Protein AF-0000000074145352 (afdb_homodimer)

Secondary structure (DSSP, 8-state):
---EEEEEESHHHHTTTSTT-HHHHHHHHTTTT-EEEEEE-TT--HHHHHHHGGGG---GGGEEEEEEE--TTTTBEETTEESS-HHHHHHHHHHHHHT-TTSEEEEE-----SS-BSB-B--HHHHHHHHHHHHT-TTEEEE-HHHHHHSSS-GGGGBSSSSSB-HHHHHHHHHHHHHHHHHH-GGGSGGGSPPSS--GGG----/---EEEEEESHHHHTTTSTT-HHHHHHHHTTTT-EEEEEE-TT--HHHHHHHGGGG---GGGEEEEEEE--TTTTBEETTEESS-HHHHHHHHHHHHHT-TTSEEEEE-----SS-BSB-B--HHHHHHHHHHHHT-TTEEEE-HHHHHHSSS-GGGGBSSSSSB-HHHHHHHHHHHHHHHHHH-GGGSGGGSPPSS--GGG----

InterPro domains:
  IPR013830 SGNH hydrolase-type esterase domain [PF13472] (7-170)
  IPR036514 SGNH hydrolase superfamily [G3DSA:3.40.50.1110] (2-206)
  IPR045136 Isoamyl acetate-hydrolyzing esterase Iah1-like [PTHR14209] (4-199)

Organism: Schizosaccharomyces japonicus (strain yFS275 / FY16936) (NCBI:txid402676)

Radius of gyration: 22.38 Å; Cα contacts (8 Å, |Δi|>4): 793; chains: 2; bounding box: 42×62×51 Å

Sequence (412 aa):
MIKKLVILGDSFTQKGFTPGGYCAELTNFYQRRLRVEAWGLSGYTSRHVLRYFPELHINPQETELLIVFLGANDCQVGPNGFLTSPDEFRSNITALLDTFPTSKKIVISPPISTKLISYERVQKPFVDEIYKIANARDDTVAIHFYEESQTHPTPELLFCDGLHLTAMGNSLLFRLIVECIQRNYPELLPKNIPLFLPYFEDIVLTMIKKLVILGDSFTQKGFTPGGYCAELTNFYQRRLRVEAWGLSGYTSRHVLRYFPELHINPQETELLIVFLGANDCQVGPNGFLTSPDEFRSNITALLDTFPTSKKIVISPPISTKLISYERVQKPFVDEIYKIANARDDTVAIHFYEESQTHPTPELLFCDGLHLTAMGNSLLFRLIVECIQRNYPELLPKNIPLFLPYFEDIVLT

Solvent-accessible surface area (backbone atoms only — not comparable to full-atom values): 21476 Å² total; per-residue (Å²): 119,77,36,23,35,35,34,46,28,15,47,72,47,46,51,8,28,41,69,45,14,35,53,18,48,49,37,47,65,23,62,51,42,37,46,67,47,76,46,32,39,54,71,38,28,45,68,51,49,58,70,51,44,77,66,65,69,74,58,42,90,42,28,52,33,37,36,40,45,50,43,65,47,16,25,23,51,52,98,87,37,47,73,40,48,52,68,54,42,43,52,35,51,51,55,59,54,60,66,30,82,82,24,41,35,39,40,33,31,39,56,63,64,74,42,88,48,104,51,53,67,57,55,63,63,48,42,51,36,45,50,53,55,22,73,74,38,92,55,32,42,63,42,62,37,28,60,56,39,63,68,37,96,58,46,68,62,27,24,73,68,22,65,50,64,26,48,62,27,20,45,53,52,40,51,52,51,53,50,47,36,56,74,75,40,51,67,71,38,55,95,60,41,69,67,56,68,78,55,45,89,71,56,81,81,125,120,75,36,23,35,35,34,46,29,14,46,73,45,45,51,9,28,42,69,44,14,34,53,18,48,49,37,48,65,22,60,51,44,38,46,66,48,73,45,32,40,53,68,37,28,46,67,51,49,58,70,51,44,77,67,66,70,75,57,42,91,44,27,54,34,38,35,41,45,51,43,64,46,17,26,23,52,51,99,87,37,49,72,40,48,54,67,53,42,43,52,35,51,50,54,59,54,62,66,29,82,84,23,42,34,38,39,32,32,39,55,62,64,76,42,88,49,101,50,52,68,56,54,62,64,47,40,52,36,45,50,52,55,21,72,74,38,91,56,34,43,63,43,62,38,27,61,56,40,63,68,35,96,58,45,68,62,27,24,74,69,21,65,50,64,26,48,62,29,21,46,52,52,40,50,52,51,51,50,48,35,56,74,74,39,52,67,70,38,55,95,58,40,70,66,57,68,80,55,46,88,71,55,81,82,124

Structure (mmCIF, N/CA/C/O backbone):
data_AF-0000000074145352-model_v1
#
loop_
_entity.id
_entity.type
_entity.pdbx_description
1 polymer 'Isoamyl acetate hydrolytic enzyme Iah1'
#
loop_
_atom_site.group_PDB
_atom_site.id
_atom_site.type_symbol
_atom_site.label_atom_id
_atom_site.label_alt_id
_atom_site.label_comp_id
_atom_site.label_asym_id
_atom_site.label_entity_id
_atom_site.label_seq_id
_atom_site.pdbx_PDB_ins_code
_atom_site.Cartn_x
_atom_site.Cartn_y
_atom_site.Cartn_z
_atom_site.occupancy
_atom_site.B_iso_or_equiv
_atom_site.auth_seq_id
_atom_site.auth_comp_id
_atom_site.auth_asym_id
_atom_site.auth_atom_id
_atom_site.pdbx_PDB_model_num
ATOM 1 N N . MET A 1 1 ? -10.805 -4.051 14.602 1 86.75 1 MET A N 1
ATOM 2 C CA . MET A 1 1 ? -9.602 -3.967 13.781 1 86.75 1 MET A CA 1
ATOM 3 C C . MET A 1 1 ? -9.945 -4.043 12.297 1 86.75 1 MET A C 1
ATOM 5 O O . MET A 1 1 ? -10.836 -4.789 11.898 1 86.75 1 MET A O 1
ATOM 9 N N . ILE A 1 2 ? -9.234 -3.244 11.539 1 90.75 2 ILE A N 1
ATOM 10 C CA . ILE A 1 2 ? -9.523 -3.256 10.109 1 90.75 2 ILE A CA 1
ATOM 11 C C . ILE A 1 2 ? -9.125 -4.605 9.516 1 90.75 2 ILE A C 1
ATOM 13 O O . ILE A 1 2 ? -8.086 -5.164 9.867 1 90.75 2 ILE A O 1
ATOM 17 N N . LYS A 1 3 ? -10.023 -5.164 8.711 1 96.94 3 LYS A N 1
ATOM 18 C CA . LYS A 1 3 ? -9.727 -6.418 8.023 1 96.94 3 LYS A CA 1
ATOM 19 C C . LYS A 1 3 ? -8.797 -6.184 6.836 1 96.94 3 LYS A C 1
ATOM 21 O O . LYS A 1 3 ? -8.578 -5.039 6.43 1 96.94 3 LYS A O 1
ATOM 26 N N . LYS A 1 4 ? -8.227 -7.348 6.375 1 98.38 4 LYS A N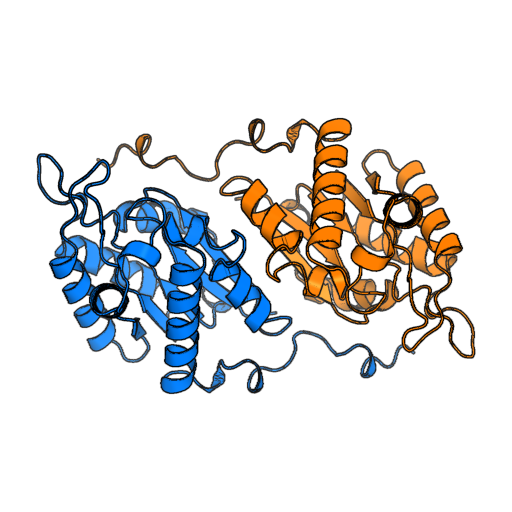 1
ATOM 27 C CA . LYS A 1 4 ? -7.176 -7.184 5.371 1 98.38 4 LYS A CA 1
ATOM 28 C C . LYS A 1 4 ? -7.473 -8.016 4.129 1 98.38 4 LYS A C 1
ATOM 30 O O . LYS A 1 4 ? -8.172 -9.031 4.203 1 98.38 4 LYS A O 1
ATOM 35 N N . LEU A 1 5 ? -7.016 -7.48 3.012 1 98.81 5 LEU A N 1
ATOM 36 C CA . LEU A 1 5 ? -6.715 -8.25 1.81 1 98.81 5 LEU A CA 1
ATOM 37 C C . LEU A 1 5 ? -5.223 -8.547 1.711 1 98.81 5 LEU A C 1
ATOM 39 O O . LEU A 1 5 ? -4.41 -7.625 1.591 1 98.81 5 LEU A O 1
ATOM 43 N N . VAL A 1 6 ? -4.887 -9.797 1.789 1 98.88 6 VAL A N 1
ATOM 44 C CA . VAL A 1 6 ? -3.488 -10.203 1.733 1 98.88 6 VAL A CA 1
ATOM 45 C C . VAL A 1 6 ? -3.17 -10.781 0.355 1 98.88 6 VAL A C 1
ATOM 47 O O . VAL A 1 6 ? -3.955 -11.555 -0.198 1 98.88 6 VAL A O 1
ATOM 50 N N . ILE A 1 7 ? -2.072 -10.344 -0.221 1 98.94 7 ILE A N 1
ATOM 51 C CA . ILE A 1 7 ? -1.602 -10.867 -1.499 1 98.94 7 ILE A CA 1
ATOM 52 C C . ILE A 1 7 ? -0.238 -11.531 -1.314 1 98.94 7 ILE A C 1
ATOM 54 O O . ILE A 1 7 ? 0.704 -10.898 -0.826 1 98.94 7 ILE A O 1
ATOM 58 N N . LEU A 1 8 ? -0.109 -12.789 -1.609 1 98.94 8 LEU A N 1
ATOM 59 C CA . LEU A 1 8 ? 1.154 -13.516 -1.669 1 98.94 8 LEU A CA 1
ATOM 60 C C . LEU A 1 8 ? 1.589 -13.734 -3.113 1 98.94 8 LEU A C 1
ATOM 62 O O . LEU A 1 8 ? 0.873 -14.367 -3.893 1 98.94 8 LEU A O 1
ATOM 66 N N . GLY A 1 9 ? 2.691 -13.164 -3.453 1 98.75 9 GLY A N 1
ATOM 67 C CA . GLY A 1 9 ? 3.129 -13.266 -4.836 1 98.75 9 GLY A CA 1
ATOM 68 C C . GLY A 1 9 ? 4.629 -13.117 -5 1 98.75 9 GLY A C 1
ATOM 69 O O . GLY A 1 9 ? 5.379 -13.258 -4.031 1 98.75 9 GLY A O 1
ATOM 70 N N . ASP A 1 10 ? 5.031 -12.977 -6.238 1 98 10 ASP A N 1
ATOM 71 C CA . ASP A 1 10 ? 6.438 -12.852 -6.617 1 98 10 ASP A CA 1
ATOM 72 C C . ASP A 1 10 ? 6.73 -11.469 -7.199 1 98 10 ASP A C 1
ATOM 74 O O . ASP A 1 10 ? 6.336 -10.453 -6.625 1 98 10 ASP A O 1
ATOM 78 N N . SER A 1 11 ? 7.383 -11.391 -8.336 1 97.44 11 SER A N 1
ATOM 79 C CA . SER A 1 11 ? 7.758 -10.102 -8.906 1 97.44 11 SER A CA 1
ATOM 80 C C . SER A 1 11 ? 6.535 -9.336 -9.398 1 97.44 11 SER A C 1
ATOM 82 O O . SER A 1 11 ? 6.527 -8.102 -9.414 1 97.44 11 SER A O 1
ATOM 84 N N . PHE A 1 12 ? 5.469 -10.039 -9.844 1 98.06 12 PHE A N 1
ATOM 85 C CA . PHE A 1 12 ? 4.242 -9.359 -10.258 1 98.06 12 PHE A CA 1
ATOM 86 C C . PHE A 1 12 ? 3.674 -8.523 -9.117 1 98.06 12 PHE A C 1
ATOM 88 O O . PHE A 1 12 ? 3.262 -7.383 -9.32 1 98.06 12 PHE A O 1
ATOM 95 N N . THR A 1 13 ? 3.686 -9.133 -7.93 1 98.75 13 THR A N 1
ATOM 96 C CA . THR A 1 13 ? 3.145 -8.469 -6.746 1 98.75 13 THR A CA 1
ATOM 97 C C . THR A 1 13 ? 4.121 -7.426 -6.215 1 98.75 13 THR A C 1
ATOM 99 O O . THR A 1 13 ? 3.715 -6.34 -5.797 1 98.75 13 THR A O 1
ATOM 102 N N . GLN A 1 14 ? 5.445 -7.734 -6.281 1 98.25 14 GLN A N 1
ATOM 103 C CA . GLN A 1 14 ? 6.449 -6.773 -5.836 1 98.25 14 GLN A CA 1
ATOM 104 C C . GLN A 1 14 ? 6.359 -5.477 -6.633 1 98.25 14 GLN A C 1
ATOM 106 O O . GLN A 1 14 ? 6.512 -4.387 -6.074 1 98.25 14 GLN A O 1
ATOM 111 N N . LYS A 1 15 ? 6.039 -5.609 -7.891 1 97.44 15 LYS A N 1
ATOM 112 C CA . LYS A 1 15 ? 5.957 -4.441 -8.758 1 97.44 15 LYS A CA 1
ATOM 113 C C . LYS A 1 15 ? 4.523 -3.918 -8.844 1 97.44 15 LYS A C 1
ATOM 115 O O . LYS A 1 15 ? 4.199 -3.123 -9.727 1 97.44 15 LYS A O 1
ATOM 120 N N . GLY A 1 16 ? 3.701 -4.383 -7.934 1 98.12 16 GLY A N 1
ATOM 121 C CA . GLY A 1 16 ? 2.281 -4.07 -7.973 1 98.12 16 GLY A CA 1
ATOM 122 C C . GLY A 1 16 ? 1.971 -2.652 -7.535 1 98.12 16 GLY A C 1
ATOM 123 O O . GLY A 1 16 ? 0.823 -2.209 -7.613 1 98.12 16 GLY A O 1
ATOM 124 N N . PHE A 1 17 ? 2.967 -1.883 -7.137 1 97.94 17 PHE A N 1
ATOM 125 C CA . PHE A 1 17 ? 2.73 -0.517 -6.68 1 97.94 17 PHE A CA 1
ATOM 126 C C . PHE A 1 17 ? 3.367 0.488 -7.633 1 97.94 17 PHE A C 1
ATOM 128 O O . PHE A 1 17 ? 3.393 1.688 -7.352 1 97.94 17 PHE A O 1
ATOM 135 N N . THR A 1 18 ? 3.908 0.049 -8.758 1 95.38 18 THR A N 1
ATOM 136 C CA . THR A 1 18 ? 4.297 0.959 -9.828 1 95.38 18 THR A CA 1
ATOM 137 C C . THR A 1 18 ? 3.084 1.718 -10.359 1 95.38 18 THR A C 1
ATOM 139 O O . THR A 1 18 ? 1.941 1.333 -10.102 1 95.38 18 THR A O 1
ATOM 142 N N . PRO A 1 19 ? 3.305 2.846 -11 1 92.12 19 PRO A N 1
ATOM 143 C CA . PRO A 1 19 ? 2.143 3.553 -11.539 1 92.12 19 PRO A CA 1
ATOM 144 C C . PRO A 1 19 ? 1.258 2.66 -12.406 1 92.12 19 PRO A C 1
ATOM 146 O O . PRO A 1 19 ? 1.736 2.061 -13.375 1 92.12 19 PRO A O 1
ATOM 149 N N . GLY A 1 20 ? 0.052 2.527 -11.992 1 92.62 20 GLY A N 1
ATOM 150 C CA . GLY A 1 20 ? -0.875 1.657 -12.695 1 92.62 20 GLY A CA 1
ATOM 151 C C . GLY A 1 20 ? -0.854 0.227 -12.195 1 92.62 20 GLY A C 1
ATOM 152 O O . GLY A 1 20 ? -1.532 -0.642 -12.742 1 92.62 20 GLY A O 1
ATOM 153 N N . GLY A 1 21 ? -0.099 -0.075 -11.156 1 97.44 21 GLY A N 1
ATOM 154 C CA . GLY A 1 21 ? 0.023 -1.42 -10.617 1 97.44 21 GLY A CA 1
ATOM 155 C C . GLY A 1 21 ? -1.236 -1.899 -9.914 1 97.44 21 GLY A C 1
ATOM 156 O O . GLY A 1 21 ? -1.943 -1.11 -9.289 1 97.44 21 GLY A O 1
ATOM 157 N N . TYR A 1 22 ? -1.511 -3.186 -9.961 1 98.69 22 TYR A N 1
ATOM 158 C CA . TYR A 1 22 ? -2.785 -3.721 -9.5 1 98.69 22 TYR A CA 1
ATOM 159 C C . TYR A 1 22 ? -2.881 -3.664 -7.98 1 98.69 22 TYR A C 1
ATOM 161 O O . TYR A 1 22 ? -3.975 -3.527 -7.422 1 98.69 22 TYR A O 1
ATOM 169 N N . CYS A 1 23 ? -1.722 -3.744 -7.238 1 98.81 23 CYS A N 1
ATOM 170 C CA . CYS A 1 23 ? -1.761 -3.629 -5.785 1 98.81 23 CYS A CA 1
ATOM 171 C C . CYS A 1 23 ? -2.16 -2.221 -5.359 1 98.81 23 CYS A C 1
ATOM 173 O O . CYS A 1 23 ? -2.949 -2.049 -4.43 1 98.81 23 CYS A O 1
ATOM 175 N N . ALA A 1 24 ? -1.585 -1.221 -6.07 1 98.5 24 ALA A N 1
ATOM 176 C CA . ALA A 1 24 ? -1.956 0.164 -5.789 1 98.5 24 ALA A CA 1
ATOM 177 C C . ALA A 1 24 ? -3.436 0.405 -6.078 1 98.5 24 ALA A C 1
ATOM 179 O O . ALA A 1 24 ? -4.133 1.046 -5.285 1 98.5 24 ALA A O 1
ATOM 180 N N . GLU A 1 25 ? -3.916 -0.152 -7.152 1 98.19 25 GLU A N 1
ATOM 181 C CA . GLU A 1 25 ? -5.312 0.037 -7.531 1 98.19 25 GLU A CA 1
ATOM 182 C C . GLU A 1 25 ? -6.25 -0.659 -6.547 1 98.19 25 GLU A C 1
ATOM 184 O O . GLU A 1 25 ? -7.328 -0.143 -6.234 1 98.19 25 GLU A O 1
ATOM 189 N N . LEU A 1 26 ? -5.832 -1.818 -6.109 1 98.75 26 LEU A N 1
ATOM 190 C CA . LEU A 1 26 ? -6.629 -2.498 -5.094 1 98.75 26 LEU A CA 1
ATOM 191 C C . LEU A 1 26 ? -6.664 -1.691 -3.801 1 98.75 26 LEU A C 1
ATOM 193 O O . LEU A 1 26 ? -7.691 -1.645 -3.121 1 98.75 26 LEU A O 1
ATOM 197 N N . THR A 1 27 ? -5.508 -1.075 -3.447 1 98.62 27 THR A N 1
ATOM 198 C CA . THR A 1 27 ? -5.457 -0.225 -2.262 1 98.62 27 THR A CA 1
ATOM 199 C C . THR A 1 27 ? -6.41 0.956 -2.4 1 98.62 27 THR A C 1
ATOM 201 O O . THR A 1 27 ? -7.117 1.304 -1.452 1 98.62 27 THR A O 1
ATOM 204 N N . ASN A 1 28 ? -6.426 1.495 -3.578 1 97.31 28 ASN A N 1
ATOM 205 C CA . ASN A 1 28 ? -7.367 2.572 -3.863 1 97.31 28 ASN A CA 1
ATOM 206 C C . ASN A 1 28 ? -8.812 2.084 -3.812 1 97.31 28 ASN A C 1
ATOM 208 O O . ASN A 1 28 ? -9.68 2.758 -3.256 1 97.31 28 ASN A O 1
ATOM 212 N N . PHE A 1 29 ? -9.078 0.947 -4.383 1 98 29 PHE A N 1
ATOM 213 C CA . PHE A 1 29 ? -10.391 0.328 -4.484 1 98 29 PHE A CA 1
ATOM 214 C C . PHE A 1 29 ? -10.992 0.088 -3.105 1 98 29 PHE A C 1
ATOM 216 O O . PHE A 1 29 ? -12.195 0.254 -2.906 1 98 29 PHE A O 1
ATOM 223 N N . TYR A 1 30 ? -10.125 -0.158 -2.105 1 98.38 30 TYR A N 1
ATOM 224 C CA . TYR A 1 30 ? -10.594 -0.572 -0.789 1 98.38 30 TYR A CA 1
ATOM 225 C C . TYR A 1 30 ? -10.312 0.5 0.256 1 98.38 30 TYR A C 1
ATOM 227 O O . TYR A 1 30 ? -10.219 0.204 1.449 1 98.38 30 TYR A O 1
ATOM 235 N N . GLN A 1 31 ? -10.125 1.733 -0.146 1 97.12 31 GLN A N 1
ATOM 236 C CA . GLN A 1 31 ? -9.844 2.811 0.799 1 97.12 31 GLN A CA 1
ATOM 237 C C . GLN A 1 31 ? -10.82 2.779 1.972 1 97.12 31 GLN A C 1
ATOM 239 O O . GLN A 1 31 ? -12.031 2.709 1.774 1 97.12 31 GLN A O 1
ATOM 244 N N . ARG A 1 32 ? -10.297 2.711 3.205 1 96.38 32 ARG A N 1
ATOM 245 C CA . ARG A 1 32 ? -11.023 2.812 4.469 1 96.38 32 ARG A CA 1
ATOM 246 C C . ARG A 1 32 ? -11.93 1.603 4.68 1 96.38 32 ARG A C 1
ATOM 248 O O . ARG A 1 32 ? -12.828 1.634 5.52 1 96.38 32 ARG A O 1
ATOM 255 N N . ARG A 1 33 ? -11.773 0.56 3.91 1 97.81 33 ARG A N 1
ATOM 256 C CA . ARG A 1 33 ? -12.633 -0.615 4.012 1 97.81 33 ARG A CA 1
ATOM 257 C C . ARG A 1 33 ? -11.82 -1.868 4.301 1 97.81 33 ARG A C 1
ATOM 259 O O . ARG A 1 33 ? -12.07 -2.566 5.285 1 97.81 33 ARG A O 1
ATOM 266 N N . LEU A 1 34 ? -10.836 -2.162 3.504 1 98.31 34 LEU A N 1
ATOM 267 C CA . LEU A 1 34 ? -9.844 -3.209 3.725 1 98.31 34 LEU A CA 1
ATOM 268 C C . LEU A 1 34 ? -8.43 -2.656 3.59 1 98.31 34 LEU A C 1
ATOM 270 O O . LEU A 1 34 ? -8.164 -1.819 2.723 1 98.31 34 LEU A O 1
ATOM 274 N N . ARG A 1 35 ? -7.594 -3.135 4.418 1 97.81 35 ARG A N 1
ATOM 275 C CA . ARG A 1 35 ? -6.18 -2.824 4.234 1 97.81 35 ARG A CA 1
ATOM 276 C C . ARG A 1 35 ? -5.5 -3.861 3.348 1 97.81 35 ARG A C 1
ATOM 278 O O . ARG A 1 35 ? -5.602 -5.062 3.602 1 97.81 35 ARG A O 1
ATOM 285 N N . VAL A 1 36 ? -4.832 -3.373 2.295 1 98.38 36 VAL A N 1
ATOM 286 C CA . VAL A 1 36 ? -4.125 -4.273 1.393 1 98.38 36 VAL A CA 1
ATOM 287 C C . VAL A 1 36 ? -2.715 -4.535 1.921 1 98.38 36 VAL A C 1
ATOM 289 O O . VAL A 1 36 ? -1.956 -3.596 2.172 1 98.38 36 VAL A O 1
ATOM 292 N N . GLU A 1 37 ? -2.422 -5.75 2.162 1 98.12 37 GLU A N 1
ATOM 293 C CA . GLU A 1 37 ? -1.102 -6.227 2.564 1 98.12 37 GLU A CA 1
ATOM 294 C C . GLU A 1 37 ? -0.503 -7.148 1.505 1 98.12 37 GLU A C 1
ATOM 296 O O . GLU A 1 37 ? -0.829 -8.336 1.454 1 98.12 37 GLU A O 1
ATOM 301 N N . ALA A 1 38 ? 0.36 -6.562 0.687 1 98.69 38 ALA A N 1
ATOM 302 C CA . ALA A 1 38 ? 0.914 -7.301 -0.446 1 98.69 38 ALA A CA 1
ATOM 303 C C . ALA A 1 38 ? 2.348 -7.738 -0.166 1 98.69 38 ALA A C 1
ATOM 305 O O . ALA A 1 38 ? 3.189 -6.922 0.215 1 98.69 38 ALA A O 1
ATOM 306 N N . TRP A 1 39 ? 2.57 -8.977 -0.292 1 98.5 39 TRP A N 1
ATOM 307 C CA . TRP A 1 39 ? 3.902 -9.555 -0.162 1 98.5 39 TRP A CA 1
ATOM 308 C C . TRP A 1 39 ? 4.41 -10.062 -1.509 1 98.5 39 TRP A C 1
ATOM 310 O O . TRP A 1 39 ? 4.039 -11.148 -1.948 1 98.5 39 TRP A O 1
ATOM 320 N N . GLY A 1 40 ? 5.207 -9.211 -2.17 1 98.31 40 GLY A N 1
ATOM 321 C CA . GLY A 1 40 ? 5.863 -9.555 -3.422 1 98.31 40 GLY A CA 1
ATOM 322 C C . GLY A 1 40 ? 7.328 -9.906 -3.254 1 98.31 40 GLY A C 1
ATOM 323 O O . GLY A 1 40 ? 8.133 -9.062 -2.867 1 98.31 40 GLY A O 1
ATOM 324 N N . LEU A 1 41 ? 7.641 -11.109 -3.535 1 97.75 41 LEU A N 1
ATOM 325 C CA . LEU A 1 41 ? 9.008 -11.594 -3.387 1 97.75 41 LEU A CA 1
ATOM 326 C C . LEU A 1 41 ? 9.57 -12.047 -4.73 1 97.75 41 LEU A C 1
ATOM 328 O O . LEU A 1 41 ? 9.414 -13.211 -5.113 1 97.75 41 LEU A O 1
ATOM 332 N N . SER A 1 42 ? 10.273 -11.125 -5.395 1 96.56 42 SER A N 1
ATOM 333 C CA . SER A 1 42 ? 10.758 -11.344 -6.754 1 96.56 42 SER A CA 1
ATOM 334 C C . SER A 1 42 ? 11.609 -12.602 -6.844 1 96.56 42 SER A C 1
ATOM 336 O O . SER A 1 42 ? 12.492 -12.82 -6.008 1 96.56 42 SER A O 1
ATOM 338 N N . GLY A 1 43 ? 11.359 -13.422 -7.777 1 95.56 43 GLY A N 1
ATOM 339 C CA . GLY A 1 43 ? 12.141 -14.617 -8.039 1 95.56 43 GLY A CA 1
ATOM 340 C C . GLY A 1 43 ? 11.688 -15.82 -7.238 1 95.56 43 GLY A C 1
ATOM 341 O O . GLY A 1 43 ? 12.078 -16.953 -7.523 1 95.56 43 GLY A O 1
ATOM 342 N N . TYR A 1 44 ? 10.844 -15.602 -6.277 1 97.75 44 TYR A N 1
ATOM 343 C CA . TYR A 1 44 ? 10.422 -16.688 -5.391 1 97.75 44 TYR A CA 1
ATOM 344 C C . TYR A 1 44 ? 9.484 -17.641 -6.109 1 97.75 44 TYR A C 1
ATOM 346 O O . TYR A 1 44 ? 8.602 -17.219 -6.859 1 97.75 44 TYR A O 1
ATOM 354 N N . THR A 1 45 ? 9.688 -18.938 -5.902 1 97.62 45 THR A N 1
ATOM 355 C CA . THR A 1 45 ? 8.727 -19.969 -6.234 1 97.62 45 THR A CA 1
ATOM 356 C C . THR A 1 45 ? 7.762 -20.219 -5.074 1 97.62 45 THR A C 1
ATOM 358 O O . THR A 1 45 ? 7.922 -19.641 -3.998 1 97.62 45 THR A O 1
ATOM 361 N N . SER A 1 46 ? 6.77 -21.047 -5.34 1 98.5 46 SER A N 1
ATOM 362 C CA . SER A 1 46 ? 5.871 -21.453 -4.266 1 98.5 46 SER A CA 1
ATOM 363 C C . SER A 1 46 ? 6.637 -22.094 -3.111 1 98.5 46 SER A C 1
ATOM 365 O O . SER A 1 46 ? 6.27 -21.922 -1.946 1 98.5 46 SER A O 1
ATOM 367 N N . ARG A 1 47 ? 7.738 -22.781 -3.432 1 97.5 47 ARG A N 1
ATOM 368 C CA . ARG A 1 47 ? 8.586 -23.391 -2.416 1 97.5 47 ARG A CA 1
ATOM 369 C C . ARG A 1 47 ? 9.203 -22.344 -1.505 1 97.5 47 ARG A C 1
ATOM 371 O O . ARG A 1 47 ? 9.203 -22.484 -0.281 1 97.5 47 ARG A O 1
ATOM 378 N N . HIS A 1 48 ? 9.711 -21.297 -2.098 1 97.88 48 HIS A N 1
ATOM 379 C CA . HIS A 1 48 ? 10.344 -20.219 -1.342 1 97.88 48 HIS A CA 1
ATOM 380 C C . HIS A 1 48 ? 9.328 -19.5 -0.461 1 97.88 48 HIS A C 1
ATOM 382 O O . HIS A 1 48 ? 9.594 -19.25 0.716 1 97.88 48 HIS A O 1
ATOM 388 N N . VAL A 1 49 ? 8.133 -19.203 -1.024 1 98.5 49 VAL A N 1
ATOM 389 C CA . VAL A 1 49 ? 7.113 -18.469 -0.29 1 98.5 49 VAL A CA 1
ATOM 390 C C . VAL A 1 49 ? 6.633 -19.297 0.901 1 98.5 49 VAL A C 1
ATOM 392 O O . VAL A 1 49 ? 6.484 -18.766 2.008 1 98.5 49 VAL A O 1
ATOM 395 N N . LEU A 1 50 ? 6.43 -20.547 0.683 1 98.25 50 LEU A N 1
ATOM 396 C CA . LEU A 1 50 ? 6.004 -21.406 1.781 1 98.25 50 LEU A CA 1
ATOM 397 C C . LEU A 1 50 ? 7.066 -21.453 2.875 1 98.25 50 LEU A C 1
ATOM 399 O O . LEU A 1 50 ? 6.746 -21.375 4.062 1 98.25 50 LEU A O 1
ATOM 403 N N . ARG A 1 51 ? 8.328 -21.531 2.475 1 97.12 51 ARG A N 1
ATOM 404 C CA . ARG A 1 51 ? 9.438 -21.625 3.42 1 97.12 51 ARG A CA 1
ATOM 405 C C . ARG A 1 51 ? 9.5 -20.406 4.316 1 97.12 51 ARG A C 1
ATOM 407 O O . ARG A 1 51 ? 9.727 -20.516 5.523 1 97.12 51 ARG A O 1
ATOM 414 N N . TYR A 1 52 ? 9.32 -19.281 3.789 1 97.38 52 TYR A N 1
ATOM 415 C CA . TYR A 1 52 ? 9.555 -18.047 4.527 1 97.38 52 TYR A CA 1
ATOM 416 C C . TYR A 1 52 ? 8.242 -17.438 5.004 1 97.38 52 TYR A C 1
ATOM 418 O O . TYR A 1 52 ? 8.234 -16.375 5.621 1 97.38 52 TYR A O 1
ATOM 426 N N . PHE A 1 53 ? 7.129 -18.125 4.82 1 98.12 53 PHE A N 1
ATOM 427 C CA . PHE A 1 53 ? 5.789 -17.656 5.156 1 98.12 53 PHE A CA 1
ATOM 428 C C . PHE A 1 53 ? 5.699 -17.281 6.629 1 98.12 53 PHE A C 1
ATOM 430 O O . PHE A 1 53 ? 5.129 -16.234 6.977 1 98.12 53 PHE A O 1
ATOM 437 N N . PRO A 1 54 ? 6.301 -18.062 7.547 1 97.75 54 PRO A N 1
ATOM 438 C CA . PRO A 1 54 ? 6.176 -17.719 8.961 1 97.75 54 PRO A CA 1
ATOM 439 C C . PRO A 1 54 ? 6.801 -16.359 9.305 1 97.75 54 PRO A C 1
ATOM 441 O O . PRO A 1 54 ? 6.363 -15.695 10.242 1 97.75 54 PRO A O 1
ATOM 444 N N . GLU A 1 55 ? 7.746 -15.914 8.5 1 97.38 55 GLU A N 1
ATOM 445 C CA . GLU A 1 55 ? 8.461 -14.672 8.766 1 97.38 55 GLU A CA 1
ATOM 446 C C . GLU A 1 55 ? 7.613 -13.461 8.391 1 97.38 55 GLU A C 1
ATOM 448 O O . GLU A 1 55 ? 7.93 -12.328 8.766 1 97.38 55 GLU A O 1
ATOM 453 N N . LEU A 1 56 ? 6.52 -13.711 7.684 1 97.56 56 LEU A N 1
ATOM 454 C CA . LEU A 1 56 ? 5.688 -12.602 7.23 1 97.56 56 LEU A CA 1
ATOM 455 C C . LEU A 1 56 ? 4.758 -12.133 8.344 1 97.56 56 LEU A C 1
ATOM 457 O O . LEU A 1 56 ? 4.234 -11.016 8.297 1 97.56 56 LEU A O 1
ATOM 461 N N . HIS A 1 57 ? 4.445 -12.992 9.312 1 96.44 57 HIS A N 1
ATOM 462 C CA . HIS A 1 57 ? 3.643 -12.68 10.484 1 96.44 57 HIS A CA 1
ATOM 463 C C . HIS A 1 57 ? 2.27 -12.141 10.094 1 96.44 57 HIS A C 1
ATOM 465 O O . HIS A 1 57 ? 1.822 -11.125 10.625 1 96.44 57 HIS A O 1
ATOM 471 N N . ILE A 1 58 ? 1.705 -12.797 9.109 1 97.44 58 ILE A N 1
ATOM 472 C CA . ILE A 1 58 ? 0.352 -12.453 8.688 1 97.44 58 ILE A CA 1
ATOM 473 C C . ILE A 1 58 ? -0.661 -13.047 9.664 1 97.44 58 ILE A C 1
ATOM 475 O O . ILE A 1 58 ? -0.539 -14.203 10.07 1 97.44 58 ILE A O 1
ATOM 479 N N . ASN A 1 59 ? -1.576 -12.25 10.078 1 96.12 59 ASN A N 1
ATOM 480 C CA . ASN A 1 59 ? -2.66 -12.734 10.93 1 96.12 59 ASN A CA 1
ATOM 481 C C . ASN A 1 59 ? -3.824 -13.273 10.102 1 96.12 59 ASN A C 1
ATOM 483 O O . ASN A 1 59 ? -4.582 -12.5 9.516 1 96.12 59 ASN A O 1
ATOM 487 N N . PRO A 1 60 ? -4 -14.562 10.117 1 97.25 60 PRO A N 1
ATOM 488 C CA . PRO A 1 60 ? -5.066 -15.133 9.289 1 97.25 60 PRO A CA 1
ATOM 489 C C . PRO A 1 60 ? -6.457 -14.68 9.727 1 97.25 60 PRO A C 1
ATOM 491 O O . PRO A 1 60 ? -7.359 -14.555 8.891 1 97.25 60 PRO A O 1
ATOM 494 N N . GLN A 1 61 ? -6.629 -14.367 10.969 1 96.12 61 GLN A N 1
ATOM 495 C CA . GLN A 1 61 ? -7.941 -14 11.484 1 96.12 61 GLN A CA 1
ATOM 496 C C . GLN A 1 61 ? -8.352 -12.609 11.008 1 96.12 61 GLN A C 1
ATOM 498 O O . GLN A 1 61 ? -9.547 -12.297 10.953 1 96.12 61 GLN A O 1
ATOM 503 N N . GLU A 1 62 ? -7.328 -11.844 10.656 1 96.75 62 GLU A N 1
ATOM 504 C CA . GLU A 1 62 ? -7.609 -10.5 10.18 1 96.75 62 GLU A CA 1
ATOM 505 C C . GLU A 1 62 ? -7.695 -10.461 8.656 1 96.75 62 GLU A C 1
ATOM 507 O O . GLU A 1 62 ? -8.023 -9.43 8.07 1 96.75 62 GLU A O 1
ATOM 512 N N . THR A 1 63 ? -7.48 -11.562 8.008 1 98.5 63 THR A N 1
ATOM 513 C CA . THR A 1 63 ? -7.461 -11.633 6.555 1 98.5 63 THR A CA 1
ATOM 514 C C . THR A 1 63 ? -8.836 -12.016 6.012 1 98.5 63 THR A C 1
ATOM 516 O O . THR A 1 63 ? -9.266 -13.164 6.148 1 98.5 63 THR A O 1
ATOM 519 N N . GLU A 1 64 ? -9.492 -11.078 5.398 1 98.56 64 GLU A N 1
ATOM 520 C CA . GLU A 1 64 ? -10.805 -11.328 4.82 1 98.56 64 GLU A CA 1
ATOM 521 C C . GLU A 1 64 ? -10.695 -12.008 3.461 1 98.56 64 GLU A C 1
ATOM 523 O O . GLU A 1 64 ? -11.484 -12.898 3.141 1 98.56 64 GLU A O 1
ATOM 528 N N . LEU A 1 65 ? -9.734 -11.578 2.719 1 98.88 65 LEU A N 1
ATOM 529 C CA . LEU A 1 65 ? -9.477 -12.102 1.382 1 98.88 65 LEU A CA 1
ATOM 530 C C . LEU A 1 65 ? -7.988 -12.383 1.185 1 98.88 65 LEU A C 1
ATOM 532 O O . LEU A 1 65 ? -7.148 -11.531 1.471 1 98.88 65 LEU A O 1
ATOM 536 N N . LEU A 1 66 ? -7.691 -13.586 0.771 1 98.94 66 LEU A N 1
ATOM 537 C CA . LEU A 1 66 ? -6.332 -13.977 0.397 1 98.94 66 LEU A CA 1
ATOM 538 C C . LEU A 1 66 ? -6.219 -14.164 -1.112 1 98.94 66 LEU A C 1
ATOM 540 O O . LEU A 1 66 ? -7.016 -14.883 -1.714 1 98.94 66 LEU A O 1
ATOM 544 N N . ILE A 1 67 ? -5.293 -13.477 -1.716 1 98.94 67 ILE A N 1
ATOM 545 C CA . ILE A 1 67 ? -4.938 -13.711 -3.111 1 98.94 67 ILE A CA 1
ATOM 546 C C . ILE A 1 67 ? -3.551 -14.344 -3.193 1 98.94 67 ILE A C 1
ATOM 548 O O . ILE A 1 67 ? -2.588 -13.828 -2.621 1 98.94 67 ILE A O 1
ATOM 552 N N . VAL A 1 68 ? -3.479 -15.461 -3.781 1 98.94 68 VAL A N 1
ATOM 553 C CA . VAL A 1 68 ? -2.199 -16.094 -4.074 1 98.94 68 VAL A CA 1
ATOM 554 C C . VAL A 1 68 ? -1.912 -16.016 -5.57 1 98.94 68 VAL A C 1
ATOM 556 O O . VAL A 1 68 ? -2.684 -16.531 -6.383 1 98.94 68 VAL A O 1
ATOM 559 N N . PHE A 1 69 ? -0.878 -15.328 -5.969 1 98.94 69 PHE A N 1
ATOM 560 C CA . PHE A 1 69 ? -0.456 -15.125 -7.348 1 98.94 69 PHE A CA 1
ATOM 561 C C . PHE A 1 69 ? 0.984 -15.578 -7.547 1 98.94 69 PHE A C 1
ATOM 563 O O . PHE A 1 69 ? 1.914 -14.773 -7.457 1 98.94 69 PHE A O 1
ATOM 570 N N . LEU A 1 70 ? 1.154 -16.891 -7.742 1 98.75 70 LEU A N 1
ATOM 571 C CA . LEU A 1 70 ? 2.436 -17.562 -7.895 1 98.75 70 LEU A CA 1
ATOM 572 C C . LEU A 1 70 ? 2.41 -18.516 -9.094 1 98.75 70 LEU A C 1
ATOM 574 O O . LEU A 1 70 ? 1.364 -18.688 -9.719 1 98.75 70 LEU A O 1
ATOM 578 N N . GLY A 1 71 ? 3.59 -19.062 -9.438 1 97.94 71 GLY A N 1
ATOM 579 C CA . GLY A 1 71 ? 3.674 -20.062 -10.492 1 97.94 71 GLY A CA 1
ATOM 580 C C . GLY A 1 71 ? 4.594 -19.656 -11.625 1 97.94 71 GLY A C 1
ATOM 581 O O . GLY A 1 71 ? 5.168 -20.516 -12.305 1 97.94 71 GLY A O 1
ATOM 582 N N . ALA A 1 72 ? 4.758 -18.375 -11.875 1 95.88 72 ALA A N 1
ATOM 583 C CA . ALA A 1 72 ? 5.562 -17.875 -12.992 1 95.88 72 ALA A CA 1
ATOM 584 C C . ALA A 1 72 ? 7.016 -18.328 -12.859 1 95.88 72 ALA A C 1
ATOM 586 O O . ALA A 1 72 ? 7.68 -18.594 -13.867 1 95.88 72 ALA A O 1
ATOM 587 N N . ASN A 1 73 ? 7.492 -18.359 -11.625 1 95.88 73 ASN A N 1
ATOM 588 C CA . ASN A 1 73 ? 8.859 -18.812 -11.406 1 95.88 73 ASN A CA 1
ATOM 589 C C . ASN A 1 73 ? 8.922 -20.328 -11.242 1 95.88 73 ASN A C 1
ATOM 591 O O . ASN A 1 73 ? 9.906 -20.953 -11.633 1 95.88 73 ASN A O 1
ATOM 595 N N . ASP A 1 74 ? 7.898 -20.938 -10.734 1 97.06 74 ASP A N 1
ATOM 596 C CA . ASP A 1 74 ? 7.812 -22.375 -10.57 1 97.06 74 ASP A CA 1
ATOM 597 C C . ASP A 1 74 ? 7.922 -23.094 -11.922 1 97.06 74 ASP A C 1
ATOM 599 O O . ASP A 1 74 ? 8.539 -24.156 -12.016 1 97.06 74 ASP A O 1
ATOM 603 N N . CYS A 1 75 ? 7.41 -22.516 -12.961 1 96.38 75 CYS A N 1
ATOM 604 C CA . CYS A 1 75 ? 7.27 -23.188 -14.242 1 96.38 75 CYS A CA 1
ATOM 605 C C . CYS A 1 75 ? 8.5 -22.969 -15.109 1 96.38 75 CYS A C 1
ATOM 607 O O . CYS A 1 75 ? 8.523 -23.375 -16.281 1 96.38 75 CYS A O 1
ATOM 609 N N . GLN A 1 76 ? 9.492 -22.266 -14.516 1 94.12 76 GLN A N 1
ATOM 610 C CA . GLN A 1 76 ? 10.758 -22.156 -15.234 1 94.12 76 GLN A CA 1
ATOM 611 C C . GLN A 1 76 ? 11.398 -23.531 -15.422 1 94.12 76 GLN A C 1
ATOM 613 O O . GLN A 1 76 ? 11.367 -24.375 -14.516 1 94.12 76 GLN A O 1
ATOM 618 N N . VAL A 1 77 ? 12 -23.734 -16.594 1 92.25 77 VAL A N 1
ATOM 619 C CA . VAL A 1 77 ? 12.641 -25 -16.922 1 92.25 77 VAL A CA 1
ATOM 620 C C . VAL A 1 77 ? 14.156 -24.859 -16.781 1 92.25 77 VAL A C 1
ATOM 622 O O . VAL A 1 77 ? 14.789 -24.094 -17.516 1 92.25 77 VAL A O 1
ATOM 625 N N . GLY A 1 78 ? 14.625 -25.594 -15.789 1 86.94 78 GLY A N 1
ATOM 626 C CA . GLY A 1 78 ? 16.062 -25.672 -15.609 1 86.94 78 GLY A CA 1
ATOM 627 C C . GLY A 1 78 ? 16.656 -26.984 -16.094 1 86.94 78 GLY A C 1
ATOM 628 O O . GLY A 1 78 ? 16 -27.734 -16.812 1 86.94 78 GLY A O 1
ATOM 629 N N . PRO A 1 79 ? 17.938 -27.172 -15.734 1 86.38 79 PRO A N 1
ATOM 630 C CA . PRO A 1 79 ? 18.641 -28.375 -16.188 1 86.38 79 PRO A CA 1
ATOM 631 C C . PRO A 1 79 ? 17.984 -29.672 -15.703 1 86.38 79 PRO A C 1
ATOM 633 O O . PRO A 1 79 ? 18.031 -30.688 -16.391 1 86.38 79 PRO A O 1
ATOM 636 N N . ASN A 1 80 ? 17.359 -29.578 -14.547 1 88.38 80 ASN A N 1
ATOM 637 C CA . ASN A 1 80 ? 16.766 -30.766 -13.953 1 88.38 80 ASN A CA 1
ATOM 638 C C . ASN A 1 80 ? 15.242 -30.703 -13.992 1 88.38 80 ASN A C 1
ATOM 640 O O . ASN A 1 80 ? 14.57 -31.312 -13.156 1 88.38 80 ASN A O 1
ATOM 644 N N . GLY A 1 81 ? 14.758 -29.906 -14.914 1 91.25 81 GLY A N 1
ATOM 645 C CA . GLY A 1 81 ? 13.312 -29.766 -14.992 1 91.25 81 GLY A CA 1
ATOM 646 C C . GLY A 1 81 ? 12.805 -28.453 -14.445 1 91.25 81 GLY A C 1
ATOM 647 O O . GLY A 1 81 ? 13.508 -27.438 -14.492 1 91.25 81 GLY A O 1
ATOM 648 N N . PHE A 1 82 ? 11.508 -28.578 -14.047 1 94.31 82 PHE A N 1
ATOM 649 C CA . PHE A 1 82 ? 10.914 -27.359 -13.5 1 94.31 82 PHE A CA 1
ATOM 650 C C . PHE A 1 82 ? 11.594 -26.969 -12.188 1 94.31 82 PHE A C 1
ATOM 652 O O . PHE A 1 82 ? 12.086 -27.828 -11.461 1 94.31 82 PHE A O 1
ATOM 659 N N . LEU A 1 83 ? 11.617 -25.719 -11.867 1 93.69 83 LEU A N 1
ATOM 660 C CA . LEU A 1 83 ? 12.148 -25.281 -10.578 1 93.69 83 LEU A CA 1
ATOM 661 C C . LEU A 1 83 ? 11.359 -25.891 -9.43 1 93.69 83 LEU A C 1
ATOM 663 O O . LEU A 1 83 ? 11.914 -26.156 -8.359 1 93.69 83 LEU A O 1
ATOM 667 N N . THR A 1 84 ? 10.055 -26.047 -9.602 1 95.62 84 THR A N 1
ATOM 668 C CA . THR A 1 84 ? 9.125 -26.766 -8.727 1 95.62 84 THR A CA 1
ATOM 669 C C . THR A 1 84 ? 8.188 -27.641 -9.539 1 95.62 84 THR A C 1
ATOM 671 O O . THR A 1 84 ? 7.562 -27.188 -10.5 1 95.62 84 THR A O 1
ATOM 674 N N . SER A 1 85 ? 8.086 -28.922 -9.195 1 97.19 85 SER A N 1
ATOM 675 C CA . SER A 1 85 ? 7.176 -29.766 -9.961 1 97.19 85 SER A CA 1
ATOM 676 C C . SER A 1 85 ? 5.73 -29.312 -9.789 1 97.19 85 SER A C 1
ATOM 678 O O . SER A 1 85 ? 5.375 -28.703 -8.781 1 97.19 85 SER A O 1
ATOM 680 N N . PRO A 1 86 ? 4.879 -29.641 -10.781 1 98.19 86 PRO A N 1
ATOM 681 C CA . PRO A 1 86 ? 3.465 -29.297 -10.641 1 98.19 86 PRO A CA 1
ATOM 682 C C . PRO A 1 86 ? 2.834 -29.875 -9.375 1 98.19 86 PRO A C 1
ATOM 684 O O . PRO A 1 86 ? 2.043 -29.203 -8.711 1 98.19 86 PRO A O 1
ATOM 687 N N . ASP A 1 87 ? 3.232 -31.062 -9.047 1 98.06 87 ASP A N 1
ATOM 688 C CA . ASP A 1 87 ? 2.705 -31.688 -7.84 1 98.06 87 ASP A CA 1
ATOM 689 C C . ASP A 1 87 ? 3.145 -30.922 -6.594 1 98.06 87 ASP A C 1
ATOM 691 O O . ASP A 1 87 ? 2.344 -30.688 -5.684 1 98.06 87 ASP A O 1
ATOM 695 N N . GLU A 1 88 ? 4.391 -30.594 -6.562 1 98 88 GLU A N 1
ATOM 696 C CA . GLU A 1 88 ? 4.891 -29.812 -5.438 1 98 88 GLU A CA 1
ATOM 697 C C . GLU A 1 88 ? 4.223 -28.453 -5.375 1 98 88 GLU A C 1
ATOM 699 O O . GLU A 1 88 ? 3.869 -27.969 -4.293 1 98 88 GLU A O 1
ATOM 704 N N . PHE A 1 89 ? 4.098 -27.859 -6.504 1 98.75 89 PHE A N 1
ATOM 705 C CA . PHE A 1 89 ? 3.416 -26.578 -6.594 1 98.75 89 PHE A CA 1
ATOM 706 C C . PHE A 1 89 ? 2.018 -26.656 -5.996 1 98.75 89 PHE A C 1
ATOM 708 O O . PHE A 1 89 ? 1.643 -25.828 -5.168 1 98.75 89 PHE A O 1
ATOM 715 N N . ARG A 1 90 ? 1.29 -27.656 -6.375 1 98.69 90 ARG A N 1
ATOM 716 C CA . ARG A 1 90 ? -0.053 -27.844 -5.836 1 98.69 90 ARG A CA 1
ATOM 717 C C . ARG A 1 90 ? -0.022 -27.984 -4.32 1 98.69 90 ARG A C 1
ATOM 719 O O . ARG A 1 90 ? -0.82 -27.375 -3.615 1 98.69 90 ARG A O 1
ATOM 726 N N . SER A 1 91 ? 0.875 -28.781 -3.863 1 98.62 91 SER A N 1
ATOM 727 C CA . SER A 1 91 ? 0.997 -29 -2.428 1 98.62 91 SER A CA 1
ATOM 728 C C . SER A 1 91 ? 1.346 -27.719 -1.692 1 98.62 91 SER A C 1
ATOM 730 O O . SER A 1 91 ? 0.798 -27.438 -0.625 1 98.62 91 SER A O 1
ATOM 732 N N . ASN A 1 92 ? 2.301 -26.953 -2.229 1 98.81 92 ASN A N 1
ATOM 733 C CA . ASN A 1 92 ? 2.734 -25.719 -1.605 1 98.81 92 ASN A CA 1
ATOM 734 C C . ASN A 1 92 ? 1.598 -24.703 -1.527 1 98.81 92 ASN A C 1
ATOM 736 O O . ASN A 1 92 ? 1.367 -24.094 -0.476 1 98.81 92 ASN A O 1
ATOM 740 N N . ILE A 1 93 ? 0.866 -24.516 -2.645 1 98.88 93 ILE A N 1
ATOM 741 C CA . ILE A 1 93 ? -0.237 -23.562 -2.684 1 98.88 93 ILE A CA 1
ATOM 742 C C . ILE A 1 93 ? -1.327 -23.984 -1.704 1 98.88 93 ILE A C 1
ATOM 744 O O . ILE A 1 93 ? -1.862 -23.172 -0.958 1 98.88 93 ILE A O 1
ATOM 748 N N . THR A 1 94 ? -1.62 -25.281 -1.715 1 98.75 94 THR A N 1
ATOM 749 C CA . THR A 1 94 ? -2.629 -25.812 -0.804 1 98.75 94 THR A CA 1
ATOM 750 C C . THR A 1 94 ? -2.246 -25.531 0.647 1 98.75 94 THR A C 1
ATOM 752 O O . THR A 1 94 ? -3.084 -25.109 1.446 1 98.75 94 THR A O 1
ATOM 755 N N . ALA A 1 95 ? -1 -25.734 0.973 1 98.75 95 ALA A N 1
ATOM 756 C CA . ALA A 1 95 ? -0.516 -25.5 2.33 1 98.75 95 ALA A CA 1
ATOM 757 C C . ALA A 1 95 ? -0.67 -24.031 2.711 1 98.75 95 ALA A C 1
ATOM 759 O O . ALA A 1 95 ? -1.063 -23.703 3.836 1 98.75 95 ALA A O 1
ATOM 760 N N . LEU A 1 96 ? -0.339 -23.125 1.816 1 98.81 96 LEU A N 1
ATOM 761 C CA . LEU A 1 96 ? -0.492 -21.688 2.07 1 98.81 96 LEU A CA 1
ATOM 762 C C . LEU A 1 96 ? -1.954 -21.344 2.32 1 98.81 96 LEU A C 1
ATOM 764 O O . LEU A 1 96 ? -2.27 -20.625 3.271 1 98.81 96 LEU A O 1
ATOM 768 N N . LEU A 1 97 ? -2.838 -21.875 1.48 1 98.81 97 LEU A N 1
ATOM 769 C CA . LEU A 1 97 ? -4.266 -21.594 1.6 1 98.81 97 LEU A CA 1
ATOM 770 C C . LEU A 1 97 ? -4.809 -22.109 2.932 1 98.81 97 LEU A C 1
ATOM 772 O O . LEU A 1 97 ? -5.656 -21.453 3.549 1 98.81 97 LEU A O 1
ATOM 776 N N . ASP A 1 98 ? -4.301 -23.188 3.379 1 98.62 98 ASP A N 1
ATOM 777 C CA . ASP A 1 98 ? -4.789 -23.828 4.594 1 98.62 98 ASP A CA 1
ATOM 778 C C . ASP A 1 98 ? -4.457 -23 5.832 1 98.62 98 ASP A C 1
ATOM 780 O O . ASP A 1 98 ? -5.066 -23.188 6.887 1 98.62 98 ASP A O 1
ATOM 784 N N . THR A 1 99 ? -3.496 -22.094 5.773 1 98.5 99 THR A N 1
ATOM 785 C CA . THR A 1 99 ? -3.135 -21.25 6.898 1 98.5 99 THR A CA 1
ATOM 786 C C . THR A 1 99 ? -4.199 -20.188 7.137 1 98.5 99 THR A C 1
ATOM 788 O O . THR A 1 99 ? -4.184 -19.5 8.156 1 98.5 99 THR A O 1
ATOM 791 N N . PHE A 1 100 ? -5.168 -20.047 6.223 1 98.44 100 PHE A N 1
ATOM 792 C CA . PHE A 1 100 ? -6.223 -19.031 6.32 1 98.44 100 PHE A CA 1
ATOM 793 C C . PHE A 1 100 ? -7.598 -19.703 6.293 1 98.44 100 PHE A C 1
ATOM 795 O O . PHE A 1 100 ? -8.391 -19.453 5.379 1 98.44 100 PHE A O 1
ATOM 802 N N . PRO A 1 101 ? -7.969 -20.391 7.254 1 97.5 101 PRO A N 1
ATOM 803 C CA . PRO A 1 101 ? -9.156 -21.234 7.199 1 97.5 101 PRO A CA 1
ATOM 804 C C . PRO A 1 101 ? -10.453 -20.438 7.086 1 97.5 101 PRO A C 1
ATOM 806 O O . PRO A 1 101 ? -11.469 -20.953 6.609 1 97.5 101 PRO A O 1
ATOM 809 N N . THR A 1 102 ? -10.477 -19.141 7.449 1 97.44 102 THR A N 1
ATOM 810 C CA . THR A 1 102 ? -11.727 -18.406 7.461 1 97.44 102 THR A CA 1
ATOM 811 C C . THR A 1 102 ? -11.758 -17.375 6.332 1 97.44 102 THR A C 1
ATOM 813 O O . THR A 1 102 ? -12.75 -16.672 6.156 1 97.44 102 THR A O 1
ATOM 816 N N . SER A 1 103 ? -10.695 -17.234 5.609 1 98.62 103 SER A N 1
ATOM 817 C CA . SER A 1 103 ? -10.609 -16.234 4.539 1 98.62 103 SER A CA 1
ATOM 818 C C . SER A 1 103 ? -11.297 -16.734 3.27 1 98.62 103 SER A C 1
ATOM 820 O O . SER A 1 103 ? -11.32 -17.938 3 1 98.62 103 SER A O 1
ATOM 822 N N . LYS A 1 104 ? -11.891 -15.844 2.525 1 98.75 104 LYS A N 1
ATOM 823 C CA . LYS A 1 104 ? -12.109 -16.094 1.105 1 98.75 104 LYS A CA 1
ATOM 824 C C . LYS A 1 104 ? -10.797 -16.078 0.33 1 98.75 104 LYS A C 1
ATOM 826 O O . LYS A 1 104 ? -9.852 -15.383 0.714 1 98.75 104 LYS A O 1
ATOM 831 N N . LYS A 1 105 ? -10.734 -16.906 -0.755 1 98.88 105 LYS A N 1
ATOM 832 C CA . LYS A 1 105 ? -9.43 -17.031 -1.404 1 98.88 105 LYS A CA 1
ATOM 833 C C . LYS A 1 105 ? -9.562 -16.969 -2.924 1 98.88 105 LYS A C 1
ATOM 835 O O . LYS A 1 105 ? -10.523 -17.5 -3.49 1 98.88 105 LYS A O 1
ATOM 840 N N . ILE A 1 106 ? -8.664 -16.281 -3.551 1 98.94 106 ILE A N 1
ATOM 841 C CA . ILE A 1 106 ? -8.484 -16.25 -4.996 1 98.94 106 ILE A CA 1
ATOM 842 C C . ILE A 1 106 ? -7.082 -16.734 -5.352 1 98.94 106 ILE A C 1
ATOM 844 O O . ILE A 1 106 ? -6.094 -16.25 -4.797 1 98.94 106 ILE A O 1
ATOM 848 N N . VAL A 1 107 ? -6.984 -17.703 -6.188 1 98.94 107 VAL A N 1
ATOM 849 C CA . VAL A 1 107 ? -5.695 -18.141 -6.727 1 98.94 107 VAL A CA 1
ATOM 850 C C . VAL A 1 107 ? -5.594 -17.734 -8.195 1 98.94 107 VAL A C 1
ATOM 852 O O . VAL A 1 107 ? -6.512 -17.984 -8.984 1 98.94 107 VAL A O 1
ATOM 855 N N . ILE A 1 108 ? -4.516 -17.094 -8.609 1 98.94 108 ILE A N 1
ATOM 856 C CA . ILE A 1 108 ? -4.348 -16.562 -9.961 1 98.94 108 ILE A CA 1
ATOM 857 C C . ILE A 1 108 ? -3.268 -17.344 -10.695 1 98.94 108 ILE A C 1
ATOM 859 O O . ILE A 1 108 ? -2.176 -17.562 -10.164 1 98.94 108 ILE A O 1
ATOM 863 N N . SER A 1 109 ? -3.553 -17.797 -11.867 1 98.69 109 SER A N 1
ATOM 864 C CA . SER A 1 109 ? -2.555 -18.5 -12.672 1 98.69 109 SER A CA 1
ATOM 865 C C . SER A 1 109 ? -1.493 -17.531 -13.188 1 98.69 109 SER A C 1
ATOM 867 O O . SER A 1 109 ? -1.766 -16.344 -13.367 1 98.69 109 SER A O 1
ATOM 869 N N . PRO A 1 110 ? -0.258 -18.031 -13.391 1 97.69 110 PRO A N 1
ATOM 870 C CA . PRO A 1 110 ? 0.685 -17.172 -14.117 1 97.69 110 PRO A CA 1
ATOM 871 C C . PRO A 1 110 ? 0.21 -16.844 -15.531 1 97.69 110 PRO A C 1
ATOM 873 O O . PRO A 1 110 ? -0.485 -17.641 -16.156 1 97.69 110 PRO A O 1
ATOM 876 N N . PRO A 1 111 ? 0.52 -15.641 -16 1 97.56 111 PRO A N 1
ATOM 877 C CA . PRO A 1 111 ? 0.208 -15.305 -17.391 1 97.56 111 PRO A CA 1
ATOM 878 C C . PRO A 1 111 ? 1.168 -15.961 -18.391 1 97.56 111 PRO A C 1
ATOM 880 O O . PRO A 1 111 ? 2.121 -16.625 -17.984 1 97.56 111 PRO A O 1
ATOM 883 N N . ILE A 1 112 ? 0.899 -15.766 -19.656 1 95.25 112 ILE A N 1
ATOM 884 C CA . ILE A 1 112 ? 1.835 -16.219 -20.672 1 95.25 112 ILE A CA 1
ATOM 885 C C . ILE A 1 112 ? 3.105 -15.367 -20.625 1 95.25 112 ILE A C 1
ATOM 887 O O . ILE A 1 112 ? 3.127 -14.312 -19.984 1 95.25 112 ILE A O 1
ATOM 891 N N . SER A 1 113 ? 4.164 -15.891 -21.203 1 92.25 113 SER A N 1
ATOM 892 C CA . SER A 1 113 ? 5.355 -15.117 -21.531 1 92.25 113 SER A CA 1
ATOM 893 C C . SER A 1 113 ? 5.453 -14.875 -23.047 1 92.25 113 SER A C 1
ATOM 895 O O . SER A 1 113 ? 5.172 -15.773 -23.844 1 92.25 113 SER A O 1
ATOM 897 N N . THR A 1 114 ? 5.781 -13.68 -23.438 1 88.31 114 THR A N 1
ATOM 898 C CA . THR A 1 114 ? 5.781 -13.367 -24.859 1 88.31 114 THR A CA 1
ATOM 899 C C . THR A 1 114 ? 7.199 -13.391 -25.422 1 88.31 114 THR A C 1
ATOM 901 O O . THR A 1 114 ? 7.395 -13.32 -26.625 1 88.31 114 THR A O 1
ATOM 904 N N . LYS A 1 115 ? 8.156 -13.305 -24.656 1 80.56 115 LYS A N 1
ATOM 905 C CA . LYS A 1 115 ? 9.555 -13.422 -25.062 1 80.56 115 LYS A CA 1
ATOM 906 C C . LYS A 1 115 ? 10.289 -14.438 -24.188 1 80.56 115 LYS A C 1
ATOM 908 O O . LYS A 1 115 ? 9.891 -14.703 -23.062 1 80.56 115 LYS A O 1
ATOM 913 N N . LEU A 1 116 ? 11.188 -15.109 -24.969 1 66.38 116 LEU A N 1
ATOM 914 C CA . LEU A 1 116 ? 12.086 -15.953 -24.188 1 66.38 116 LEU A CA 1
ATOM 915 C C . LEU A 1 116 ? 13.047 -15.109 -23.359 1 66.38 116 LEU A C 1
ATOM 917 O O . LEU A 1 116 ? 13.875 -14.383 -23.922 1 66.38 116 LEU A O 1
ATOM 921 N N . ILE A 1 117 ? 12.555 -14.734 -22.219 1 62.06 117 ILE A N 1
ATOM 922 C CA . ILE A 1 117 ? 13.477 -13.961 -21.391 1 62.06 117 ILE A CA 1
ATOM 923 C C . ILE A 1 117 ? 14.148 -14.875 -20.375 1 62.06 117 ILE A C 1
ATOM 925 O O . ILE A 1 117 ? 13.469 -15.531 -19.578 1 62.06 117 ILE A O 1
ATOM 929 N N . SER A 1 118 ? 15.43 -14.859 -20.359 1 64.44 118 SER A N 1
ATOM 930 C CA . SER A 1 118 ? 16.406 -15.477 -19.453 1 64.44 118 SER A CA 1
ATOM 931 C C . SER A 1 118 ? 16.188 -16.984 -19.344 1 64.44 118 SER A C 1
ATOM 933 O O . SER A 1 118 ? 17.125 -17.766 -19.5 1 64.44 118 SER A O 1
ATOM 935 N N . TYR A 1 119 ? 14.766 -17.406 -19 1 76.44 119 TYR A N 1
ATOM 936 C CA . TYR A 1 119 ? 14.492 -18.828 -18.797 1 76.44 119 TYR A CA 1
ATOM 937 C C . TYR A 1 119 ? 13.258 -19.266 -19.578 1 76.44 119 TYR A C 1
ATOM 939 O O . TYR A 1 119 ? 12.328 -18.469 -19.766 1 76.44 119 TYR A O 1
ATOM 947 N N . GLU A 1 120 ? 13.367 -20.391 -20.078 1 87.06 120 GLU A N 1
ATOM 948 C CA . GLU A 1 120 ? 12.172 -21 -20.656 1 87.06 120 GLU A CA 1
ATOM 949 C C . GLU A 1 120 ? 11.117 -21.281 -19.594 1 87.06 120 GLU A C 1
ATOM 951 O O . GLU A 1 120 ? 11.438 -21.672 -18.484 1 87.06 120 GLU A O 1
ATOM 956 N N . ARG A 1 121 ? 9.852 -20.984 -19.938 1 92.31 121 ARG A N 1
ATOM 957 C CA . ARG A 1 121 ? 8.734 -21.219 -19.031 1 92.31 121 ARG A CA 1
ATOM 958 C C . ARG A 1 121 ? 7.645 -22.031 -19.719 1 92.31 121 ARG A C 1
ATOM 960 O O . ARG A 1 121 ? 7.293 -21.766 -20.875 1 92.31 121 ARG A O 1
ATOM 967 N N . VAL A 1 122 ? 7.234 -23.062 -19.062 1 94.38 122 VAL A N 1
ATOM 968 C CA . VAL A 1 122 ? 6.09 -23.859 -19.5 1 94.38 122 VAL A CA 1
ATOM 969 C C . VAL A 1 122 ? 4.984 -23.781 -18.453 1 94.38 122 VAL A C 1
ATOM 971 O O . VAL A 1 122 ? 5.008 -24.531 -17.469 1 94.38 122 VAL A O 1
ATOM 974 N N . GLN A 1 123 ? 3.971 -23 -18.688 1 96.62 123 GLN A N 1
ATOM 975 C CA . GLN A 1 123 ? 3.043 -22.562 -17.656 1 96.62 123 GLN A CA 1
ATOM 976 C C . GLN A 1 123 ? 1.877 -23.531 -17.516 1 96.62 123 GLN A C 1
ATOM 978 O O . GLN A 1 123 ? 1.304 -23.672 -16.438 1 96.62 123 GLN A O 1
ATOM 983 N N . LYS A 1 124 ? 1.492 -24.25 -18.547 1 96.94 124 LYS A N 1
ATOM 984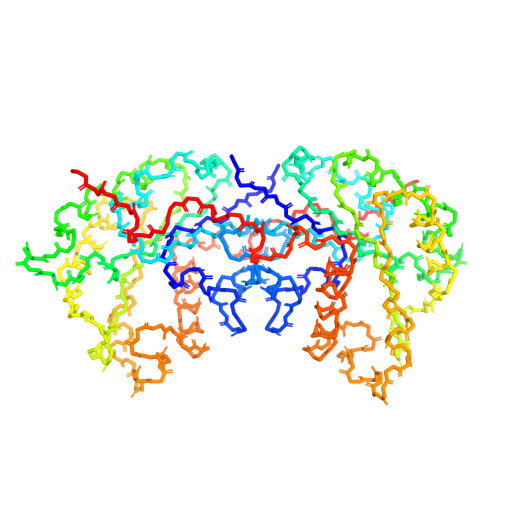 C CA . LYS A 1 124 ? 0.217 -24.969 -18.641 1 96.94 124 LYS A CA 1
ATOM 985 C C . LYS A 1 124 ? 0.057 -25.969 -17.516 1 96.94 124 LYS A C 1
ATOM 987 O O . LYS A 1 124 ? -1.001 -26.031 -16.891 1 96.94 124 LYS A O 1
ATOM 992 N N . PRO A 1 125 ? 1.089 -26.75 -17.203 1 98.06 125 PRO A N 1
ATOM 993 C CA . PRO A 1 125 ? 0.916 -27.688 -16.094 1 98.06 125 PRO A CA 1
ATOM 994 C C . PRO A 1 125 ? 0.58 -27 -14.781 1 98.06 125 PRO A C 1
ATOM 996 O O . PRO A 1 125 ? -0.135 -27.562 -13.945 1 98.06 125 PRO A O 1
ATOM 999 N N . PHE A 1 126 ? 1.035 -25.875 -14.555 1 98.56 126 PHE A N 1
ATOM 1000 C CA . PHE A 1 126 ? 0.807 -25.125 -13.32 1 98.56 126 PHE A CA 1
ATOM 1001 C C . PHE A 1 126 ? -0.557 -24.453 -13.336 1 98.56 126 PHE A C 1
ATOM 1003 O O . PHE A 1 126 ? -1.228 -24.359 -12.312 1 98.56 126 PHE A O 1
ATOM 1010 N N . VAL A 1 127 ? -0.962 -24 -14.516 1 98.44 127 VAL A N 1
ATOM 1011 C CA . VAL A 1 127 ? -2.305 -23.469 -14.711 1 98.44 127 VAL A CA 1
ATOM 1012 C C . VAL A 1 127 ? -3.342 -24.531 -14.375 1 98.44 127 VAL A C 1
ATOM 1014 O O . VAL A 1 127 ? -4.328 -24.266 -13.688 1 98.44 127 VAL A O 1
ATOM 1017 N N . ASP A 1 128 ? -3.088 -25.75 -14.828 1 98.56 128 ASP A N 1
ATOM 1018 C CA . ASP A 1 128 ? -3.984 -26.859 -14.547 1 98.56 128 ASP A CA 1
ATOM 1019 C C . ASP A 1 128 ? -4.074 -27.141 -13.047 1 98.56 128 ASP A C 1
ATOM 1021 O O . ASP A 1 128 ? -5.148 -27.453 -12.531 1 98.56 128 ASP A O 1
ATOM 1025 N N . GLU A 1 129 ? -2.936 -27.031 -12.367 1 98.62 129 GLU A N 1
ATOM 1026 C CA . GLU A 1 129 ? -2.943 -27.266 -10.93 1 98.62 129 GLU A CA 1
ATOM 1027 C C . GLU A 1 129 ? -3.768 -26.203 -10.203 1 98.62 129 GLU A C 1
ATOM 1029 O O . GLU A 1 129 ? -4.441 -26.484 -9.219 1 98.62 129 GLU A O 1
ATOM 1034 N N . ILE A 1 130 ? -3.705 -24.969 -10.641 1 98.31 130 ILE A N 1
ATOM 1035 C CA . ILE A 1 130 ? -4.484 -23.891 -10.055 1 98.31 130 ILE A CA 1
ATOM 1036 C C . ILE A 1 130 ? -5.973 -24.203 -10.164 1 98.31 130 ILE A C 1
ATOM 1038 O O . ILE A 1 130 ? -6.73 -24.016 -9.211 1 98.31 130 ILE A O 1
ATOM 1042 N N . TYR A 1 131 ? -6.332 -24.703 -11.305 1 97.06 131 TYR A N 1
ATOM 1043 C CA . TYR A 1 131 ? -7.727 -25.078 -11.516 1 97.06 131 TYR A CA 1
ATOM 1044 C C . TYR A 1 131 ? -8.133 -26.203 -10.57 1 97.06 131 TYR A C 1
ATOM 1046 O O . TYR A 1 131 ? -9.211 -26.156 -9.969 1 97.06 131 TYR A O 1
ATOM 1054 N N . LYS A 1 132 ? -7.312 -27.156 -10.477 1 98.25 132 LYS A N 1
ATOM 1055 C CA . LYS A 1 132 ? -7.594 -28.281 -9.594 1 98.25 132 LYS A CA 1
ATOM 1056 C C . LYS A 1 132 ? -7.734 -27.828 -8.141 1 98.25 132 LYS A C 1
ATOM 1058 O O . LYS A 1 132 ? -8.641 -28.266 -7.434 1 98.25 132 LYS A O 1
ATOM 1063 N N . ILE A 1 133 ? -6.848 -26.953 -7.707 1 98.25 133 ILE A N 1
ATOM 1064 C CA . ILE A 1 133 ? -6.848 -26.438 -6.34 1 98.25 133 ILE A CA 1
ATOM 1065 C C . ILE A 1 133 ? -8.172 -25.719 -6.059 1 98.25 133 ILE A C 1
ATOM 1067 O O . ILE A 1 133 ? -8.828 -26 -5.055 1 98.25 133 ILE A O 1
ATOM 1071 N N . ALA A 1 134 ? -8.555 -24.844 -6.941 1 98.12 134 ALA A N 1
ATOM 1072 C CA . ALA A 1 134 ? -9.75 -24.031 -6.738 1 98.12 134 ALA A CA 1
ATOM 1073 C C . ALA A 1 134 ? -11.008 -24.906 -6.766 1 98.12 134 ALA A C 1
ATOM 1075 O O . ALA A 1 134 ? -11.914 -24.719 -5.953 1 98.12 134 ALA A O 1
ATOM 1076 N N . ASN A 1 135 ? -11.031 -25.938 -7.613 1 97.25 135 ASN A N 1
ATOM 1077 C CA . ASN A 1 135 ? -12.195 -26.797 -7.777 1 97.25 135 ASN A CA 1
ATOM 1078 C C . ASN A 1 135 ? -12.383 -27.719 -6.578 1 97.25 135 ASN A C 1
ATOM 1080 O O . ASN A 1 135 ? -13.484 -28.219 -6.336 1 97.25 135 ASN A O 1
ATOM 1084 N N . ALA A 1 136 ? -11.352 -27.891 -5.852 1 97.31 136 ALA A N 1
ATOM 1085 C CA . ALA A 1 136 ? -11.398 -28.812 -4.73 1 97.31 136 ALA A CA 1
ATOM 1086 C C . ALA A 1 136 ? -11.852 -28.125 -3.451 1 97.31 136 ALA A C 1
ATOM 1088 O O . ALA A 1 136 ? -12.008 -28.766 -2.408 1 97.31 136 ALA A O 1
ATOM 1089 N N . ARG A 1 137 ? -12.117 -26.828 -3.557 1 97.38 137 ARG A N 1
ATOM 1090 C CA . ARG A 1 137 ? -12.391 -26.047 -2.35 1 97.38 137 ARG A CA 1
ATOM 1091 C C . ARG A 1 137 ? -13.625 -25.172 -2.531 1 97.38 137 ARG A C 1
ATOM 1093 O O . ARG A 1 137 ? -13.82 -24.578 -3.598 1 97.38 137 ARG A O 1
ATOM 1100 N N . ASP A 1 138 ? -14.328 -24.969 -1.505 1 96.62 138 ASP A N 1
ATOM 1101 C CA . ASP A 1 138 ? -15.531 -24.141 -1.557 1 96.62 138 ASP A CA 1
ATOM 1102 C C . ASP A 1 138 ? -15.188 -22.672 -1.321 1 96.62 138 ASP A C 1
ATOM 1104 O O . ASP A 1 138 ? -15.922 -21.781 -1.755 1 96.62 138 ASP A O 1
ATOM 1108 N N . ASP A 1 139 ? -14.086 -22.469 -0.654 1 98.06 139 ASP A N 1
ATOM 1109 C CA . ASP A 1 139 ? -13.766 -21.094 -0.25 1 98.06 139 ASP A CA 1
ATOM 1110 C C . ASP A 1 139 ? -12.703 -20.484 -1.168 1 98.06 139 ASP A C 1
ATOM 1112 O O . ASP A 1 139 ? -12.078 -19.484 -0.822 1 98.06 139 ASP A O 1
ATOM 1116 N N . THR A 1 140 ? -12.43 -21.141 -2.334 1 98.75 140 THR A N 1
ATOM 1117 C CA . THR A 1 140 ? -11.344 -20.734 -3.223 1 98.75 140 THR A CA 1
ATOM 1118 C C . THR A 1 140 ? -11.828 -20.656 -4.668 1 98.75 140 THR A C 1
ATOM 1120 O O . THR A 1 140 ? -12.516 -21.578 -5.141 1 98.75 140 THR A O 1
ATOM 1123 N N . VAL A 1 141 ? -11.547 -19.578 -5.336 1 98.75 141 VAL A N 1
ATOM 1124 C CA . VAL A 1 141 ? -11.844 -19.438 -6.754 1 98.75 141 VAL A CA 1
ATOM 1125 C C . VAL A 1 141 ? -10.57 -19.125 -7.527 1 98.75 141 VAL A C 1
ATOM 1127 O O . VAL A 1 141 ? -9.594 -18.625 -6.953 1 98.75 141 VAL A O 1
ATOM 1130 N N . ALA A 1 142 ? -10.578 -19.422 -8.805 1 98.75 142 ALA A N 1
ATOM 1131 C CA . ALA A 1 142 ? -9.398 -19.203 -9.633 1 98.75 142 ALA A CA 1
ATOM 1132 C C . ALA A 1 142 ? -9.625 -18.078 -10.633 1 98.75 142 ALA A C 1
ATOM 1134 O O . ALA A 1 142 ? -10.734 -17.922 -11.156 1 98.75 142 ALA A O 1
ATOM 1135 N N . ILE A 1 143 ? -8.617 -17.312 -10.867 1 98.81 143 ILE A N 1
ATOM 1136 C CA . ILE A 1 143 ? -8.539 -16.422 -12.023 1 98.81 143 ILE A CA 1
ATOM 1137 C C . ILE A 1 143 ? -7.57 -17.016 -13.055 1 98.81 143 ILE A C 1
ATOM 1139 O O . ILE A 1 143 ? -6.391 -17.203 -12.766 1 98.81 143 ILE A O 1
ATOM 1143 N N . HIS A 1 144 ? -8.07 -17.266 -14.164 1 97.5 144 HIS A N 1
ATOM 1144 C CA . HIS A 1 144 ? -7.266 -17.844 -15.227 1 97.5 144 HIS A CA 1
ATOM 1145 C C . HIS A 1 144 ? -6.559 -16.766 -16.047 1 97.5 144 HIS A C 1
ATOM 1147 O O . HIS A 1 144 ? -6.836 -16.609 -17.234 1 97.5 144 HIS A O 1
ATOM 1153 N N . PHE A 1 145 ? -5.574 -16.188 -15.477 1 98.69 145 PHE A N 1
ATOM 1154 C CA . PHE A 1 145 ? -4.859 -15.07 -16.078 1 98.69 145 PHE A CA 1
ATOM 1155 C C . PHE A 1 145 ? -4.051 -15.531 -17.281 1 98.69 145 PHE A C 1
ATOM 1157 O O . PHE A 1 145 ? -3.793 -14.75 -18.203 1 98.69 145 PHE A O 1
ATOM 1164 N N . TYR A 1 146 ? -3.68 -16.828 -17.344 1 98.12 146 TYR A N 1
ATOM 1165 C CA . TYR A 1 146 ? -3.006 -17.391 -18.5 1 98.12 146 TYR A CA 1
ATOM 1166 C C . TYR A 1 146 ? -3.871 -17.281 -19.75 1 98.12 146 TYR A C 1
ATOM 1168 O O . TYR A 1 146 ? -3.457 -16.688 -20.75 1 98.12 146 TYR A O 1
ATOM 1176 N N . GLU A 1 147 ? -5.055 -17.781 -19.656 1 97.94 147 GLU A N 1
ATOM 1177 C CA . GLU A 1 147 ? -5.969 -17.781 -20.797 1 97.94 147 GLU A CA 1
ATOM 1178 C C . GLU A 1 147 ? -6.336 -16.344 -21.203 1 97.94 147 GLU A C 1
ATOM 1180 O O . GLU A 1 147 ? -6.406 -16.031 -22.391 1 97.94 147 GLU A O 1
ATOM 1185 N N . GLU A 1 148 ? -6.566 -15.5 -20.156 1 98.38 148 GLU A N 1
ATOM 1186 C CA . GLU A 1 148 ? -6.945 -14.109 -20.422 1 98.38 148 GLU A CA 1
ATOM 1187 C C . GLU A 1 148 ? -5.816 -13.359 -21.125 1 98.38 148 GLU A C 1
ATOM 1189 O O . GLU A 1 148 ? -6.07 -12.531 -22 1 98.38 148 GLU A O 1
ATOM 1194 N N . SER A 1 149 ? -4.57 -13.617 -20.703 1 97.94 149 SER A N 1
ATOM 1195 C CA . SER A 1 149 ? -3.43 -12.969 -21.328 1 97.94 149 SER A CA 1
ATOM 1196 C C . SER A 1 149 ? -3.162 -13.555 -22.719 1 97.94 149 SER A C 1
ATOM 1198 O O . SER A 1 149 ? -2.768 -12.836 -23.641 1 97.94 149 SER A O 1
ATOM 1200 N N . GLN A 1 150 ? -3.404 -14.812 -22.891 1 96.31 150 GLN A N 1
ATOM 1201 C CA . GLN A 1 150 ? -3.174 -15.492 -24.156 1 96.31 150 GLN A CA 1
ATOM 1202 C C . GLN A 1 150 ? -4.16 -15.031 -25.219 1 96.31 150 GLN A C 1
ATOM 1204 O O . GLN A 1 150 ? -3.789 -14.852 -26.391 1 96.31 150 GLN A O 1
ATOM 1209 N N . THR A 1 151 ? -5.387 -14.82 -24.828 1 97.44 151 THR A N 1
ATOM 1210 C CA . THR A 1 151 ? -6.445 -14.539 -25.797 1 97.44 151 THR A CA 1
ATOM 1211 C C . THR A 1 151 ? -6.633 -13.031 -25.969 1 97.44 151 THR A C 1
ATOM 1213 O O . THR A 1 151 ? -7.492 -12.594 -26.734 1 97.44 151 THR A O 1
ATOM 1216 N N . HIS A 1 152 ? -5.84 -12.305 -25.156 1 96.81 152 HIS A N 1
ATOM 1217 C CA . HIS A 1 152 ? -5.91 -10.859 -25.344 1 96.81 152 HIS A CA 1
ATOM 1218 C C . HIS A 1 152 ? -5.578 -10.461 -26.766 1 96.81 152 HIS A C 1
ATOM 1220 O O . HIS A 1 152 ? -4.688 -11.047 -27.391 1 96.81 152 HIS A O 1
ATOM 1226 N N . PRO A 1 153 ? -6.234 -9.43 -27.359 1 96.94 153 PRO A N 1
ATOM 1227 C CA . PRO A 1 153 ? -5.996 -9.055 -28.75 1 96.94 153 PRO A CA 1
ATOM 1228 C C . PRO A 1 153 ? -4.551 -8.633 -29.016 1 96.94 153 PRO A C 1
ATOM 1230 O O . PRO A 1 153 ? -4.047 -8.812 -30.125 1 96.94 153 PRO A O 1
ATOM 1233 N N . THR A 1 154 ? -3.918 -8.016 -28 1 95.94 154 THR A N 1
ATOM 1234 C CA . THR A 1 154 ? -2.529 -7.582 -28.094 1 95.94 154 THR A CA 1
ATOM 1235 C C . THR A 1 154 ? -1.727 -8.055 -26.891 1 95.94 154 THR A C 1
ATOM 1237 O O . THR A 1 154 ? -1.262 -7.238 -26.094 1 95.94 154 THR A O 1
ATOM 1240 N N . PRO A 1 155 ? -1.462 -9.352 -26.828 1 95.56 155 PRO A N 1
ATOM 1241 C CA . PRO A 1 155 ? -0.782 -9.898 -25.641 1 95.56 155 PRO A CA 1
ATOM 12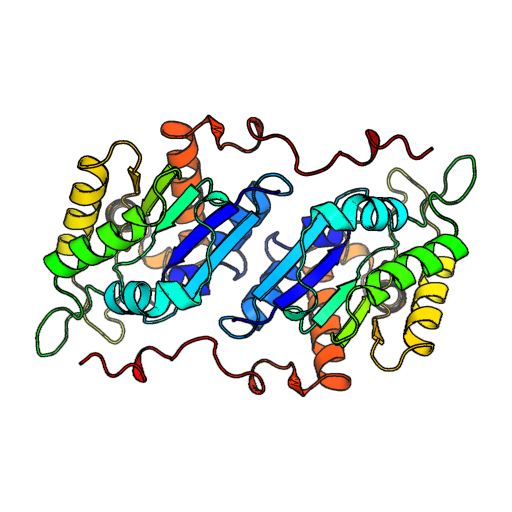42 C C . PRO A 1 155 ? 0.597 -9.281 -25.422 1 95.56 155 PRO A C 1
ATOM 1244 O O . PRO A 1 155 ? 1.033 -9.125 -24.281 1 95.56 155 PRO A O 1
ATOM 1247 N N . GLU A 1 156 ? 1.274 -8.852 -26.453 1 93.38 156 GLU A N 1
ATOM 1248 C CA . GLU A 1 156 ? 2.621 -8.297 -26.359 1 93.38 156 GLU A CA 1
ATOM 1249 C C . GLU A 1 156 ? 2.617 -6.969 -25.609 1 93.38 156 GLU A C 1
ATOM 1251 O O . GLU A 1 156 ? 3.639 -6.559 -25.047 1 93.38 156 GLU A O 1
ATOM 1256 N N . LEU A 1 157 ? 1.47 -6.312 -25.562 1 95.62 157 LEU A N 1
ATOM 1257 C CA . LEU A 1 157 ? 1.379 -5.004 -24.922 1 95.62 157 LEU A CA 1
ATOM 1258 C C . LEU A 1 157 ? 1.122 -5.152 -23.422 1 95.62 157 LEU A C 1
ATOM 1260 O O . LEU A 1 157 ? 1.243 -4.184 -22.672 1 95.62 157 LEU A O 1
ATOM 1264 N N . LEU A 1 158 ? 0.805 -6.363 -22.984 1 97.31 158 LEU A N 1
ATOM 1265 C CA . LEU A 1 158 ? 0.543 -6.602 -21.578 1 97.31 158 LEU A CA 1
ATOM 1266 C C . LEU A 1 158 ? 1.847 -6.688 -20.781 1 97.31 158 LEU A C 1
ATOM 1268 O O . LEU A 1 158 ? 1.843 -6.574 -19.562 1 97.31 158 LEU A O 1
ATOM 1272 N N . PHE A 1 159 ? 2.961 -6.844 -21.516 1 95.44 159 PHE A N 1
ATOM 1273 C CA . PHE A 1 159 ? 4.227 -7.141 -20.859 1 95.44 159 PHE A CA 1
ATOM 1274 C C . PHE A 1 159 ? 5.324 -6.203 -21.344 1 95.44 159 PHE A C 1
ATOM 1276 O O . PHE A 1 159 ? 5.441 -5.938 -22.547 1 95.44 159 PHE A O 1
ATOM 1283 N N . CYS A 1 160 ? 6.148 -5.695 -20.406 1 93.56 160 CYS A N 1
ATOM 1284 C CA . CYS A 1 160 ? 7.152 -4.699 -20.75 1 93.56 160 CYS A CA 1
ATOM 1285 C C . CYS A 1 160 ? 8.445 -5.363 -21.219 1 93.56 160 CYS A C 1
ATOM 1287 O O . CYS A 1 160 ? 9.211 -4.773 -21.984 1 93.56 160 CYS A O 1
ATOM 1289 N N . ASP A 1 161 ? 8.688 -6.605 -20.75 1 91.75 161 ASP A N 1
ATOM 1290 C CA . ASP A 1 161 ? 9.906 -7.328 -21.109 1 91.75 161 ASP A CA 1
ATOM 1291 C C . ASP A 1 161 ? 9.586 -8.773 -21.484 1 91.75 161 ASP A C 1
ATOM 1293 O O . ASP A 1 161 ? 10.461 -9.648 -21.391 1 91.75 161 ASP A O 1
ATOM 1297 N N . GLY A 1 162 ? 8.266 -9 -21.75 1 91.38 162 GLY A N 1
ATOM 1298 C CA . GLY A 1 162 ? 7.82 -10.336 -22.109 1 91.38 162 GLY A CA 1
ATOM 1299 C C . GLY A 1 162 ? 7.363 -11.148 -20.906 1 91.38 162 GLY A C 1
ATOM 1300 O O . GLY A 1 162 ? 6.82 -12.25 -21.062 1 91.38 162 GLY A O 1
ATOM 1301 N N . LEU A 1 163 ? 7.598 -10.594 -19.719 1 92 163 LEU A N 1
ATOM 1302 C CA . LEU A 1 163 ? 7.223 -11.305 -18.516 1 92 163 LEU A CA 1
ATOM 1303 C C . LEU A 1 163 ? 6.473 -10.383 -17.547 1 92 163 LEU A C 1
ATOM 1305 O O . LEU A 1 163 ? 5.336 -10.672 -17.172 1 92 163 LEU A O 1
ATOM 1309 N N . HIS A 1 164 ? 7.125 -9.227 -17.297 1 94.56 164 HIS A N 1
ATOM 1310 C CA . HIS A 1 164 ? 6.527 -8.32 -16.328 1 94.56 164 HIS A CA 1
ATOM 1311 C C . HIS A 1 164 ? 5.441 -7.461 -16.969 1 94.56 164 HIS A C 1
ATOM 1313 O O . HIS A 1 164 ? 5.531 -7.117 -18.141 1 94.56 164 HIS A O 1
ATOM 1319 N N . LEU A 1 165 ? 4.523 -7.07 -16.203 1 97.25 165 LEU A N 1
ATOM 1320 C CA . LEU A 1 165 ? 3.324 -6.422 -16.719 1 97.25 165 LEU A CA 1
ATOM 1321 C C . LEU A 1 165 ? 3.574 -4.938 -16.969 1 97.25 165 LEU A C 1
ATOM 1323 O O . LEU A 1 165 ? 4.273 -4.281 -16.203 1 97.25 165 LEU A O 1
ATOM 1327 N N . THR A 1 166 ? 3.002 -4.445 -18.062 1 97.06 166 THR A N 1
ATOM 1328 C CA . THR A 1 166 ? 2.818 -3.016 -18.266 1 97.06 166 THR A CA 1
ATOM 1329 C C . THR A 1 166 ? 1.627 -2.496 -17.469 1 97.06 166 THR A C 1
ATOM 1331 O O . THR A 1 166 ? 0.97 -3.26 -16.766 1 97.06 166 THR A O 1
ATOM 1334 N N . ALA A 1 167 ? 1.363 -1.188 -17.609 1 96.62 167 ALA A N 1
ATOM 1335 C CA . ALA A 1 167 ? 0.153 -0.637 -17 1 96.62 167 ALA A CA 1
ATOM 1336 C C . ALA A 1 167 ? -1.097 -1.306 -17.562 1 96.62 167 ALA A C 1
ATOM 1338 O O . ALA A 1 167 ? -2.064 -1.545 -16.844 1 96.62 167 ALA A O 1
ATOM 1339 N N . MET A 1 168 ? -1.052 -1.582 -18.859 1 97.25 168 MET A N 1
ATOM 1340 C CA . MET A 1 168 ? -2.18 -2.256 -19.5 1 97.25 168 MET A CA 1
ATOM 1341 C C . MET A 1 168 ? -2.381 -3.65 -18.906 1 97.25 168 MET A C 1
ATOM 1343 O O . MET A 1 168 ? -3.51 -4.051 -18.625 1 97.25 168 MET A O 1
ATOM 1347 N N . GLY A 1 169 ? -1.298 -4.414 -18.719 1 98.31 169 GLY A N 1
ATOM 1348 C CA . GLY A 1 169 ? -1.375 -5.73 -18.109 1 98.31 169 GLY A CA 1
ATOM 1349 C C . GLY A 1 169 ? -1.883 -5.691 -16.672 1 98.31 169 GLY A C 1
ATOM 1350 O O . GLY A 1 169 ? -2.703 -6.523 -16.281 1 98.31 169 GLY A O 1
ATOM 1351 N N . ASN A 1 170 ? -1.38 -4.727 -15.922 1 98.38 170 ASN A N 1
ATOM 1352 C CA . ASN A 1 170 ? -1.844 -4.543 -14.547 1 98.38 170 ASN A CA 1
ATOM 1353 C C . ASN A 1 170 ? -3.33 -4.199 -14.5 1 98.38 170 ASN A C 1
ATOM 1355 O O . ASN A 1 170 ? -4.055 -4.676 -13.625 1 98.38 170 ASN A O 1
ATOM 1359 N N . SER A 1 171 ? -3.75 -3.383 -15.438 1 97.94 171 SER A N 1
ATOM 1360 C CA . SER A 1 171 ? -5.16 -3.008 -15.516 1 97.94 171 SER A CA 1
ATOM 1361 C C . SER A 1 171 ? -6.039 -4.219 -15.812 1 97.94 171 SER A C 1
ATOM 1363 O O . SER A 1 171 ? -7.125 -4.359 -15.242 1 97.94 171 SER A O 1
ATOM 1365 N N . LEU A 1 172 ? -5.621 -5.043 -16.719 1 98.56 172 LEU A N 1
ATOM 1366 C CA . LEU A 1 172 ? -6.344 -6.277 -17.016 1 98.56 172 LEU A CA 1
ATOM 1367 C C . LEU A 1 172 ? -6.457 -7.148 -15.766 1 98.56 172 LEU A C 1
ATOM 1369 O O . LEU A 1 172 ? -7.539 -7.641 -15.438 1 98.56 172 LEU A O 1
ATOM 1373 N N . LEU A 1 173 ? -5.336 -7.324 -15.055 1 98.88 173 LEU A N 1
ATOM 1374 C CA . LEU A 1 173 ? -5.316 -8.148 -13.852 1 98.88 173 LEU A CA 1
ATOM 1375 C C . LEU A 1 173 ? -6.258 -7.582 -12.797 1 98.88 173 LEU A C 1
ATOM 1377 O O . LEU A 1 173 ? -7.031 -8.32 -12.188 1 98.88 173 LEU A O 1
ATOM 1381 N N . PHE A 1 174 ? -6.199 -6.262 -12.586 1 98.81 174 PHE A N 1
ATOM 1382 C CA . PHE A 1 174 ? -7.074 -5.609 -11.625 1 98.81 174 PHE A CA 1
ATOM 1383 C C . PHE A 1 174 ? -8.539 -5.848 -11.969 1 98.81 174 PHE A C 1
ATOM 1385 O O . PHE A 1 174 ? -9.344 -6.199 -11.102 1 98.81 174 PHE A O 1
ATOM 1392 N N . ARG A 1 175 ? -8.875 -5.695 -13.25 1 98.69 175 ARG A N 1
ATOM 1393 C CA . ARG A 1 175 ? -10.242 -5.902 -13.703 1 98.69 175 ARG A CA 1
ATOM 1394 C C . ARG A 1 175 ? -10.695 -7.336 -13.438 1 98.69 175 ARG A C 1
ATOM 1396 O O . ARG A 1 175 ? -11.812 -7.562 -12.977 1 98.69 175 ARG A O 1
ATOM 1403 N N . LEU A 1 176 ? -9.852 -8.266 -13.703 1 98.88 176 LEU A N 1
ATOM 1404 C CA . LEU A 1 176 ? -10.188 -9.672 -13.5 1 98.88 176 LEU A CA 1
ATOM 1405 C C . LEU A 1 176 ? -10.422 -9.969 -12.023 1 98.88 176 LEU A C 1
ATOM 1407 O O . LEU A 1 176 ? -11.32 -10.742 -11.672 1 98.88 176 LEU A O 1
ATOM 1411 N N . ILE A 1 177 ? -9.617 -9.344 -11.156 1 98.94 177 ILE A N 1
ATOM 1412 C CA . ILE A 1 177 ? -9.773 -9.539 -9.719 1 98.94 177 ILE A CA 1
ATOM 1413 C C . ILE A 1 177 ? -11.117 -8.969 -9.266 1 98.94 177 ILE A C 1
ATOM 1415 O O . ILE A 1 177 ? -11.867 -9.633 -8.539 1 98.94 177 ILE A O 1
ATOM 1419 N N . VAL A 1 178 ? -11.438 -7.773 -9.719 1 98.88 178 VAL A N 1
ATOM 1420 C CA . VAL A 1 178 ? -12.68 -7.121 -9.32 1 98.88 178 VAL A CA 1
ATOM 1421 C C . VAL A 1 178 ? -13.875 -7.918 -9.836 1 98.88 178 VAL A C 1
ATOM 1423 O O . VAL A 1 178 ? -14.844 -8.133 -9.109 1 98.88 178 VAL A O 1
ATOM 1426 N N . GLU A 1 179 ? -13.812 -8.391 -11.078 1 98.81 179 GLU A N 1
ATOM 1427 C CA . GLU A 1 179 ? -14.875 -9.211 -11.648 1 98.81 179 GLU A CA 1
ATOM 1428 C C . GLU A 1 179 ? -15.047 -10.508 -10.859 1 98.81 179 GLU A C 1
ATOM 1430 O O . GLU A 1 179 ? -16.172 -10.953 -10.625 1 98.81 179 GLU A O 1
ATOM 1435 N N . CYS A 1 180 ? -13.93 -11.102 -10.539 1 98.81 180 CYS A N 1
ATOM 1436 C CA . CYS A 1 180 ? -13.969 -12.328 -9.75 1 98.81 180 CYS A CA 1
ATOM 1437 C C . CYS A 1 180 ? -14.656 -12.094 -8.414 1 98.81 180 CYS A C 1
ATOM 1439 O O . CYS A 1 180 ? -15.492 -12.898 -7.984 1 98.81 180 CYS A O 1
ATOM 1441 N N . ILE A 1 181 ? -14.344 -10.977 -7.727 1 98.81 181 ILE A N 1
ATOM 1442 C CA . ILE A 1 181 ? -14.953 -10.625 -6.445 1 98.81 181 ILE A CA 1
ATOM 1443 C C . ILE A 1 181 ? -16.453 -10.391 -6.633 1 98.81 181 ILE A C 1
ATOM 1445 O O . ILE A 1 181 ? -17.266 -10.883 -5.855 1 98.81 181 ILE A O 1
ATOM 1449 N N . GLN A 1 182 ? -16.734 -9.641 -7.68 1 98.69 182 GLN A N 1
ATOM 1450 C CA . GLN A 1 182 ? -18.141 -9.344 -7.953 1 98.69 182 GLN A CA 1
ATOM 1451 C C . GLN A 1 182 ? -18.953 -10.625 -8.141 1 98.69 182 GLN A C 1
ATOM 1453 O O . GLN A 1 182 ? -20.078 -10.727 -7.648 1 98.69 182 GLN A O 1
ATOM 1458 N N . ARG A 1 183 ? -18.422 -11.586 -8.789 1 98.5 183 ARG A N 1
ATOM 1459 C CA . ARG A 1 183 ? -19.125 -12.812 -9.148 1 98.5 183 ARG A CA 1
ATOM 1460 C C . ARG A 1 183 ? -19.203 -13.766 -7.961 1 98.5 183 ARG A C 1
ATOM 1462 O O . ARG A 1 183 ? -20.234 -14.414 -7.734 1 98.5 183 ARG A O 1
ATOM 1469 N N . ASN A 1 184 ? -18.109 -13.836 -7.203 1 98.62 184 ASN A N 1
ATOM 1470 C CA . ASN A 1 184 ? -18 -14.945 -6.262 1 98.62 184 ASN A CA 1
ATOM 1471 C C . ASN A 1 184 ? -18.094 -14.469 -4.816 1 98.62 184 ASN A C 1
ATOM 1473 O O . ASN A 1 184 ? -18.484 -15.234 -3.934 1 98.62 184 ASN A O 1
ATOM 1477 N N . TYR A 1 185 ? -17.672 -13.219 -4.555 1 98.56 185 TYR A N 1
ATOM 1478 C CA . TYR A 1 185 ? -17.672 -12.664 -3.205 1 98.56 185 TYR A CA 1
ATOM 1479 C C . TYR A 1 185 ? -18.25 -11.25 -3.195 1 98.56 185 TYR A C 1
ATOM 1481 O O . TYR A 1 185 ? -17.625 -10.32 -2.693 1 98.56 185 TYR A O 1
ATOM 1489 N N . PRO A 1 186 ? -19.484 -11.086 -3.627 1 98.44 186 PRO A N 1
ATOM 1490 C CA . PRO A 1 186 ? -20.047 -9.742 -3.76 1 98.44 186 PRO A CA 1
ATOM 1491 C C . PRO A 1 186 ? -20.078 -8.984 -2.438 1 98.44 186 PRO A C 1
ATOM 1493 O O . PRO A 1 186 ? -20.078 -7.746 -2.432 1 98.44 186 PRO A O 1
ATOM 1496 N N . GLU A 1 187 ? -20.047 -9.625 -1.268 1 98.38 187 GLU A N 1
ATOM 1497 C CA . GLU A 1 187 ? -20.016 -8.984 0.043 1 98.38 187 GLU A CA 1
ATOM 1498 C C . GLU A 1 187 ? -18.719 -8.227 0.267 1 98.38 187 GLU A C 1
ATOM 1500 O O . GLU A 1 187 ? -18.609 -7.41 1.183 1 98.38 187 GLU A O 1
ATOM 1505 N N . LEU A 1 188 ? -17.719 -8.477 -0.62 1 98.69 188 LEU A N 1
ATOM 1506 C CA . LEU A 1 188 ? -16.422 -7.832 -0.454 1 98.69 188 LEU A CA 1
ATOM 1507 C C . LEU A 1 188 ? -16.266 -6.652 -1.407 1 98.69 188 LEU A C 1
ATOM 1509 O O . LEU A 1 188 ? -15.219 -6.016 -1.454 1 98.69 188 LEU A O 1
ATOM 1513 N N . LEU A 1 189 ? -17.297 -6.391 -2.15 1 98.69 189 LEU A N 1
ATOM 1514 C CA . LEU A 1 189 ? -17.266 -5.137 -2.896 1 98.69 189 LEU A CA 1
ATOM 1515 C C . LEU A 1 189 ? -17.297 -3.939 -1.952 1 98.69 189 LEU A C 1
ATOM 1517 O O . LEU A 1 189 ? -17.984 -3.959 -0.935 1 98.69 189 LEU A O 1
ATOM 1521 N N . PRO A 1 190 ? -16.578 -2.912 -2.227 1 98.12 190 PRO A N 1
ATOM 1522 C CA . PRO A 1 190 ? -16.484 -1.769 -1.316 1 98.12 190 PRO A CA 1
ATOM 1523 C C . PRO A 1 190 ? -17.844 -1.262 -0.855 1 98.12 190 PRO A C 1
ATOM 1525 O O . PRO A 1 190 ? -18.016 -0.943 0.323 1 98.12 190 PRO A O 1
ATOM 1528 N N . LYS A 1 191 ? -18.781 -1.149 -1.757 1 97.25 191 LYS A N 1
ATOM 1529 C CA . LYS A 1 191 ? -20.094 -0.624 -1.409 1 97.25 191 LYS A CA 1
ATOM 1530 C C . LYS A 1 191 ? -20.766 -1.471 -0.326 1 97.25 191 LYS A C 1
ATOM 1532 O O . LYS A 1 191 ? -21.703 -1.019 0.338 1 97.25 191 LYS A O 1
ATOM 1537 N N . ASN A 1 192 ? -20.266 -2.725 -0.126 1 98.19 192 ASN A N 1
ATOM 1538 C CA . ASN A 1 192 ? -20.891 -3.65 0.811 1 98.19 192 ASN A CA 1
ATOM 1539 C C . ASN A 1 192 ? -20.062 -3.816 2.078 1 98.19 192 ASN A C 1
ATOM 1541 O O . ASN A 1 192 ? -20.375 -4.656 2.924 1 98.19 192 ASN A O 1
ATOM 1545 N N . ILE A 1 193 ? -18.984 -3.129 2.234 1 97.81 193 ILE A N 1
ATOM 1546 C CA . ILE A 1 193 ? -18.125 -3.154 3.412 1 97.81 193 ILE A CA 1
ATOM 1547 C C . ILE A 1 193 ? -18.25 -1.828 4.16 1 97.81 193 ILE A C 1
ATOM 1549 O O . ILE A 1 193 ? -18.062 -0.759 3.574 1 97.81 193 ILE A O 1
ATOM 1553 N N . PRO A 1 194 ? -18.516 -1.844 5.445 1 96 194 PRO A N 1
ATOM 1554 C CA . PRO A 1 194 ? -18.578 -0.59 6.203 1 96 194 PRO A CA 1
ATOM 1555 C C . PRO A 1 194 ? -17.234 0.126 6.262 1 96 194 PRO A C 1
ATOM 1557 O O . PRO A 1 194 ? -16.172 -0.521 6.238 1 96 194 PRO A O 1
ATOM 1560 N N . LEU A 1 195 ? -17.234 1.423 6.402 1 95.56 195 LEU A N 1
ATOM 1561 C CA . LEU A 1 195 ? -16.016 2.223 6.539 1 95.56 195 LEU A CA 1
ATOM 1562 C C . LEU A 1 195 ? -15.297 1.888 7.836 1 95.56 195 LEU A C 1
ATOM 1564 O O . LEU A 1 195 ? -15.93 1.692 8.875 1 95.56 195 LEU A O 1
ATOM 1568 N N . PHE A 1 196 ? -14.031 1.731 7.641 1 96.56 196 PHE A N 1
ATOM 1569 C CA . PHE A 1 196 ? -13.203 1.698 8.836 1 96.56 196 PHE A CA 1
ATOM 1570 C C . PHE A 1 196 ? -13.117 3.08 9.477 1 96.56 196 PHE A C 1
ATOM 1572 O O . PHE A 1 196 ? -12.688 4.039 8.828 1 96.56 196 PHE A O 1
ATOM 1579 N N . LEU A 1 197 ? -13.633 3.246 10.766 1 96.31 197 LEU A N 1
ATOM 1580 C CA . LEU A 1 197 ? -13.703 4.504 11.5 1 96.31 197 LEU A CA 1
ATOM 1581 C C . LEU A 1 197 ? -14.734 5.441 10.883 1 96.31 197 LEU A C 1
ATOM 1583 O O . LEU A 1 197 ? -15.047 5.328 9.695 1 96.31 197 LEU A O 1
ATOM 1587 N N . PRO A 1 198 ? -15.242 6.375 11.5 1 94.81 198 PRO A N 1
ATOM 1588 C CA . PRO A 1 198 ? -16.344 7.219 11.031 1 94.81 198 PRO A CA 1
ATOM 1589 C C . PRO A 1 198 ? -15.891 8.234 9.984 1 94.81 198 PRO A C 1
ATOM 1591 O O . PRO A 1 198 ? -14.734 8.656 9.984 1 94.81 198 PRO A O 1
ATOM 1594 N N . TYR A 1 199 ? -16.828 8.547 9.156 1 91.5 199 TYR A N 1
ATOM 1595 C CA . TYR A 1 199 ? -16.641 9.703 8.281 1 91.5 199 TYR A CA 1
ATOM 1596 C C . TYR A 1 199 ? -16.594 10.992 9.094 1 91.5 199 TYR A C 1
ATOM 1598 O O . TYR A 1 199 ? -17.266 11.125 10.109 1 91.5 199 TYR A O 1
ATOM 1606 N N . PHE A 1 200 ? -15.789 11.891 8.664 1 87.81 200 PHE A N 1
ATOM 1607 C CA . PHE A 1 200 ? -15.523 13.07 9.492 1 87.81 200 PHE A CA 1
ATOM 1608 C C . PHE A 1 200 ? -16.812 13.812 9.805 1 87.81 200 PHE A C 1
ATOM 1610 O O . PHE A 1 200 ? -16.969 14.359 10.898 1 87.81 200 PHE A O 1
ATOM 1617 N N . GLU A 1 201 ? -17.75 13.82 8.898 1 85.94 201 GLU A N 1
ATOM 1618 C CA . GLU A 1 201 ? -19 14.523 9.102 1 85.94 201 GLU A CA 1
ATOM 1619 C C . GLU A 1 201 ? -19.859 13.836 10.156 1 85.94 201 GLU A C 1
ATOM 1621 O O . GLU A 1 201 ? -20.797 14.438 10.703 1 85.94 201 GLU A O 1
ATOM 1626 N N . ASP A 1 202 ? -19.531 12.633 10.391 1 84.94 202 ASP A N 1
ATOM 1627 C CA . ASP A 1 202 ? -20.312 11.852 11.344 1 84.94 202 ASP A CA 1
ATOM 1628 C C . ASP A 1 202 ? -19.703 11.898 12.742 1 84.94 202 ASP A C 1
ATOM 1630 O O . ASP A 1 202 ? -20.25 11.336 13.688 1 84.94 202 ASP A O 1
ATOM 1634 N N . ILE A 1 203 ? -18.547 12.578 12.789 1 84.44 203 ILE A N 1
ATOM 1635 C CA . ILE A 1 203 ? -17.875 12.656 14.078 1 84.44 203 ILE A CA 1
ATOM 1636 C C . ILE A 1 203 ? -18.422 13.844 14.875 1 84.44 203 ILE A C 1
ATOM 1638 O O . ILE A 1 203 ? -18.391 14.984 14.406 1 84.44 203 ILE A O 1
ATOM 1642 N N . VAL A 1 204 ? -19.234 13.617 15.953 1 66 204 VAL A N 1
ATOM 1643 C CA . VAL A 1 204 ? -19.719 14.641 16.891 1 66 204 VAL A CA 1
ATOM 1644 C C . VAL A 1 204 ? -18.625 14.938 17.906 1 66 204 VAL A C 1
ATOM 1646 O O . VAL A 1 204 ? -18.266 14.07 18.719 1 66 204 VAL A O 1
ATOM 1649 N N . LEU A 1 205 ? -17.609 15.922 17.516 1 60.78 205 LEU A N 1
ATOM 1650 C CA . LEU A 1 205 ? -16.594 16.203 18.531 1 60.78 205 LEU A CA 1
ATOM 1651 C C . LEU A 1 205 ? -17.172 17.031 19.672 1 60.78 205 LEU A C 1
ATOM 1653 O O . LEU A 1 205 ? -17.797 18.062 19.438 1 60.78 205 LEU A O 1
ATOM 1657 N N . THR A 1 206 ? -17.516 16.438 20.719 1 45.66 206 THR A N 1
ATOM 1658 C CA . THR A 1 206 ? -17.953 17.219 21.875 1 45.66 206 THR A CA 1
ATOM 1659 C C . THR A 1 206 ? -16.781 18.031 22.438 1 45.66 206 THR A C 1
ATOM 1661 O O . THR A 1 206 ? -15.625 17.625 22.312 1 45.66 206 THR A O 1
ATOM 1664 N N . MET B 1 1 ? 11.312 -9.297 12.023 1 86.88 1 MET B N 1
ATOM 1665 C CA . MET B 1 1 ? 10.102 -8.711 11.453 1 86.88 1 MET B CA 1
ATOM 1666 C C . MET B 1 1 ? 10.445 -7.496 10.594 1 86.88 1 MET B C 1
ATOM 1668 O O . MET B 1 1 ? 11.336 -6.719 10.938 1 86.88 1 MET B O 1
ATOM 1672 N N . ILE B 1 2 ? 9.75 -7.398 9.5 1 91.19 2 ILE B N 1
ATOM 1673 C CA . ILE B 1 2 ? 10.031 -6.27 8.625 1 91.19 2 ILE B CA 1
ATOM 1674 C C . ILE B 1 2 ? 9.633 -4.965 9.312 1 91.19 2 ILE B C 1
ATOM 1676 O O . ILE B 1 2 ? 8.594 -4.898 9.969 1 91.19 2 ILE B O 1
ATOM 1680 N N . LYS B 1 3 ? 10.523 -3.982 9.258 1 97 3 LYS B N 1
ATOM 1681 C CA . LYS B 1 3 ? 10.219 -2.666 9.812 1 97 3 LYS B CA 1
ATOM 1682 C C . LYS B 1 3 ? 9.289 -1.883 8.891 1 97 3 LYS B C 1
ATOM 1684 O O . LYS B 1 3 ? 9.062 -2.275 7.746 1 97 3 LYS B O 1
ATOM 1689 N N . LYS B 1 4 ? 8.711 -0.802 9.516 1 98.38 4 LYS B N 1
ATOM 1690 C CA . LYS B 1 4 ? 7.664 -0.119 8.766 1 98.38 4 LYS B CA 1
ATOM 1691 C C . LYS B 1 4 ? 7.961 1.372 8.633 1 98.38 4 LYS B C 1
ATOM 1693 O O . LYS B 1 4 ? 8.656 1.947 9.477 1 98.38 4 LYS B O 1
ATOM 1698 N N . LEU B 1 5 ? 7.5 1.91 7.52 1 98.88 5 LEU B N 1
ATOM 1699 C CA . LEU B 1 5 ? 7.203 3.33 7.367 1 98.88 5 LEU B CA 1
ATOM 1700 C C . LEU B 1 5 ? 5.711 3.596 7.539 1 98.88 5 LEU B C 1
ATOM 1702 O O . LEU B 1 5 ? 4.898 3.123 6.742 1 98.88 5 LEU B O 1
ATOM 1706 N N . VAL B 1 6 ? 5.375 4.316 8.57 1 98.88 6 VAL B N 1
ATOM 1707 C CA . VAL B 1 6 ? 3.977 4.617 8.852 1 98.88 6 VAL B CA 1
ATOM 1708 C C . VAL B 1 6 ? 3.658 6.051 8.445 1 98.88 6 VAL B C 1
ATOM 1710 O O . VAL B 1 6 ? 4.445 6.965 8.695 1 98.88 6 VAL B O 1
ATOM 1713 N N . ILE B 1 7 ? 2.557 6.223 7.754 1 98.94 7 ILE B N 1
ATOM 1714 C CA . ILE B 1 7 ? 2.084 7.547 7.363 1 98.94 7 ILE B CA 1
ATOM 1715 C C . ILE B 1 7 ? 0.721 7.816 7.996 1 98.94 7 ILE B C 1
ATOM 1717 O O . ILE B 1 7 ? -0.218 7.035 7.82 1 98.94 7 ILE B O 1
ATOM 1721 N N . LEU B 1 8 ? 0.595 8.844 8.797 1 98.94 8 LEU B N 1
ATOM 1722 C CA . LEU B 1 8 ? -0.668 9.352 9.328 1 98.94 8 LEU B CA 1
ATOM 1723 C C . LEU B 1 8 ? -1.101 10.609 8.594 1 98.94 8 LEU B C 1
ATOM 1725 O O . LEU B 1 8 ? -0.385 11.617 8.602 1 98.94 8 LEU B O 1
ATOM 1729 N N . GLY B 1 9 ? -2.193 10.523 7.934 1 98.75 9 GLY B N 1
ATOM 1730 C CA . GLY B 1 9 ? -2.633 11.656 7.145 1 98.75 9 GLY B CA 1
ATOM 1731 C C . GLY B 1 9 ? -4.133 11.695 6.93 1 98.75 9 GLY B C 1
ATOM 1732 O O . GLY B 1 9 ? -4.883 11.031 7.648 1 98.75 9 GLY B O 1
ATOM 1733 N N . ASP B 1 10 ? -4.543 12.57 6.039 1 98 10 ASP B N 1
ATOM 1734 C CA . ASP B 1 10 ? -5.949 12.781 5.711 1 98 10 ASP B CA 1
ATOM 1735 C C . ASP B 1 10 ? -6.246 12.375 4.266 1 98 10 ASP B C 1
ATOM 1737 O O . ASP B 1 10 ? -5.848 11.297 3.828 1 98 10 ASP B O 1
ATOM 1741 N N . SER B 1 11 ? -6.902 13.219 3.502 1 97.44 11 SER B N 1
ATOM 1742 C CA . SER B 1 11 ? -7.277 12.859 2.139 1 97.44 11 SER B CA 1
ATOM 1743 C C . SER B 1 11 ? -6.055 12.766 1.232 1 97.44 11 SER B C 1
ATOM 1745 O O . SER B 1 11 ? -6.051 12.008 0.263 1 97.44 11 SER B O 1
ATOM 1747 N N . PHE B 1 12 ? -4.984 13.547 1.5 1 98.12 12 PHE B N 1
ATOM 1748 C CA . PHE B 1 12 ? -3.762 13.453 0.713 1 98.12 12 PHE B CA 1
ATOM 1749 C C . PHE B 1 12 ? -3.193 12.039 0.769 1 98.12 12 PHE B C 1
ATOM 1751 O O . PHE B 1 12 ? -2.789 11.484 -0.255 1 98.12 12 PHE B O 1
ATOM 1758 N N . THR B 1 13 ? -3.207 11.484 1.981 1 98.75 13 THR B N 1
ATOM 1759 C CA . THR B 1 13 ? -2.664 10.148 2.195 1 98.75 13 THR B CA 1
ATOM 1760 C C . THR B 1 13 ? -3.643 9.086 1.714 1 98.75 13 THR B C 1
ATOM 1762 O O . THR B 1 13 ? -3.236 8.078 1.125 1 98.75 13 THR B O 1
ATOM 1765 N N . GLN B 1 14 ? -4.961 9.328 1.923 1 98.25 14 GLN B N 1
ATOM 1766 C CA . GLN B 1 14 ? -5.969 8.383 1.449 1 98.25 14 GLN B CA 1
ATOM 1767 C C . GLN B 1 14 ? -5.875 8.195 -0.062 1 98.25 14 GLN B C 1
ATOM 1769 O O . GLN B 1 14 ? -6.027 7.078 -0.563 1 98.25 14 GLN B O 1
ATOM 1774 N N . LYS B 1 15 ? -5.555 9.25 -0.747 1 97.5 15 LYS B N 1
ATOM 1775 C CA . LYS B 1 15 ? -5.469 9.203 -2.203 1 97.5 15 LYS B CA 1
ATOM 1776 C C . LYS B 1 15 ? -4.039 8.938 -2.662 1 97.5 15 LYS B C 1
ATOM 1778 O O . LYS B 1 15 ? -3.711 9.133 -3.834 1 97.5 15 LYS B O 1
ATOM 1783 N N . GLY B 1 16 ? -3.221 8.523 -1.729 1 98.12 16 GLY B N 1
ATOM 1784 C CA . GLY B 1 16 ? -1.802 8.352 -1.997 1 98.12 16 GLY B CA 1
ATOM 1785 C C . GLY B 1 16 ? -1.493 7.121 -2.83 1 98.12 16 GLY B C 1
ATOM 1786 O O . GLY B 1 16 ? -0.348 6.91 -3.232 1 98.12 16 GLY B O 1
ATOM 1787 N N . PHE B 1 17 ? -2.482 6.328 -3.176 1 97.94 17 PHE B N 1
ATOM 1788 C CA . PHE B 1 17 ? -2.248 5.117 -3.957 1 97.94 17 PHE B CA 1
ATOM 1789 C C . PHE B 1 17 ? -2.893 5.23 -5.332 1 97.94 17 PHE B C 1
ATOM 1791 O O . PHE B 1 17 ? -2.922 4.258 -6.09 1 97.94 17 PHE B O 1
ATOM 1798 N N . THR B 1 18 ? -3.432 6.391 -5.691 1 95.44 18 THR B N 1
ATOM 1799 C CA . THR B 1 18 ? -3.826 6.66 -7.07 1 95.44 18 THR B CA 1
ATOM 1800 C C . THR B 1 18 ? -2.615 6.613 -8 1 95.44 18 THR B C 1
ATOM 1802 O O . THR B 1 18 ? -1.472 6.652 -7.539 1 95.44 18 THR B O 1
ATOM 1805 N N . PRO B 1 19 ? -2.84 6.402 -9.273 1 92.25 19 PRO B N 1
ATOM 1806 C CA . PRO B 1 19 ? -1.681 6.391 -10.164 1 92.25 19 PRO B CA 1
ATOM 1807 C C . PRO B 1 19 ? -0.799 7.625 -10.008 1 92.25 19 PRO B C 1
ATOM 1809 O O . PRO B 1 19 ? -1.281 8.75 -10.133 1 92.25 19 PRO B O 1
ATOM 1812 N N . GLY B 1 20 ? 0.411 7.395 -9.648 1 92.81 20 GLY B N 1
ATOM 1813 C CA . GLY B 1 20 ? 1.335 8.492 -9.414 1 92.81 20 GLY B CA 1
ATOM 1814 C C . GLY B 1 20 ? 1.315 8.984 -7.977 1 92.81 20 GLY B C 1
ATOM 1815 O O . GLY B 1 20 ? 1.987 9.969 -7.645 1 92.81 20 GLY B O 1
ATOM 1816 N N . GLY B 1 21 ? 0.567 8.352 -7.094 1 97.44 21 GLY B N 1
ATOM 1817 C CA . GLY B 1 21 ? 0.447 8.766 -5.707 1 97.44 21 GLY B CA 1
ATOM 1818 C C . GLY B 1 21 ? 1.71 8.523 -4.902 1 97.44 21 GLY B C 1
ATOM 1819 O O . GLY B 1 21 ? 2.424 7.547 -5.133 1 97.44 21 GLY B O 1
ATOM 1820 N N . TYR B 1 22 ? 1.989 9.375 -3.916 1 98.69 22 TYR B N 1
ATOM 1821 C CA . TYR B 1 22 ? 3.266 9.344 -3.213 1 98.69 22 TYR B CA 1
ATOM 1822 C C . TYR B 1 22 ? 3.367 8.125 -2.311 1 98.69 22 TYR B C 1
ATOM 1824 O O . TYR B 1 22 ? 4.461 7.605 -2.076 1 98.69 22 TYR B O 1
ATOM 1832 N N . CYS B 1 23 ? 2.213 7.586 -1.776 1 98.81 23 CYS B N 1
ATOM 1833 C CA . CYS B 1 23 ? 2.256 6.379 -0.96 1 98.81 23 CYS B CA 1
ATOM 1834 C C . CYS B 1 23 ? 2.654 5.168 -1.798 1 98.81 23 CYS B C 1
ATOM 1836 O O . CYS B 1 23 ? 3.443 4.332 -1.353 1 98.81 23 CYS B O 1
ATOM 1838 N N . ALA B 1 24 ? 2.08 5.109 -3.029 1 98.5 24 ALA B N 1
ATOM 1839 C CA . ALA B 1 24 ? 2.451 4.027 -3.936 1 98.5 24 ALA B CA 1
ATOM 1840 C C . ALA B 1 24 ? 3.93 4.102 -4.309 1 98.5 24 ALA B C 1
ATOM 1842 O O . ALA B 1 24 ? 4.625 3.086 -4.32 1 98.5 24 ALA B O 1
ATOM 1843 N N . GLU B 1 25 ? 4.402 5.293 -4.551 1 98.19 25 GLU B N 1
ATOM 1844 C CA . GLU B 1 25 ? 5.801 5.473 -4.93 1 98.19 25 GLU B CA 1
ATOM 1845 C C . GLU B 1 25 ? 6.734 5.133 -3.775 1 98.19 25 GLU B C 1
ATOM 1847 O O . GLU B 1 25 ? 7.809 4.562 -3.984 1 98.19 25 GLU B O 1
ATOM 1852 N N . LEU B 1 26 ? 6.32 5.516 -2.59 1 98.75 26 LEU B N 1
ATOM 1853 C CA . LEU B 1 26 ? 7.117 5.145 -1.427 1 98.75 26 LEU B CA 1
ATOM 1854 C C . LEU B 1 26 ? 7.152 3.631 -1.249 1 98.75 26 LEU B C 1
ATOM 1856 O O . LEU B 1 26 ? 8.18 3.07 -0.864 1 98.75 26 LEU B O 1
ATOM 1860 N N . THR B 1 27 ? 6.004 2.967 -1.511 1 98.62 27 THR B N 1
ATOM 1861 C CA . THR B 1 27 ? 5.953 1.512 -1.435 1 98.62 27 THR B CA 1
ATOM 1862 C C . THR B 1 27 ? 6.91 0.883 -2.441 1 98.62 27 THR B C 1
ATOM 1864 O O . THR B 1 27 ? 7.621 -0.071 -2.117 1 98.62 27 THR B O 1
ATOM 1867 N N . ASN B 1 28 ? 6.922 1.461 -3.605 1 97.19 28 ASN B N 1
ATOM 1868 C CA . ASN B 1 28 ? 7.867 1.008 -4.621 1 97.19 28 ASN B CA 1
ATOM 1869 C C . ASN B 1 28 ? 9.312 1.276 -4.207 1 97.19 28 ASN B C 1
ATOM 1871 O O . ASN B 1 28 ? 10.18 0.424 -4.391 1 97.19 28 ASN B O 1
ATOM 1875 N N . PHE B 1 29 ? 9.57 2.428 -3.676 1 98 29 PHE B N 1
ATOM 1876 C CA . PHE B 1 29 ? 10.891 2.896 -3.258 1 98 29 PHE B CA 1
ATOM 1877 C C . PHE B 1 29 ? 11.484 1.967 -2.207 1 98 29 PHE B C 1
ATOM 1879 O O . PHE B 1 29 ? 12.688 1.704 -2.215 1 98 29 PHE B O 1
ATOM 1886 N N . TYR B 1 30 ? 10.625 1.341 -1.382 1 98.38 30 TYR B N 1
ATOM 1887 C CA . TYR B 1 30 ? 11.094 0.571 -0.237 1 98.38 30 TYR B CA 1
ATOM 1888 C C . TYR B 1 30 ? 10.812 -0.915 -0.423 1 98.38 30 TYR B C 1
ATOM 1890 O O . TYR B 1 30 ? 10.727 -1.663 0.554 1 98.38 30 TYR B O 1
ATOM 1898 N N . GLN B 1 31 ? 10.609 -1.374 -1.633 1 97.12 31 GLN B N 1
ATOM 1899 C CA . GLN B 1 31 ? 10.328 -2.783 -1.886 1 97.12 31 GLN B CA 1
ATOM 1900 C C . GLN B 1 31 ? 11.312 -3.682 -1.133 1 97.12 31 GLN B C 1
ATOM 1902 O O . GLN B 1 31 ? 12.523 -3.482 -1.202 1 97.12 31 GLN B O 1
ATOM 1907 N N . ARG B 1 32 ? 10.797 -4.602 -0.319 1 96.44 32 ARG B N 1
ATOM 1908 C CA . ARG B 1 32 ? 11.523 -5.652 0.386 1 96.44 32 ARG B CA 1
ATOM 1909 C C . ARG B 1 32 ? 12.422 -5.059 1.47 1 96.44 32 ARG B C 1
ATOM 1911 O O . ARG B 1 32 ? 13.328 -5.73 1.966 1 96.44 32 ARG B O 1
ATOM 1918 N N . ARG B 1 33 ? 12.258 -3.803 1.815 1 97.81 33 ARG B N 1
ATOM 1919 C CA . ARG B 1 33 ? 13.117 -3.15 2.801 1 97.81 33 ARG B CA 1
ATOM 1920 C C . ARG B 1 33 ? 12.289 -2.592 3.957 1 97.81 33 ARG B C 1
ATOM 1922 O O . ARG B 1 33 ? 12.547 -2.918 5.117 1 97.81 33 ARG B O 1
ATOM 1929 N N . LEU B 1 34 ? 11.32 -1.786 3.682 1 98.31 34 LEU B N 1
ATOM 1930 C CA . LEU B 1 34 ? 10.328 -1.303 4.637 1 98.31 34 LEU B CA 1
ATOM 1931 C C . LEU B 1 34 ? 8.914 -1.541 4.121 1 98.31 34 LEU B C 1
ATOM 1933 O O . LEU B 1 34 ? 8.648 -1.387 2.926 1 98.31 34 LEU B O 1
ATOM 1937 N N . ARG B 1 35 ? 8.07 -1.89 5.012 1 97.88 35 ARG B N 1
ATOM 1938 C CA . ARG B 1 35 ? 6.656 -1.942 4.652 1 97.88 35 ARG B CA 1
ATOM 1939 C C . ARG B 1 35 ? 5.977 -0.602 4.91 1 97.88 35 ARG B C 1
ATOM 1941 O O . ARG B 1 35 ? 6.078 -0.049 6.008 1 97.88 35 ARG B O 1
ATOM 1948 N N . VAL B 1 36 ? 5.309 -0.088 3.873 1 98.38 36 VAL B N 1
ATOM 1949 C CA . VAL B 1 36 ? 4.602 1.18 4.016 1 98.38 36 VAL B CA 1
ATOM 1950 C C . VAL B 1 36 ? 3.193 0.929 4.555 1 98.38 36 VAL B C 1
ATOM 1952 O O . VAL B 1 36 ? 2.434 0.143 3.984 1 98.38 36 VAL B O 1
ATOM 1955 N N . GLU B 1 37 ? 2.9 1.496 5.656 1 98.12 37 GLU B N 1
ATOM 1956 C CA . GLU B 1 37 ? 1.584 1.481 6.289 1 98.12 37 GLU B CA 1
ATOM 1957 C C . GLU B 1 37 ? 0.984 2.883 6.348 1 98.12 37 GLU B C 1
ATOM 1959 O O . GLU B 1 37 ? 1.301 3.662 7.25 1 98.12 37 GLU B O 1
ATOM 1964 N N . ALA B 1 38 ? 0.126 3.164 5.371 1 98.69 38 ALA B N 1
ATOM 1965 C CA . ALA B 1 38 ? -0.426 4.512 5.234 1 98.69 38 ALA B CA 1
ATOM 1966 C C . ALA B 1 38 ? -1.862 4.566 5.75 1 98.69 38 ALA B C 1
ATOM 1968 O O . ALA B 1 38 ? -2.707 3.768 5.34 1 98.69 38 ALA B O 1
ATOM 1969 N N . TRP B 1 39 ? -2.078 5.434 6.641 1 98.5 39 TRP B N 1
ATOM 1970 C CA . TRP B 1 39 ? -3.412 5.691 7.172 1 98.5 39 TRP B CA 1
ATOM 1971 C C . TRP B 1 39 ? -3.922 7.059 6.723 1 98.5 39 TRP B C 1
ATOM 1973 O O . TRP B 1 39 ? -3.547 8.086 7.293 1 98.5 39 TRP B O 1
ATOM 1983 N N . GLY B 1 40 ? -4.719 7.039 5.648 1 98.31 40 GLY B N 1
ATOM 1984 C CA . GLY B 1 40 ? -5.375 8.227 5.133 1 98.31 40 GLY B CA 1
ATOM 1985 C C . GLY B 1 40 ? -6.84 8.312 5.516 1 98.31 40 GLY B C 1
ATOM 1986 O O . GLY B 1 40 ? -7.645 7.484 5.094 1 98.31 40 GLY B O 1
ATOM 1987 N N . LEU B 1 41 ? -7.156 9.289 6.281 1 97.75 41 LEU B N 1
ATOM 1988 C CA . LEU B 1 41 ? -8.523 9.477 6.75 1 97.75 41 LEU B CA 1
ATOM 1989 C C . LEU B 1 41 ? -9.094 10.805 6.266 1 97.75 41 LEU B C 1
ATOM 1991 O O . LEU B 1 41 ? -8.93 11.836 6.93 1 97.75 41 LEU B O 1
ATOM 1995 N N . SER B 1 42 ? -9.781 10.758 5.129 1 96.56 42 SER B N 1
ATOM 1996 C CA . SER B 1 42 ? -10.266 11.953 4.449 1 96.56 42 SER B CA 1
ATOM 1997 C C . SER B 1 42 ? -11.125 12.812 5.379 1 96.56 42 SER B C 1
ATOM 1999 O O . SER B 1 42 ? -12 12.297 6.074 1 96.56 42 SER B O 1
ATOM 2001 N N . GLY B 1 43 ? -10.867 14.062 5.434 1 95.56 43 GLY B N 1
ATOM 2002 C CA . GLY B 1 43 ? -11.648 15.016 6.207 1 95.56 43 GLY B CA 1
ATOM 2003 C C . GLY B 1 43 ? -11.195 15.133 7.648 1 95.56 43 GLY B C 1
ATOM 2004 O O . GLY B 1 43 ? -11.586 16.062 8.352 1 95.56 43 GLY B O 1
ATOM 2005 N N . TYR B 1 44 ? -10.344 14.242 8.07 1 97.75 44 TYR B N 1
ATOM 2006 C CA . TYR B 1 44 ? -9.922 14.234 9.469 1 97.75 44 TYR B CA 1
ATOM 2007 C C . TYR B 1 44 ? -8.992 15.398 9.773 1 97.75 44 TYR B C 1
ATOM 2009 O O . TYR B 1 44 ? -8.102 15.711 8.977 1 97.75 44 TYR B O 1
ATOM 2017 N N . THR B 1 45 ? -9.203 16.031 10.898 1 97.62 45 THR B N 1
ATOM 2018 C CA . THR B 1 45 ? -8.234 16.953 11.508 1 97.62 45 THR B CA 1
ATOM 2019 C C . THR B 1 45 ? -7.273 16.188 12.414 1 97.62 45 THR B C 1
ATOM 2021 O O . THR B 1 45 ? -7.438 14.984 12.633 1 97.62 45 THR B O 1
ATOM 2024 N N . SER B 1 46 ? -6.285 16.906 12.906 1 98.5 46 SER B N 1
ATOM 2025 C CA . SER B 1 46 ? -5.383 16.328 13.891 1 98.5 46 SER B CA 1
ATOM 2026 C C . SER B 1 46 ? -6.148 15.82 15.109 1 98.5 46 SER B C 1
ATOM 2028 O O . SER B 1 46 ? -5.777 14.805 15.703 1 98.5 46 SER B O 1
ATOM 2030 N N . ARG B 1 47 ? -7.254 16.5 15.445 1 97.5 47 ARG B N 1
ATOM 2031 C CA . ARG B 1 47 ? -8.102 16.094 16.562 1 97.5 47 ARG B CA 1
ATOM 2032 C C . ARG B 1 47 ? -8.711 14.719 16.312 1 97.5 47 ARG B C 1
ATOM 2034 O O . ARG B 1 47 ? -8.703 13.859 17.188 1 97.5 47 ARG B O 1
ATOM 2041 N N . HIS B 1 48 ? -9.219 14.531 15.133 1 97.81 48 HIS B N 1
ATOM 2042 C CA . HIS B 1 48 ? -9.852 13.266 14.766 1 97.81 48 HIS B CA 1
ATOM 2043 C C . HIS B 1 48 ? -8.836 12.125 14.75 1 97.81 48 HIS B C 1
ATOM 2045 O O . HIS B 1 48 ? -9.102 11.047 15.289 1 97.81 48 HIS B O 1
ATOM 2051 N N . VAL B 1 49 ? -7.645 12.383 14.164 1 98.5 49 VAL B N 1
ATOM 2052 C CA . VAL B 1 49 ? -6.621 11.344 14.047 1 98.5 49 VAL B CA 1
ATOM 2053 C C . VAL B 1 49 ? -6.141 10.93 15.438 1 98.5 49 VAL B C 1
ATOM 2055 O O . VAL B 1 49 ? -5.992 9.742 15.719 1 98.5 49 VAL B O 1
ATOM 2058 N N . LEU B 1 50 ? -5.934 11.891 16.281 1 98.25 50 LEU B N 1
ATOM 2059 C CA . LEU B 1 50 ? -5.504 11.57 17.641 1 98.25 50 LEU B CA 1
ATOM 2060 C C . LEU B 1 50 ? -6.562 10.75 18.359 1 98.25 50 LEU B C 1
ATOM 2062 O O . LEU B 1 50 ? -6.242 9.766 19.047 1 98.25 50 LEU B O 1
ATOM 2066 N N . ARG B 1 51 ? -7.824 11.109 18.172 1 97.06 51 ARG B N 1
ATOM 2067 C CA . ARG B 1 51 ? -8.93 10.438 18.844 1 97.06 51 ARG B CA 1
ATOM 2068 C C . ARG B 1 51 ? -9 8.961 18.438 1 97.06 51 ARG B C 1
ATOM 2070 O O . ARG B 1 51 ? -9.219 8.094 19.281 1 97.06 51 ARG B O 1
ATOM 2077 N N . TYR B 1 52 ? -8.812 8.68 17.219 1 97.38 52 TYR B N 1
ATOM 2078 C CA . TYR B 1 52 ? -9.047 7.328 16.719 1 97.38 52 TYR B CA 1
ATOM 2079 C C . TYR B 1 52 ? -7.73 6.578 16.547 1 97.38 52 TYR B C 1
ATOM 2081 O O . TYR B 1 52 ? -7.719 5.43 16.094 1 97.38 52 TYR B O 1
ATOM 2089 N N . PHE B 1 53 ? -6.625 7.148 16.969 1 98.12 53 PHE B N 1
ATOM 2090 C CA . PHE B 1 53 ? -5.285 6.594 16.812 1 98.12 53 PHE B CA 1
ATOM 2091 C C . PHE B 1 53 ? -5.195 5.207 17.438 1 98.12 53 PHE B C 1
ATOM 2093 O O . PHE B 1 53 ? -4.625 4.289 16.844 1 98.12 53 PHE B O 1
ATOM 2100 N N . PRO B 1 54 ? -5.793 4.977 18.625 1 97.75 54 PRO B N 1
ATOM 2101 C CA . PRO B 1 54 ? -5.672 3.654 19.25 1 97.75 54 PRO B CA 1
ATOM 2102 C C . PRO B 1 54 ? -6.297 2.549 18.406 1 97.75 54 PRO B C 1
ATOM 2104 O O . PRO B 1 54 ? -5.859 1.396 18.469 1 97.75 54 PRO B O 1
ATOM 2107 N N . GLU B 1 55 ? -7.246 2.893 17.547 1 97.38 55 GLU B N 1
ATOM 2108 C CA . GLU B 1 55 ? -7.961 1.906 16.734 1 97.38 55 GLU B CA 1
ATOM 2109 C C . GLU B 1 55 ? -7.113 1.443 15.562 1 97.38 55 GLU B C 1
ATOM 2111 O O . GLU B 1 55 ? -7.43 0.44 14.914 1 97.38 55 GLU B O 1
ATOM 2116 N N . LEU B 1 56 ? -6.02 2.158 15.305 1 97.62 56 LEU B N 1
ATOM 2117 C CA . LEU B 1 56 ? -5.188 1.815 14.156 1 97.62 56 LEU B CA 1
ATOM 2118 C C . LEU B 1 56 ? -4.254 0.654 14.484 1 97.62 56 LEU B C 1
ATOM 2120 O O . LEU B 1 56 ? -3.727 0.002 13.586 1 97.62 56 LEU B O 1
ATOM 2124 N N . HIS B 1 57 ? -3.941 0.431 15.766 1 96.5 57 HIS B N 1
ATOM 2125 C CA . HIS B 1 57 ? -3.137 -0.683 16.25 1 96.5 57 HIS B CA 1
ATOM 2126 C C . HIS B 1 57 ? -1.766 -0.708 15.594 1 96.5 57 HIS B C 1
ATOM 2128 O O . HIS B 1 57 ? -1.318 -1.756 15.117 1 96.5 57 HIS B O 1
ATOM 2134 N N . ILE B 1 58 ? -1.209 0.472 15.477 1 97.44 58 ILE B N 1
ATOM 2135 C CA . ILE B 1 58 ? 0.143 0.594 14.945 1 97.44 58 ILE B CA 1
ATOM 2136 C C . ILE B 1 58 ? 1.157 0.195 16.016 1 97.44 58 ILE B C 1
ATOM 2138 O O . ILE B 1 58 ? 1.035 0.595 17.172 1 97.44 58 ILE B O 1
ATOM 2142 N N . ASN B 1 59 ? 2.08 -0.616 15.664 1 96.19 59 ASN B N 1
ATOM 2143 C CA . ASN B 1 59 ? 3.164 -0.982 16.562 1 96.19 59 ASN B CA 1
ATOM 2144 C C . ASN B 1 59 ? 4.328 -0.001 16.469 1 96.19 59 ASN B C 1
ATOM 2146 O O . ASN B 1 59 ? 5.086 -0.018 15.5 1 96.19 59 ASN B O 1
ATOM 2150 N N . PRO B 1 60 ? 4.504 0.789 17.5 1 97.25 60 PRO B N 1
ATOM 2151 C CA . PRO B 1 60 ? 5.57 1.79 17.422 1 97.25 60 PRO B CA 1
ATOM 2152 C C . PRO B 1 60 ? 6.961 1.164 17.344 1 97.25 60 PRO B C 1
ATOM 2154 O O . PRO B 1 60 ? 7.863 1.735 16.719 1 97.25 60 PRO B O 1
ATOM 2157 N N . GLN B 1 61 ? 7.125 -0.006 17.875 1 96.19 61 GLN B N 1
ATOM 2158 C CA . GLN B 1 61 ? 8.438 -0.644 17.906 1 96.19 61 GLN B CA 1
ATOM 2159 C C . GLN B 1 61 ? 8.852 -1.137 16.516 1 96.19 61 GLN B C 1
ATOM 2161 O O . GLN B 1 61 ? 10.039 -1.294 16.25 1 96.19 61 GLN B O 1
ATOM 2166 N N . GLU B 1 62 ? 7.824 -1.335 15.695 1 96.75 62 GLU B N 1
ATOM 2167 C CA . GLU B 1 62 ? 8.109 -1.8 14.344 1 96.75 62 GLU B CA 1
ATOM 2168 C C . GLU B 1 62 ? 8.188 -0.632 13.367 1 96.75 62 GLU B C 1
ATOM 2170 O O . GLU B 1 62 ? 8.508 -0.82 12.188 1 96.75 62 GLU B O 1
ATOM 2175 N N . THR B 1 63 ? 7.977 0.562 13.836 1 98.56 63 THR B N 1
ATOM 2176 C CA . THR B 1 63 ? 7.953 1.742 12.977 1 98.56 63 THR B CA 1
ATOM 2177 C C . THR B 1 63 ? 9.328 2.406 12.93 1 98.56 63 THR B C 1
ATOM 2179 O O . THR B 1 63 ? 9.758 3.023 13.906 1 98.56 63 THR B O 1
ATOM 2182 N N . GLU B 1 64 ? 9.984 2.295 11.82 1 98.56 64 GLU B N 1
ATOM 2183 C CA . GLU B 1 64 ? 11.305 2.902 11.648 1 98.56 64 GLU B CA 1
ATOM 2184 C C . GLU B 1 64 ? 11.188 4.391 11.336 1 98.56 64 GLU B C 1
ATOM 2186 O O . GLU B 1 64 ? 11.984 5.195 11.82 1 98.56 64 GLU B O 1
ATOM 2191 N N . LEU B 1 65 ? 10.219 4.699 10.539 1 98.88 65 LEU B N 1
ATOM 2192 C CA . LEU B 1 65 ? 9.969 6.07 10.117 1 98.88 65 LEU B CA 1
ATOM 2193 C C . LEU B 1 65 ? 8.477 6.402 10.211 1 98.88 65 LEU B C 1
ATOM 2195 O O . LEU B 1 65 ? 7.637 5.645 9.727 1 98.88 65 LEU B O 1
ATOM 2199 N N . LEU B 1 66 ? 8.18 7.477 10.898 1 98.94 66 LEU B N 1
ATOM 2200 C CA . LEU B 1 66 ? 6.828 8.008 10.969 1 98.94 66 LEU B CA 1
ATOM 2201 C C . LEU B 1 66 ? 6.711 9.305 10.172 1 98.94 66 LEU B C 1
ATOM 2203 O O . LEU B 1 66 ? 7.512 10.227 10.359 1 98.94 66 LEU B O 1
ATOM 2207 N N . ILE B 1 67 ? 5.785 9.352 9.258 1 98.94 67 ILE B N 1
ATOM 2208 C CA . ILE B 1 67 ? 5.43 10.586 8.57 1 98.94 67 ILE B CA 1
ATOM 2209 C C . ILE B 1 67 ? 4.047 11.047 9.016 1 98.94 67 ILE B C 1
ATOM 2211 O O . ILE B 1 67 ? 3.082 10.281 8.969 1 98.94 67 ILE B O 1
ATOM 2215 N N . VAL B 1 68 ? 3.973 12.211 9.516 1 98.94 68 VAL B N 1
ATOM 2216 C CA . VAL B 1 68 ? 2.693 12.836 9.828 1 98.94 68 VAL B CA 1
ATOM 2217 C C . VAL B 1 68 ? 2.406 13.961 8.836 1 98.94 68 VAL B C 1
ATOM 2219 O O . VAL B 1 68 ? 3.174 14.922 8.734 1 98.94 68 VAL B O 1
ATOM 2222 N N . PHE B 1 69 ? 1.37 13.836 8.055 1 98.94 69 PHE B N 1
ATOM 2223 C CA . PHE B 1 69 ? 0.95 14.781 7.027 1 98.94 69 PHE B CA 1
ATOM 2224 C C . PHE B 1 69 ? -0.49 15.227 7.258 1 98.94 69 PHE B C 1
ATOM 2226 O O . PHE B 1 69 ? -1.42 14.656 6.688 1 98.94 69 PHE B O 1
ATOM 2233 N N . LEU B 1 70 ? -0.657 16.188 8.156 1 98.75 70 LEU B N 1
ATOM 2234 C CA . LEU B 1 70 ? -1.938 16.734 8.594 1 98.75 70 LEU B CA 1
ATOM 2235 C C . LEU B 1 70 ? -1.91 18.266 8.586 1 98.75 70 LEU B C 1
ATOM 2237 O O . LEU B 1 70 ? -0.863 18.859 8.352 1 98.75 70 LEU B O 1
ATOM 2241 N N . GLY B 1 71 ? -3.09 18.891 8.797 1 98 71 GLY B N 1
ATOM 2242 C CA . GLY B 1 71 ? -3.178 20.344 8.922 1 98 71 GLY B CA 1
ATOM 2243 C C . GLY B 1 71 ? -4.098 20.969 7.891 1 98 71 GLY B C 1
ATOM 2244 O O . GLY B 1 71 ? -4.672 22.031 8.133 1 98 71 GLY B O 1
ATOM 2245 N N . ALA B 1 72 ? -4.266 20.344 6.734 1 95.94 72 ALA B N 1
ATOM 2246 C CA . ALA B 1 72 ? -5.066 20.906 5.652 1 95.94 72 ALA B CA 1
ATOM 2247 C C . ALA B 1 72 ? -6.52 21.094 6.086 1 95.94 72 ALA B C 1
ATOM 2249 O O . ALA B 1 72 ? -7.184 22.031 5.66 1 95.94 72 ALA B O 1
ATOM 2250 N N . ASN B 1 73 ? -6.996 20.141 6.879 1 95.88 73 ASN B N 1
ATOM 2251 C CA . ASN B 1 73 ? -8.367 20.25 7.367 1 95.88 73 ASN B CA 1
ATOM 2252 C C . ASN B 1 73 ? -8.43 21.078 8.656 1 95.88 73 ASN B C 1
ATOM 2254 O O . ASN B 1 73 ? -9.414 21.766 8.906 1 95.88 73 ASN B O 1
ATOM 2258 N N . ASP B 1 74 ? -7.402 21.062 9.445 1 97.06 74 ASP B N 1
ATOM 2259 C CA . ASP B 1 74 ? -7.316 21.844 10.672 1 97.06 74 ASP B CA 1
ATOM 2260 C C . ASP B 1 74 ? -7.43 23.328 10.391 1 97.06 74 ASP B C 1
ATOM 2262 O O . ASP B 1 74 ? -8.055 24.078 11.156 1 97.06 74 ASP B O 1
ATOM 2266 N N . CYS B 1 75 ? -6.918 23.781 9.289 1 96.38 75 CYS B N 1
ATOM 2267 C CA . CYS B 1 75 ? -6.777 25.203 9.023 1 96.38 75 CYS B CA 1
ATOM 2268 C C . CYS B 1 75 ? -8.008 25.75 8.312 1 96.38 75 CYS B C 1
ATOM 2270 O O . CYS B 1 75 ? -8.039 26.906 7.906 1 96.38 75 CYS B O 1
ATOM 2272 N N . GLN B 1 76 ? -9 24.844 8.133 1 94.19 76 GLN B N 1
ATOM 2273 C CA . GLN B 1 76 ? -10.273 25.328 7.605 1 94.19 76 GLN B CA 1
ATOM 2274 C C . GLN B 1 76 ? -10.914 26.328 8.562 1 94.19 76 GLN B C 1
ATOM 2276 O O . GLN B 1 76 ? -10.875 26.141 9.781 1 94.19 76 GLN B O 1
ATOM 2281 N N . VAL B 1 77 ? -11.516 27.375 7.988 1 92.38 77 VAL B N 1
ATOM 2282 C CA . VAL B 1 77 ? -12.156 28.422 8.781 1 92.38 77 VAL B CA 1
ATOM 2283 C C . VAL B 1 77 ? -13.672 28.234 8.766 1 92.38 77 VAL B C 1
ATOM 2285 O O . VAL B 1 77 ? -14.297 28.328 7.703 1 92.38 77 VAL B O 1
ATOM 2288 N N . GLY B 1 78 ? -14.141 27.891 9.945 1 87.06 78 GLY B N 1
ATOM 2289 C CA . GLY B 1 78 ? -15.578 27.812 10.125 1 87.06 78 GLY B CA 1
ATOM 2290 C C . GLY B 1 78 ? -16.172 29 10.852 1 87.06 78 GLY B C 1
ATOM 2291 O O . GLY B 1 78 ? -15.508 30.031 10.992 1 87.06 78 GLY B O 1
ATOM 2292 N N . PRO B 1 79 ? -17.453 28.859 11.219 1 86.5 79 PRO B N 1
ATOM 2293 C CA . PRO B 1 79 ? -18.156 29.969 11.883 1 86.5 79 PRO B CA 1
ATOM 2294 C C . PRO B 1 79 ? -17.484 30.391 13.188 1 86.5 79 PRO B C 1
ATOM 2296 O O . PRO B 1 79 ? -17.531 31.562 13.555 1 86.5 79 PRO B O 1
ATOM 2299 N N . ASN B 1 80 ? -16.875 29.422 13.844 1 88.38 80 ASN B N 1
ATOM 2300 C CA . ASN B 1 80 ? -16.281 29.703 15.148 1 88.38 80 ASN B CA 1
ATOM 2301 C C . ASN B 1 80 ? -14.75 29.688 15.07 1 88.38 80 ASN B C 1
ATOM 2303 O O . ASN B 1 80 ? -14.078 29.422 16.062 1 88.38 80 ASN B O 1
ATOM 2307 N N . GLY B 1 81 ? -14.266 29.922 13.859 1 91.25 81 GLY B N 1
ATOM 2308 C CA . GL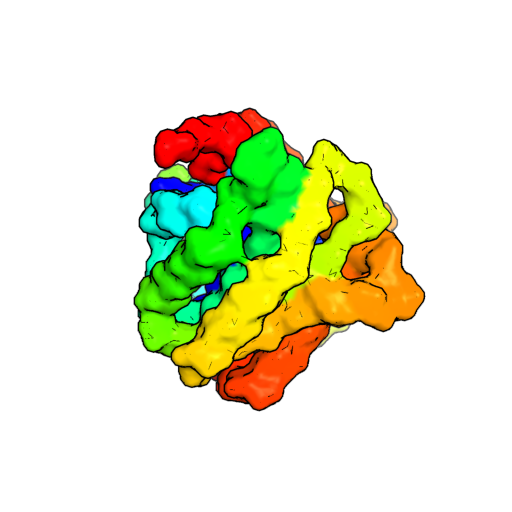Y B 1 81 ? -12.82 29.906 13.695 1 91.25 81 GLY B CA 1
ATOM 2309 C C . GLY B 1 81 ? -12.312 28.656 13.008 1 91.25 81 GLY B C 1
ATOM 2310 O O . GLY B 1 81 ? -13.023 28.047 12.203 1 91.25 81 GLY B O 1
ATOM 2311 N N . PHE B 1 82 ? -11.023 28.406 13.352 1 94.25 82 PHE B N 1
ATOM 2312 C CA . PHE B 1 82 ? -10.43 27.219 12.75 1 94.25 82 PHE B CA 1
ATOM 2313 C C . PHE B 1 82 ? -11.109 25.953 13.266 1 94.25 82 PHE B C 1
ATOM 2315 O O . PHE B 1 82 ? -11.594 25.922 14.391 1 94.25 82 PHE B O 1
ATOM 2322 N N . LEU B 1 83 ? -11.109 24.922 12.477 1 93.75 83 LEU B N 1
ATOM 2323 C CA . LEU B 1 83 ? -11.641 23.641 12.938 1 93.75 83 LEU B CA 1
ATOM 2324 C C . LEU B 1 83 ? -10.852 23.125 14.133 1 93.75 83 LEU B C 1
ATOM 2326 O O . LEU B 1 83 ? -11.406 22.453 15.008 1 93.75 83 LEU B O 1
ATOM 2330 N N . THR B 1 84 ? -9.547 23.359 14.148 1 95.69 84 THR B N 1
ATOM 2331 C CA . THR B 1 84 ? -8.617 23.125 15.242 1 95.69 84 THR B CA 1
ATOM 2332 C C . THR B 1 84 ? -7.68 24.312 15.43 1 95.69 84 THR B C 1
ATOM 2334 O O . THR B 1 84 ? -7.055 24.766 14.469 1 95.69 84 THR B O 1
ATOM 2337 N N . SER B 1 85 ? -7.59 24.844 16.641 1 97.19 85 SER B N 1
ATOM 2338 C CA . SER B 1 85 ? -6.684 25.969 16.828 1 97.19 85 SER B CA 1
ATOM 2339 C C . SER B 1 85 ? -5.234 25.562 16.578 1 97.19 85 SER B C 1
ATOM 2341 O O . SER B 1 85 ? -4.879 24.391 16.734 1 97.19 85 SER B O 1
ATOM 2343 N N . PRO B 1 86 ? -4.383 26.531 16.219 1 98.19 86 PRO B N 1
ATOM 2344 C CA . PRO B 1 86 ? -2.967 26.203 16.031 1 98.19 86 PRO B CA 1
ATOM 2345 C C . PRO B 1 86 ? -2.338 25.578 17.281 1 98.19 86 PRO B C 1
ATOM 2347 O O . PRO B 1 86 ? -1.546 24.641 17.156 1 98.19 86 PRO B O 1
ATOM 2350 N N . ASP B 1 87 ? -2.738 26.062 18.406 1 98.06 87 ASP B N 1
ATOM 2351 C CA . ASP B 1 87 ? -2.213 25.5 19.656 1 98.06 87 ASP B CA 1
ATOM 2352 C C . ASP B 1 87 ? -2.652 24.062 19.844 1 98.06 87 ASP B C 1
ATOM 2354 O O . ASP B 1 87 ? -1.852 23.203 20.234 1 98.06 87 ASP B O 1
ATOM 2358 N N . GLU B 1 88 ? -3.895 23.828 19.594 1 98.06 88 GLU B N 1
ATOM 2359 C CA . GLU B 1 88 ? -4.391 22.453 19.688 1 98.06 88 GLU B CA 1
ATOM 2360 C C . GLU B 1 88 ? -3.723 21.562 18.656 1 98.06 88 GLU B C 1
ATOM 2362 O O . GLU B 1 88 ? -3.369 20.422 18.953 1 98.06 88 GLU B O 1
ATOM 2367 N N . PHE B 1 89 ? -3.6 22.078 17.5 1 98.75 89 PHE B N 1
ATOM 2368 C CA . PHE B 1 89 ? -2.918 21.344 16.438 1 98.75 89 PHE B CA 1
ATOM 2369 C C . PHE B 1 89 ? -1.52 20.922 16.875 1 98.75 89 PHE B C 1
ATOM 2371 O O . PHE B 1 89 ? -1.143 19.766 16.734 1 98.75 89 PHE B O 1
ATOM 2378 N N . ARG B 1 90 ? -0.788 21.844 17.422 1 98.69 90 ARG B N 1
ATOM 2379 C CA . ARG B 1 90 ? 0.556 21.547 17.906 1 98.69 90 ARG B CA 1
ATOM 2380 C C . ARG B 1 90 ? 0.526 20.453 18.953 1 98.69 90 ARG B C 1
ATOM 2382 O O . ARG B 1 90 ? 1.326 19.516 18.922 1 98.69 90 ARG B O 1
ATOM 2389 N N . SER B 1 91 ? -0.374 20.578 19.859 1 98.62 91 SER B N 1
ATOM 2390 C CA . SER B 1 91 ? -0.493 19.609 20.938 1 98.62 91 SER B CA 1
ATOM 2391 C C . SER B 1 91 ? -0.843 18.219 20.391 1 98.62 91 SER B C 1
ATOM 2393 O O . SER B 1 91 ? -0.294 17.219 20.844 1 98.62 91 SER B O 1
ATOM 2395 N N . ASN B 1 92 ? -1.795 18.172 19.469 1 98.81 92 ASN B N 1
ATOM 2396 C CA . ASN B 1 92 ? -2.229 16.906 18.891 1 98.81 92 ASN B CA 1
ATOM 2397 C C . ASN B 1 92 ? -1.092 16.219 18.141 1 98.81 92 ASN B C 1
ATOM 2399 O O . ASN B 1 92 ? -0.859 15.023 18.328 1 98.81 92 ASN B O 1
ATOM 2403 N N . ILE B 1 93 ? -0.364 16.969 17.297 1 98.88 93 ILE B N 1
ATOM 2404 C CA . ILE B 1 93 ? 0.738 16.406 16.531 1 98.88 93 ILE B CA 1
ATOM 2405 C C . ILE B 1 93 ? 1.829 15.914 17.469 1 98.88 93 ILE B C 1
ATOM 2407 O O . ILE B 1 93 ? 2.365 14.812 17.297 1 98.88 93 ILE B O 1
ATOM 2411 N N . THR B 1 94 ? 2.121 16.719 18.469 1 98.75 94 THR B N 1
ATOM 2412 C CA . THR B 1 94 ? 3.131 16.344 19.453 1 98.75 94 THR B CA 1
ATOM 2413 C C . THR B 1 94 ? 2.748 15.039 20.141 1 98.75 94 THR B C 1
ATOM 2415 O O . THR B 1 94 ? 3.586 14.148 20.312 1 98.75 94 THR B O 1
ATOM 2418 N N . ALA B 1 95 ? 1.5 14.906 20.516 1 98.75 95 ALA B N 1
ATOM 2419 C CA . ALA B 1 95 ? 1.017 13.695 21.172 1 98.75 95 ALA B CA 1
ATOM 2420 C C . ALA B 1 95 ? 1.17 12.477 20.266 1 98.75 95 ALA B C 1
ATOM 2422 O O . ALA B 1 95 ? 1.562 11.398 20.719 1 98.75 95 ALA B O 1
ATOM 2423 N N . LEU B 1 96 ? 0.842 12.617 18.984 1 98.81 96 LEU B N 1
ATOM 2424 C CA . LEU B 1 96 ? 0.996 11.523 18.031 1 98.81 96 LEU B CA 1
ATOM 2425 C C . LEU B 1 96 ? 2.459 11.102 17.906 1 98.81 96 LEU B C 1
ATOM 2427 O O . LEU B 1 96 ? 2.773 9.914 17.953 1 98.81 96 LEU B O 1
ATOM 2431 N N . LEU B 1 97 ? 3.34 12.102 17.812 1 98.81 97 LEU B N 1
ATOM 2432 C CA . LEU B 1 97 ? 4.766 11.828 17.672 1 98.81 97 LEU B CA 1
ATOM 2433 C C . LEU B 1 97 ? 5.312 11.109 18.891 1 98.81 97 LEU B C 1
ATOM 2435 O O . LEU B 1 97 ? 6.156 10.219 18.781 1 98.81 97 LEU B O 1
ATOM 2439 N N . ASP B 1 98 ? 4.805 11.445 20.016 1 98.62 98 ASP B N 1
ATOM 2440 C CA . ASP B 1 98 ? 5.297 10.898 21.281 1 98.62 98 ASP B CA 1
ATOM 2441 C C . ASP B 1 98 ? 4.961 9.422 21.422 1 98.62 98 ASP B C 1
ATOM 2443 O O . ASP B 1 98 ? 5.566 8.711 22.219 1 98.62 98 ASP B O 1
ATOM 2447 N N . THR B 1 99 ? 4.008 8.891 20.672 1 98.5 99 THR B N 1
ATOM 2448 C CA . THR B 1 99 ? 3.645 7.477 20.719 1 98.5 99 THR B CA 1
ATOM 2449 C C . THR B 1 99 ? 4.711 6.625 20.031 1 98.5 99 THR B C 1
ATOM 2451 O O . THR B 1 99 ? 4.695 5.395 20.141 1 98.5 99 THR B O 1
ATOM 2454 N N . PHE B 1 100 ? 5.68 7.258 19.344 1 98.5 100 PHE B N 1
ATOM 2455 C CA . PHE B 1 100 ? 6.734 6.555 18.625 1 98.5 100 PHE B CA 1
ATOM 2456 C C . PHE B 1 100 ? 8.109 6.984 19.125 1 98.5 100 PHE B C 1
ATOM 2458 O O . PHE B 1 100 ? 8.898 7.551 18.359 1 98.5 100 PHE B O 1
ATOM 2465 N N . PRO B 1 101 ? 8.484 6.664 20.25 1 97.5 101 PRO B N 1
ATOM 2466 C CA . PRO B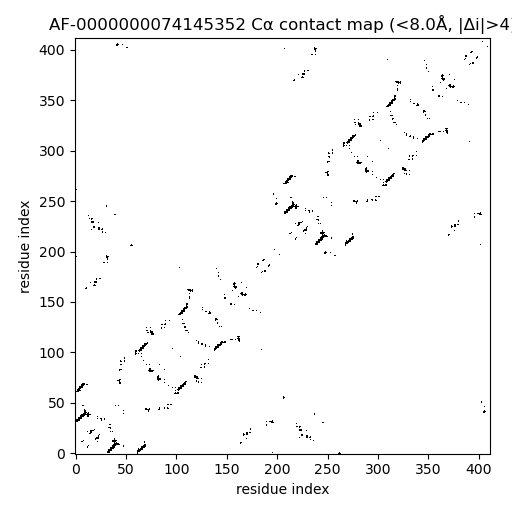 1 101 ? 9.68 7.234 20.891 1 97.5 101 PRO B CA 1
ATOM 2467 C C . PRO B 1 101 ? 10.969 6.816 20.188 1 97.5 101 PRO B C 1
ATOM 2469 O O . PRO B 1 101 ? 11.984 7.512 20.297 1 97.5 101 PRO B O 1
ATOM 2472 N N . THR B 1 102 ? 10.977 5.73 19.406 1 97.44 102 THR B N 1
ATOM 2473 C CA . THR B 1 102 ? 12.227 5.254 18.828 1 97.44 102 THR B CA 1
ATOM 2474 C C . THR B 1 102 ? 12.25 5.488 17.328 1 97.44 102 THR B C 1
ATOM 2476 O O . THR B 1 102 ? 13.234 5.168 16.656 1 97.44 102 THR B O 1
ATOM 2479 N N . SER B 1 103 ? 11.195 5.977 16.766 1 98.62 103 SER B N 1
ATOM 2480 C CA . SER B 1 103 ? 11.102 6.195 15.32 1 98.62 103 SER B CA 1
ATOM 2481 C C . SER B 1 103 ? 11.789 7.492 14.914 1 98.62 103 SER B C 1
ATOM 2483 O O . SER B 1 103 ? 11.812 8.453 15.688 1 98.62 103 SER B O 1
ATOM 2485 N N . LYS B 1 104 ? 12.383 7.516 13.75 1 98.75 104 LYS B N 1
ATOM 2486 C CA . LYS B 1 104 ? 12.602 8.781 13.062 1 98.75 104 LYS B CA 1
ATOM 2487 C C . LYS B 1 104 ? 11.289 9.375 12.562 1 98.75 104 LYS B C 1
ATOM 2489 O O . LYS B 1 104 ? 10.344 8.641 12.266 1 98.75 104 LYS B O 1
ATOM 2494 N N . LYS B 1 105 ? 11.227 10.742 12.523 1 98.94 105 LYS B N 1
ATOM 2495 C CA . LYS B 1 105 ? 9.922 11.328 12.219 1 98.94 105 LYS B CA 1
ATOM 2496 C C . LYS B 1 105 ? 10.055 12.477 11.227 1 98.94 105 LYS B C 1
ATOM 2498 O O . LYS B 1 105 ? 11.016 13.25 11.281 1 98.94 105 LYS B O 1
ATOM 2503 N N . ILE B 1 106 ? 9.156 12.531 10.305 1 98.94 106 ILE B N 1
ATOM 2504 C CA . ILE B 1 106 ? 8.977 13.641 9.375 1 98.94 106 ILE B CA 1
ATOM 2505 C C . ILE B 1 106 ? 7.574 14.219 9.531 1 98.94 106 ILE B C 1
ATOM 2507 O O . ILE B 1 106 ? 6.586 13.484 9.5 1 98.94 106 ILE B O 1
ATOM 2511 N N . VAL B 1 107 ? 7.473 15.484 9.766 1 98.94 107 VAL B N 1
ATOM 2512 C CA . VAL B 1 107 ? 6.188 16.172 9.758 1 98.94 107 VAL B CA 1
ATOM 2513 C C . VAL B 1 107 ? 6.086 17.078 8.523 1 98.94 107 VAL B C 1
ATOM 2515 O O . VAL B 1 107 ? 7.004 17.844 8.234 1 98.94 107 VAL B O 1
ATOM 2518 N N . ILE B 1 108 ? 5.004 17 7.773 1 98.94 108 ILE B N 1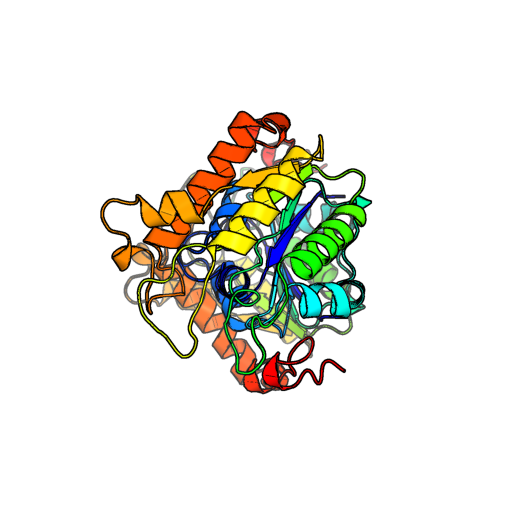
ATOM 2519 C CA . ILE B 1 108 ? 4.836 17.719 6.516 1 98.94 108 ILE B CA 1
ATOM 2520 C C . ILE B 1 108 ? 3.754 18.781 6.668 1 98.94 108 ILE B C 1
ATOM 2522 O O . ILE B 1 108 ? 2.66 18.484 7.168 1 98.94 108 ILE B O 1
ATOM 2526 N N . SER B 1 109 ? 4.039 19.984 6.293 1 98.69 109 SER B N 1
ATOM 2527 C CA . SER B 1 109 ? 3.041 21.047 6.332 1 98.69 109 SER B CA 1
ATOM 2528 C C . SER B 1 109 ? 1.981 20.844 5.254 1 98.69 109 SER B C 1
ATOM 2530 O O . SER B 1 109 ? 2.254 20.234 4.211 1 98.69 109 SER B O 1
ATOM 2532 N N . PRO B 1 110 ? 0.743 21.312 5.504 1 97.69 110 PRO B N 1
ATOM 2533 C CA . PRO B 1 110 ? -0.199 21.344 4.383 1 97.69 110 PRO B CA 1
ATOM 2534 C C . PRO B 1 110 ? 0.276 22.234 3.242 1 97.69 110 PRO B C 1
ATOM 2536 O O . PRO B 1 110 ? 0.972 23.234 3.479 1 97.69 110 PRO B O 1
ATOM 2539 N N . PRO B 1 111 ? -0.04 21.859 2.023 1 97.62 111 PRO B N 1
ATOM 2540 C CA . PRO B 1 111 ? 0.273 22.734 0.89 1 97.62 111 PRO B CA 1
ATOM 2541 C C . PRO B 1 111 ? -0.686 23.922 0.775 1 97.62 111 PRO B C 1
ATOM 2543 O O . PRO B 1 111 ? -1.64 24.016 1.551 1 97.62 111 PRO B O 1
ATOM 2546 N N . ILE B 1 112 ? -0.42 24.781 -0.171 1 95.38 112 ILE B N 1
ATOM 2547 C CA . ILE B 1 112 ? -1.354 25.859 -0.464 1 95.38 112 ILE B CA 1
ATOM 2548 C C . ILE B 1 112 ? -2.623 25.297 -1.092 1 95.38 112 ILE B C 1
ATOM 2550 O O . ILE B 1 112 ? -2.65 24.125 -1.511 1 95.38 112 ILE B O 1
ATOM 2554 N N . SER B 1 113 ? -3.674 26.062 -1.044 1 92.38 113 SER B N 1
ATOM 2555 C CA . SER B 1 113 ? -4.867 25.844 -1.855 1 92.38 113 SER B CA 1
ATOM 2556 C C . SER B 1 113 ? -4.961 26.875 -2.982 1 92.38 113 SER B C 1
ATOM 2558 O O . SER B 1 113 ? -4.676 28.062 -2.779 1 92.38 113 SER B O 1
ATOM 2560 N N . THR B 1 114 ? -5.297 26.438 -4.148 1 88.69 114 THR B N 1
ATOM 2561 C CA . THR B 1 114 ? -5.301 27.359 -5.281 1 88.69 114 THR B CA 1
ATOM 2562 C C . THR B 1 114 ? -6.719 27.812 -5.605 1 88.69 114 THR B C 1
ATOM 2564 O O . THR B 1 114 ? -6.914 28.719 -6.418 1 88.69 114 THR B O 1
ATOM 2567 N N . LYS B 1 115 ? -7.672 27.156 -5.18 1 80.88 115 LYS B N 1
ATOM 2568 C CA . LYS B 1 115 ? -9.07 27.547 -5.332 1 80.88 115 LYS B CA 1
ATOM 2569 C C . LYS B 1 115 ? -9.805 27.5 -3.996 1 80.88 115 LYS B C 1
ATOM 2571 O O . LYS B 1 115 ? -9.398 26.781 -3.084 1 80.88 115 LYS B O 1
ATOM 2576 N N . LEU B 1 116 ? -10.703 28.516 -3.951 1 66.81 116 LEU B N 1
ATOM 2577 C CA . LEU B 1 116 ? -11.602 28.438 -2.803 1 66.81 116 LEU B CA 1
ATOM 2578 C C . LEU B 1 116 ? -12.562 27.266 -2.947 1 66.81 116 LEU B C 1
ATOM 2580 O O . LEU B 1 116 ? -13.391 27.25 -3.861 1 66.81 116 LEU B O 1
ATOM 2584 N N . ILE B 1 117 ? -12.102 26.156 -2.541 1 61.81 117 ILE B N 1
ATOM 2585 C CA . ILE B 1 117 ? -13.023 25.031 -2.637 1 61.81 117 ILE B CA 1
ATOM 2586 C C . ILE B 1 117 ? -13.68 24.797 -1.282 1 61.81 117 ILE B C 1
ATOM 2588 O O . ILE B 1 117 ? -13 24.531 -0.289 1 61.81 117 ILE B O 1
ATOM 2592 N N . SER B 1 118 ? -14.953 24.797 -1.251 1 64.31 118 SER B N 1
ATOM 2593 C CA . SER B 1 118 ? -15.914 24.484 -0.198 1 64.31 118 SER B CA 1
ATOM 2594 C C . SER B 1 118 ? -15.695 25.344 1.035 1 64.31 118 SER B C 1
ATOM 2596 O O . SER B 1 118 ? -16.625 25.984 1.525 1 64.31 118 SER B O 1
ATOM 2598 N N . TYR B 1 119 ? -14.281 25.328 1.585 1 76 119 TYR B N 1
ATOM 2599 C CA . TYR B 1 119 ? -14.008 26.078 2.812 1 76 119 TYR B CA 1
ATOM 2600 C C . TYR B 1 119 ? -12.773 26.953 2.656 1 76 119 TYR B C 1
ATOM 2602 O O . TYR B 1 119 ? -11.852 26.609 1.912 1 76 119 TYR B O 1
ATOM 2610 N N . GLU B 1 120 ? -12.875 28.047 3.229 1 86.75 120 GLU B N 1
ATOM 2611 C CA . GLU B 1 120 ? -11.68 28.875 3.334 1 86.75 120 GLU B CA 1
ATOM 2612 C C . GLU B 1 120 ? -10.609 28.203 4.199 1 86.75 120 GLU B C 1
ATOM 2614 O O . GLU B 1 120 ? -10.938 27.562 5.203 1 86.75 120 GLU B O 1
ATOM 2619 N N . ARG B 1 121 ? -9.359 28.266 3.754 1 92.31 121 ARG B N 1
ATOM 2620 C CA . ARG B 1 121 ? -8.234 27.719 4.5 1 92.31 121 ARG B CA 1
ATOM 2621 C C . ARG B 1 121 ? -7.141 28.766 4.707 1 92.31 121 ARG B C 1
ATOM 2623 O O . ARG B 1 121 ? -6.793 29.5 3.781 1 92.31 121 ARG B O 1
ATOM 2630 N N . VAL B 1 122 ? -6.73 28.891 5.922 1 94.38 122 VAL B N 1
ATOM 2631 C CA . VAL B 1 122 ? -5.586 29.719 6.273 1 94.38 122 VAL B CA 1
ATOM 2632 C C . VAL B 1 122 ? -4.48 28.859 6.871 1 94.38 122 VAL B C 1
ATOM 2634 O O . VAL B 1 122 ? -4.5 28.547 8.062 1 94.38 122 VAL B O 1
ATOM 2637 N N . GLN B 1 123 ? -3.484 28.562 6.086 1 96.62 123 GLN B N 1
ATOM 2638 C CA . GLN B 1 123 ? -2.555 27.469 6.395 1 96.62 123 GLN B CA 1
ATOM 2639 C C . GLN B 1 123 ? -1.389 27.969 7.242 1 96.62 123 GLN B C 1
ATOM 2641 O O . GLN B 1 123 ? -0.816 27.219 8.031 1 96.62 123 GLN B O 1
ATOM 2646 N N . LYS B 1 124 ? -0.999 29.234 7.168 1 96.94 124 LYS B N 1
ATOM 2647 C CA . LYS B 1 124 ? 0.276 29.75 7.66 1 96.94 124 LYS B CA 1
ATOM 2648 C C . LYS B 1 124 ? 0.436 29.5 9.156 1 96.94 124 LYS B C 1
ATOM 2650 O O . LYS B 1 124 ? 1.493 29.047 9.602 1 96.94 124 LYS B O 1
ATOM 2655 N N . PRO B 1 125 ? -0.592 29.734 9.945 1 98.06 125 PRO B N 1
ATOM 2656 C CA . PRO B 1 125 ? -0.417 29.469 11.375 1 98.06 125 PRO B CA 1
ATOM 2657 C C . PRO B 1 125 ? -0.079 28 11.664 1 98.06 125 PRO B C 1
ATOM 2659 O O . PRO B 1 125 ? 0.637 27.719 12.625 1 98.06 125 PRO B O 1
ATOM 2662 N N . PHE B 1 126 ? -0.538 27.125 10.922 1 98.56 126 PHE B N 1
ATOM 2663 C CA . PHE B 1 126 ? -0.308 25.688 11.117 1 98.56 126 PHE B CA 1
ATOM 2664 C C . PHE B 1 126 ? 1.058 25.281 10.57 1 98.56 126 PHE B C 1
ATOM 2666 O O . PHE B 1 126 ? 1.729 24.438 11.148 1 98.56 126 PHE B O 1
ATOM 2673 N N . VAL B 1 127 ? 1.462 25.922 9.484 1 98.44 127 VAL B N 1
ATOM 2674 C CA . VAL B 1 127 ? 2.805 25.75 8.945 1 98.44 127 VAL B CA 1
ATOM 2675 C C . VAL B 1 127 ? 3.842 26.156 9.992 1 98.44 127 VAL B C 1
ATOM 2677 O O . VAL B 1 127 ? 4.828 25.453 10.203 1 98.44 127 VAL B O 1
ATOM 2680 N N . ASP B 1 128 ? 3.586 27.25 10.656 1 98.5 128 ASP B N 1
ATOM 2681 C CA . ASP B 1 128 ? 4.48 27.734 11.703 1 98.5 128 ASP B CA 1
ATOM 2682 C C . ASP B 1 128 ? 4.574 26.734 12.852 1 98.5 128 ASP B C 1
ATOM 2684 O O . ASP B 1 128 ? 5.648 26.531 13.422 1 98.5 128 ASP B O 1
ATOM 2688 N N . GLU B 1 129 ? 3.43 26.125 13.188 1 98.62 129 GLU B N 1
ATOM 2689 C CA . GLU B 1 129 ? 3.439 25.141 14.266 1 98.62 129 GLU B CA 1
ATOM 2690 C C . GLU B 1 129 ? 4.262 23.922 13.883 1 98.62 129 GLU B C 1
ATOM 2692 O O . GLU B 1 129 ? 4.938 23.328 14.727 1 98.62 129 GLU B O 1
ATOM 2697 N N . ILE B 1 130 ? 4.203 23.5 12.656 1 98.31 130 ILE B N 1
ATOM 2698 C CA . ILE B 1 130 ? 4.98 22.359 12.172 1 98.31 130 ILE B CA 1
ATOM 2699 C C . ILE B 1 130 ? 6.473 22.641 12.344 1 98.31 130 ILE B C 1
ATOM 2701 O O . ILE B 1 130 ? 7.227 21.781 12.789 1 98.31 130 ILE B O 1
ATOM 2705 N N . TYR B 1 131 ? 6.836 23.844 12.023 1 97.06 131 TYR B N 1
ATOM 2706 C CA . TYR B 1 131 ? 8.227 24.25 12.188 1 97.06 131 TYR B CA 1
ATOM 2707 C C . TYR B 1 131 ? 8.641 24.203 13.648 1 97.06 131 TYR B C 1
ATOM 2709 O O . TYR B 1 131 ? 9.719 23.719 13.992 1 97.06 131 TYR B O 1
ATOM 2717 N N . LYS B 1 132 ? 7.812 24.734 14.461 1 98.25 132 LYS B N 1
ATOM 2718 C CA . LYS B 1 132 ? 8.094 24.75 15.898 1 98.25 132 LYS B CA 1
ATOM 2719 C C . LYS B 1 132 ? 8.234 23.328 16.438 1 98.25 132 LYS B C 1
ATOM 2721 O O . LYS B 1 132 ? 9.141 23.047 17.234 1 98.25 132 LYS B O 1
ATOM 2726 N N . ILE B 1 133 ? 7.352 22.438 16.016 1 98.25 133 ILE B N 1
ATOM 2727 C CA . ILE B 1 133 ? 7.352 21.047 16.469 1 98.25 133 ILE B CA 1
ATOM 2728 C C . ILE B 1 133 ? 8.672 20.391 16.094 1 98.25 133 ILE B C 1
ATOM 2730 O O . ILE B 1 133 ? 9.328 19.781 16.938 1 98.25 133 ILE B O 1
ATOM 2734 N N . ALA B 1 134 ? 9.055 20.516 14.859 1 98.12 134 ALA B N 1
ATOM 2735 C CA . ALA B 1 134 ? 10.25 19.859 14.352 1 98.12 134 ALA B CA 1
ATOM 2736 C C . ALA B 1 134 ? 11.508 20.422 15.016 1 98.12 134 ALA B C 1
ATOM 2738 O O . ALA B 1 134 ? 12.414 19.672 15.375 1 98.12 134 ALA B O 1
ATOM 2739 N N . ASN B 1 135 ? 11.531 21.734 15.281 1 97.25 135 ASN B N 1
ATOM 2740 C CA . ASN B 1 135 ? 12.695 22.406 15.852 1 97.25 135 ASN B CA 1
ATOM 2741 C C . ASN B 1 135 ? 12.891 22.047 17.328 1 97.25 135 ASN B C 1
ATOM 2743 O O . ASN B 1 135 ? 13.992 22.156 17.859 1 97.25 135 ASN B O 1
ATOM 2747 N N . ALA B 1 136 ? 11.859 21.578 17.906 1 97.31 136 ALA B N 1
ATOM 2748 C CA . ALA B 1 136 ? 11.906 21.281 19.344 1 97.31 136 ALA B CA 1
ATOM 2749 C C . ALA B 1 136 ? 12.359 19.844 19.594 1 97.31 136 ALA B C 1
ATOM 2751 O O . ALA B 1 136 ? 12.508 19.422 20.75 1 97.31 136 ALA B O 1
ATOM 2752 N N . ARG B 1 137 ? 12.625 19.109 18.516 1 97.44 137 ARG B N 1
ATOM 2753 C CA . ARG B 1 137 ? 12.891 17.688 18.656 1 97.44 137 ARG B CA 1
ATOM 2754 C C . ARG B 1 137 ? 14.125 17.281 17.859 1 97.44 137 ARG B C 1
ATOM 2756 O O . ARG B 1 137 ? 14.32 17.734 16.734 1 97.44 137 ARG B O 1
ATOM 2763 N N . ASP B 1 138 ? 14.836 16.359 18.344 1 96.62 138 ASP B N 1
ATOM 2764 C CA . ASP B 1 138 ? 16.031 15.875 17.656 1 96.62 138 ASP B CA 1
ATOM 2765 C C . ASP B 1 138 ? 15.695 14.773 16.656 1 96.62 138 ASP B C 1
ATOM 2767 O O . ASP B 1 138 ? 16.422 14.555 15.695 1 96.62 138 ASP B O 1
ATOM 2771 N N . ASP B 1 139 ? 14.594 14.125 16.938 1 98.06 139 ASP B N 1
ATOM 2772 C CA . ASP B 1 139 ? 14.266 12.961 16.109 1 98.06 139 ASP B CA 1
ATOM 2773 C C . ASP B 1 139 ? 13.203 13.297 15.07 1 98.06 139 ASP B C 1
ATOM 2775 O O . ASP B 1 139 ? 12.57 12.398 14.516 1 98.06 139 ASP B O 1
ATOM 2779 N N . THR B 1 140 ? 12.93 14.617 14.844 1 98.75 140 THR B N 1
ATOM 2780 C CA . THR B 1 140 ? 11.844 15.055 13.969 1 98.75 140 THR B CA 1
ATOM 2781 C C . THR B 1 140 ? 12.328 16.141 13.008 1 98.75 140 THR B C 1
ATOM 2783 O O . THR B 1 140 ? 13.016 17.078 13.422 1 98.75 140 THR B O 1
ATOM 2786 N N . VAL B 1 141 ? 12.039 15.984 11.75 1 98.75 141 VAL B N 1
ATOM 2787 C CA . VAL B 1 141 ? 12.344 17.016 10.758 1 98.75 141 VAL B CA 1
ATOM 2788 C C . VAL B 1 141 ? 11.062 17.406 10.023 1 98.75 141 VAL B C 1
ATOM 2790 O O . VAL B 1 141 ? 10.094 16.656 9.992 1 98.75 141 VAL B O 1
ATOM 2793 N N . ALA B 1 142 ? 11.07 18.594 9.461 1 98.75 142 ALA B N 1
ATOM 2794 C CA . ALA B 1 142 ? 9.883 19.109 8.781 1 98.75 142 ALA B CA 1
ATOM 2795 C C . ALA B 1 142 ? 10.117 19.203 7.273 1 98.75 142 ALA B C 1
ATOM 2797 O O . ALA B 1 142 ? 11.227 19.5 6.828 1 98.75 142 ALA B O 1
ATOM 2798 N N . ILE B 1 143 ? 9.109 18.891 6.531 1 98.81 143 ILE B N 1
ATOM 2799 C CA . ILE B 1 143 ? 9.023 19.234 5.121 1 98.81 143 ILE B CA 1
ATOM 2800 C C . ILE B 1 143 ? 8.062 20.406 4.938 1 98.81 143 ILE B C 1
ATOM 2802 O O . ILE B 1 143 ? 6.879 20.312 5.27 1 98.81 143 ILE 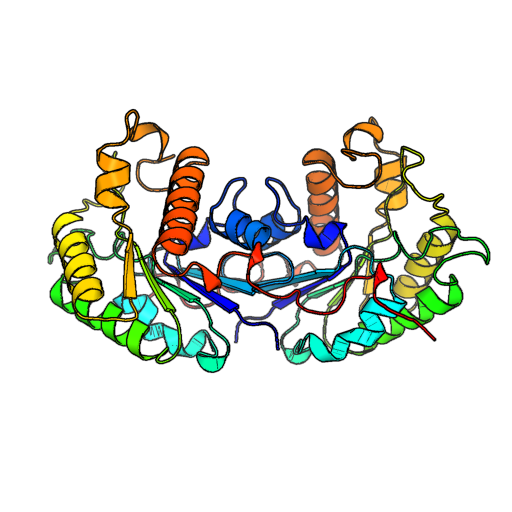B O 1
ATOM 2806 N N . HIS B 1 144 ? 8.555 21.438 4.43 1 97.5 144 HIS B N 1
ATOM 2807 C CA . HIS B 1 144 ? 7.75 22.641 4.219 1 97.5 144 HIS B CA 1
ATOM 2808 C C . HIS B 1 144 ? 7.047 22.594 2.867 1 97.5 144 HIS B C 1
ATOM 2810 O O . HIS B 1 144 ? 7.324 23.422 1.994 1 97.5 144 HIS B O 1
ATOM 2816 N N . PHE B 1 145 ? 6.062 21.781 2.775 1 98.69 145 PHE B N 1
ATOM 2817 C CA . PHE B 1 145 ? 5.348 21.562 1.526 1 98.69 145 PHE B CA 1
ATOM 2818 C C . PHE B 1 145 ? 4.535 22.781 1.132 1 98.69 145 PHE B C 1
ATOM 2820 O O . PHE B 1 145 ? 4.281 23.016 -0.053 1 98.69 145 PHE B O 1
ATOM 2827 N N . TYR B 1 146 ? 4.172 23.625 2.109 1 98.12 146 TYR B N 1
ATOM 2828 C CA . TYR B 1 146 ? 3.494 24.891 1.835 1 98.12 146 TYR B CA 1
ATOM 2829 C C . TYR B 1 146 ? 4.359 25.797 0.967 1 98.12 146 TYR B C 1
ATOM 2831 O O . TYR B 1 146 ? 3.945 26.203 -0.121 1 98.12 146 TYR B O 1
ATOM 2839 N N . GLU B 1 147 ? 5.547 26.047 1.404 1 97.94 147 GLU B N 1
ATOM 2840 C CA . GLU B 1 147 ? 6.461 26.938 0.684 1 97.94 147 GLU B CA 1
ATOM 2841 C C . GLU B 1 147 ? 6.828 26.359 -0.679 1 97.94 147 GLU B C 1
ATOM 2843 O O . GLU B 1 147 ? 6.898 27.078 -1.671 1 97.94 147 GLU B O 1
ATOM 2848 N N . GLU B 1 148 ? 7.051 25 -0.692 1 98.38 148 GLU B N 1
ATOM 2849 C CA . GLU B 1 148 ? 7.43 24.344 -1.938 1 98.38 148 GLU B CA 1
ATOM 2850 C C . GLU B 1 148 ? 6.305 24.422 -2.967 1 98.38 148 GLU B C 1
ATOM 2852 O O . GLU B 1 148 ? 6.559 24.594 -4.16 1 98.38 148 GLU B O 1
ATOM 2857 N N . SER B 1 149 ? 5.062 24.25 -2.498 1 97.94 149 SER B N 1
ATOM 2858 C CA . SER B 1 149 ? 3.92 24.344 -3.404 1 97.94 149 SER B CA 1
ATOM 2859 C C . SER B 1 149 ? 3.65 25.781 -3.812 1 97.94 149 SER B C 1
ATOM 2861 O O . SER B 1 149 ? 3.252 26.047 -4.949 1 97.94 149 SER B O 1
ATOM 2863 N N . GLN B 1 150 ? 3.893 26.719 -2.934 1 96.31 150 GLN B N 1
ATOM 2864 C CA . GLN B 1 150 ? 3.662 28.125 -3.191 1 96.31 150 GLN B CA 1
ATOM 2865 C C . GLN B 1 150 ? 4.648 28.672 -4.227 1 96.31 150 GLN B C 1
ATOM 2867 O O . GLN B 1 150 ? 4.277 29.469 -5.09 1 96.31 150 GLN B O 1
ATOM 2872 N N . THR B 1 151 ? 5.875 28.234 -4.141 1 97.5 151 THR B N 1
ATOM 2873 C CA . THR B 1 151 ? 6.934 28.812 -4.965 1 97.5 151 THR B CA 1
ATOM 2874 C C . THR B 1 151 ? 7.121 28 -6.246 1 97.5 151 THR B C 1
ATOM 2876 O O . THR B 1 151 ? 7.984 28.328 -7.066 1 97.5 151 THR B O 1
ATOM 2879 N N . HIS B 1 152 ? 6.32 26.922 -6.312 1 96.81 152 HIS B N 1
ATOM 2880 C CA . HIS B 1 152 ? 6.395 26.156 -7.551 1 96.81 152 HIS B CA 1
ATOM 2881 C C . HIS B 1 152 ? 6.062 27.031 -8.758 1 96.81 152 HIS B C 1
ATOM 2883 O O . HIS B 1 152 ? 5.168 27.875 -8.695 1 96.81 152 HIS B O 1
ATOM 2889 N N . PRO B 1 153 ? 6.723 26.828 -9.93 1 97 153 PRO B N 1
ATOM 2890 C CA . PRO B 1 153 ? 6.488 27.672 -11.094 1 97 153 PRO B CA 1
ATOM 2891 C C . PRO B 1 153 ? 5.043 27.609 -11.594 1 97 153 PRO B C 1
ATOM 2893 O O . PRO B 1 153 ? 4.539 28.578 -12.156 1 97 153 PRO B O 1
ATOM 2896 N N . THR B 1 154 ? 4.414 26.438 -11.43 1 96.06 154 THR B N 1
ATOM 2897 C CA . THR B 1 154 ? 3.025 26.25 -11.828 1 96.06 154 THR B CA 1
ATOM 2898 C C . THR B 1 154 ? 2.221 25.609 -10.703 1 96.06 154 THR B C 1
ATOM 2900 O O . THR B 1 154 ? 1.749 24.469 -10.844 1 96.06 154 THR B O 1
ATOM 2903 N N . PRO B 1 155 ? 1.948 26.359 -9.664 1 95.62 155 PRO B N 1
ATOM 2904 C CA . PRO B 1 155 ? 1.265 25.781 -8.5 1 95.62 155 PRO B CA 1
ATOM 2905 C C . PRO B 1 155 ? -0.116 25.234 -8.844 1 95.62 155 PRO B C 1
ATOM 2907 O O . PRO B 1 155 ? -0.555 24.25 -8.242 1 95.62 155 PRO B O 1
ATOM 2910 N N . GLU B 1 156 ? -0.788 25.766 -9.812 1 93.5 156 GLU B N 1
ATOM 2911 C CA . GLU B 1 156 ? -2.135 25.344 -10.188 1 93.5 156 GLU B CA 1
ATOM 2912 C C . GLU B 1 156 ? -2.133 23.938 -10.758 1 93.5 156 GLU B C 1
ATOM 2914 O O . GLU B 1 156 ? -3.154 23.25 -10.727 1 93.5 156 GLU B O 1
ATOM 2919 N N . LEU B 1 157 ? -0.986 23.484 -11.234 1 95.75 157 LEU B N 1
ATOM 2920 C CA . LEU B 1 157 ? -0.896 22.156 -11.852 1 95.75 157 LEU B CA 1
ATOM 2921 C C . LEU B 1 157 ? -0.642 21.078 -10.797 1 95.75 157 LEU B C 1
ATOM 2923 O O . LEU B 1 157 ? -0.758 19.891 -11.086 1 95.75 157 LEU B O 1
ATOM 2927 N N . LEU B 1 158 ? -0.335 21.5 -9.586 1 97.38 158 LEU B N 1
ATOM 2928 C CA . LEU B 1 158 ? -0.076 20.547 -8.516 1 97.38 158 LEU B CA 1
ATOM 2929 C C . LEU B 1 158 ? -1.381 19.984 -7.957 1 97.38 158 LEU B C 1
ATOM 2931 O O . LEU B 1 158 ? -1.38 18.953 -7.277 1 97.38 158 LEU B O 1
ATOM 2935 N N . PHE B 1 159 ? -2.484 20.672 -8.289 1 95.56 159 PHE B N 1
ATOM 2936 C CA . PHE B 1 159 ? -3.748 20.344 -7.637 1 95.56 159 PHE B CA 1
ATOM 2937 C C . PHE B 1 159 ? -4.848 20.125 -8.672 1 95.56 159 PHE B C 1
ATOM 2939 O O . PHE B 1 159 ? -4.969 20.891 -9.625 1 95.56 159 PHE B O 1
ATOM 2946 N N . CYS B 1 160 ? -5.676 19.078 -8.477 1 93.75 160 CYS B N 1
ATOM 2947 C CA . CYS B 1 160 ? -6.68 18.719 -9.469 1 93.75 160 CYS B CA 1
ATOM 2948 C C . CYS B 1 160 ? -7.969 19.5 -9.242 1 93.75 160 CYS B C 1
ATOM 2950 O O . CYS B 1 160 ? -8.734 19.734 -10.18 1 93.75 160 CYS B O 1
ATOM 2952 N N . ASP B 1 161 ? -8.211 19.922 -7.98 1 91.94 161 ASP B N 1
ATOM 2953 C CA . ASP B 1 161 ? -9.43 20.656 -7.652 1 91.94 161 ASP B CA 1
ATOM 2954 C C . ASP B 1 161 ? -9.117 21.844 -6.75 1 91.94 161 ASP B C 1
ATOM 2956 O O . ASP B 1 161 ? -9.984 22.328 -6.02 1 91.94 161 ASP B O 1
ATOM 2960 N N . GLY B 1 162 ? -7.789 22.203 -6.738 1 91.56 162 GLY B N 1
ATOM 2961 C CA . GLY B 1 162 ? -7.344 23.312 -5.918 1 91.56 162 GLY B CA 1
ATOM 2962 C C . GLY B 1 162 ? -6.883 22.891 -4.535 1 91.56 162 GLY B C 1
ATOM 2963 O O . GLY B 1 162 ? -6.344 23.703 -3.779 1 91.56 162 GLY B O 1
ATOM 2964 N N . LEU B 1 163 ? -7.125 21.625 -4.227 1 92.25 163 LEU B N 1
ATOM 2965 C CA . LEU B 1 163 ? -6.746 21.109 -2.91 1 92.25 163 LEU B CA 1
ATOM 2966 C C . LEU B 1 163 ? -5.996 19.797 -3.029 1 92.25 163 LEU B C 1
ATOM 2968 O O . LEU B 1 163 ? -4.859 19.672 -2.568 1 92.25 163 LEU B O 1
ATOM 2972 N N . HIS B 1 164 ? -6.637 18.859 -3.775 1 94.69 164 HIS B N 1
ATOM 2973 C CA . HIS B 1 164 ? -6.039 17.547 -3.877 1 94.69 164 HIS B CA 1
ATOM 2974 C C . HIS B 1 164 ? -4.957 17.5 -4.949 1 94.69 164 HIS B C 1
ATOM 2976 O O . HIS B 1 164 ? -5.047 18.219 -5.953 1 94.69 164 HIS B O 1
ATOM 2982 N N . LEU B 1 165 ? -4.043 16.672 -4.777 1 97.31 165 LEU B N 1
ATOM 2983 C CA . LEU B 1 165 ? -2.846 16.672 -5.613 1 97.31 165 LEU B CA 1
ATOM 2984 C C . LEU B 1 165 ? -3.104 15.938 -6.93 1 97.31 165 LEU B C 1
ATOM 2986 O O . LEU B 1 165 ? -3.805 14.922 -6.957 1 97.31 165 LEU B O 1
ATOM 2990 N N . THR B 1 166 ? -2.527 16.469 -7.984 1 97.12 166 THR B N 1
ATOM 2991 C CA . THR B 1 166 ? -2.348 15.742 -9.234 1 97.12 166 THR B CA 1
ATOM 2992 C C . THR B 1 166 ? -1.159 14.789 -9.141 1 97.12 166 THR B C 1
ATOM 2994 O O . THR B 1 166 ? -0.5 14.711 -8.102 1 97.12 166 THR B O 1
ATOM 2997 N N . ALA B 1 167 ? -0.895 14.07 -10.242 1 96.69 167 ALA B N 1
ATOM 2998 C CA . ALA B 1 167 ? 0.315 13.258 -10.297 1 96.69 167 ALA B CA 1
ATOM 2999 C C . ALA B 1 167 ? 1.564 14.117 -10.133 1 96.69 167 ALA B C 1
ATOM 3001 O O . ALA B 1 167 ? 2.535 13.695 -9.5 1 96.69 167 ALA B O 1
ATOM 3002 N N . MET B 1 168 ? 1.526 15.297 -10.719 1 97.31 168 MET B N 1
ATOM 3003 C CA . MET B 1 168 ? 2.654 16.219 -10.594 1 97.31 168 MET B CA 1
ATOM 3004 C C . MET B 1 168 ? 2.859 16.625 -9.141 1 97.31 168 MET B C 1
ATOM 3006 O O . MET B 1 168 ? 3.988 16.656 -8.656 1 97.31 168 MET B O 1
ATOM 3010 N N . GLY B 1 169 ? 1.766 16.953 -8.43 1 98.31 169 GLY B N 1
ATOM 3011 C CA . GLY B 1 169 ? 1.846 17.297 -7.02 1 98.31 169 GLY B CA 1
ATOM 3012 C C . GLY B 1 169 ? 2.354 16.172 -6.156 1 98.31 169 GLY B C 1
ATOM 3013 O O . GLY B 1 169 ? 3.178 16.375 -5.262 1 98.31 169 GLY B O 1
ATOM 3014 N N . ASN B 1 170 ? 1.853 14.977 -6.438 1 98.38 170 ASN B N 1
ATOM 3015 C CA . ASN B 1 170 ? 2.316 13.789 -5.723 1 98.38 170 ASN B CA 1
ATOM 3016 C C . ASN B 1 170 ? 3.801 13.539 -5.965 1 98.38 170 ASN B C 1
ATOM 3018 O O . ASN B 1 170 ? 4.527 13.148 -5.047 1 98.38 170 ASN B O 1
ATOM 3022 N N . SER B 1 171 ? 4.215 13.766 -7.188 1 97.94 171 SER B N 1
ATOM 3023 C CA . SER B 1 171 ? 5.621 13.586 -7.527 1 97.94 171 SER B CA 1
ATOM 3024 C C . SER B 1 171 ? 6.508 14.57 -6.77 1 97.94 171 SER B C 1
ATOM 3026 O O . SER B 1 171 ? 7.59 14.211 -6.309 1 97.94 171 SER B O 1
ATOM 3028 N N . LEU B 1 172 ? 6.098 15.797 -6.695 1 98.56 172 LEU B N 1
ATOM 3029 C CA . LEU B 1 172 ? 6.828 16.797 -5.918 1 98.56 172 LEU B CA 1
ATOM 3030 C C . LEU B 1 172 ? 6.938 16.359 -4.457 1 98.56 172 LEU B C 1
ATOM 3032 O O . LEU B 1 172 ? 8.023 16.422 -3.869 1 98.56 172 LEU B O 1
ATOM 3036 N N . LEU B 1 173 ? 5.816 15.922 -3.877 1 98.88 173 LEU B N 1
ATOM 3037 C CA . LEU B 1 173 ? 5.797 15.5 -2.48 1 98.88 173 LEU B CA 1
ATOM 3038 C C . LEU B 1 173 ? 6.738 14.32 -2.262 1 98.88 173 LEU B C 1
ATOM 3040 O O . LEU B 1 173 ? 7.516 14.312 -1.303 1 98.88 173 LEU B O 1
ATOM 3044 N N . PHE B 1 174 ? 6.688 13.328 -3.162 1 98.81 174 PHE B N 1
ATOM 3045 C CA . PHE B 1 174 ? 7.562 12.172 -3.072 1 98.81 174 PHE B CA 1
ATOM 3046 C C . PHE B 1 174 ? 9.023 12.594 -3.104 1 98.81 174 PHE B C 1
ATOM 3048 O O . PHE B 1 174 ? 9.828 12.133 -2.287 1 98.81 174 PHE B O 1
ATOM 3055 N N . ARG B 1 175 ? 9.359 13.5 -4.027 1 98.69 175 ARG B N 1
ATOM 3056 C CA . ARG B 1 175 ? 10.734 13.984 -4.148 1 98.69 175 ARG B CA 1
ATOM 3057 C C . ARG B 1 175 ? 11.188 14.672 -2.867 1 98.69 175 ARG B C 1
ATOM 3059 O O . ARG B 1 175 ? 12.305 14.453 -2.4 1 98.69 175 ARG B O 1
ATOM 3066 N N . LEU B 1 176 ? 10.344 15.461 -2.301 1 98.88 176 LEU B N 1
ATOM 3067 C CA . LEU B 1 176 ? 10.68 16.188 -1.076 1 98.88 176 LEU B CA 1
ATOM 3068 C C . LEU B 1 176 ? 10.914 15.219 0.077 1 98.88 176 LEU B C 1
ATOM 3070 O O . LEU B 1 176 ? 11.812 15.43 0.899 1 98.88 176 LEU B O 1
ATOM 3074 N N . ILE B 1 177 ? 10.117 14.141 0.137 1 98.94 177 ILE B N 1
ATOM 3075 C CA . ILE B 1 177 ? 10.273 13.141 1.188 1 98.94 177 ILE B CA 1
ATOM 3076 C C . ILE B 1 177 ? 11.617 12.43 1.027 1 98.94 177 ILE B C 1
ATOM 3078 O O . ILE B 1 177 ? 12.367 12.289 1.994 1 98.94 177 ILE B O 1
ATOM 3082 N N . VAL B 1 178 ? 11.93 12.047 -0.193 1 98.88 178 VAL B N 1
ATOM 3083 C CA . VAL B 1 178 ? 13.172 11.328 -0.453 1 98.88 178 VAL B CA 1
ATOM 3084 C C . VAL B 1 178 ? 14.367 12.227 -0.157 1 98.88 178 VAL B C 1
ATOM 3086 O O . VAL B 1 178 ? 15.344 11.797 0.462 1 98.88 178 VAL B O 1
ATOM 3089 N N . GLU B 1 179 ? 14.305 13.492 -0.571 1 98.81 179 GLU B N 1
ATOM 3090 C CA . GLU B 1 179 ? 15.367 14.445 -0.286 1 98.81 179 GLU B CA 1
ATOM 3091 C C . GLU B 1 179 ? 15.547 14.641 1.217 1 98.81 179 GLU B C 1
ATOM 3093 O O . GLU B 1 179 ? 16.672 14.734 1.707 1 98.81 179 GLU B O 1
ATOM 3098 N N . CYS B 1 180 ? 14.43 14.758 1.884 1 98.81 180 CYS B N 1
ATOM 3099 C CA . CYS B 1 180 ? 14.469 14.906 3.334 1 98.81 180 CYS B CA 1
ATOM 3100 C C . CYS B 1 180 ? 15.156 13.719 3.988 1 98.81 180 CYS B C 1
ATOM 3102 O O . CYS B 1 180 ? 15.992 13.883 4.879 1 98.81 180 CYS B O 1
ATOM 3104 N N . ILE B 1 181 ? 14.836 12.492 3.541 1 98.81 181 ILE B N 1
ATOM 3105 C CA . ILE B 1 181 ? 15.445 11.273 4.066 1 98.81 181 ILE B CA 1
ATOM 3106 C C . ILE B 1 181 ? 16.938 11.273 3.766 1 98.81 181 ILE B C 1
ATOM 3108 O O . ILE B 1 181 ? 17.75 10.969 4.645 1 98.81 181 ILE B O 1
ATOM 3112 N N . GLN B 1 182 ? 17.234 11.617 2.535 1 98.69 182 GLN B N 1
ATOM 3113 C CA . GLN B 1 182 ? 18.641 11.641 2.129 1 98.69 182 GLN B CA 1
ATOM 3114 C C . GLN B 1 182 ? 19.453 12.586 3.014 1 98.69 182 GLN B C 1
ATOM 3116 O O . GLN B 1 182 ? 20.578 12.266 3.406 1 98.69 182 GLN B O 1
ATOM 3121 N N . ARG B 1 183 ? 18.922 13.703 3.357 1 98.5 183 ARG B N 1
ATOM 3122 C CA . ARG B 1 183 ? 19.625 14.75 4.094 1 98.5 183 ARG B CA 1
ATOM 3123 C C . ARG B 1 183 ? 19.703 14.414 5.582 1 98.5 183 ARG B C 1
ATOM 3125 O O . ARG B 1 183 ? 20.719 14.648 6.227 1 98.5 183 ARG B O 1
ATOM 3132 N N . ASN B 1 184 ? 18.594 13.852 6.109 1 98.62 184 ASN B N 1
ATOM 3133 C CA . ASN B 1 184 ? 18.484 13.812 7.562 1 98.62 184 ASN B CA 1
ATOM 3134 C C . ASN B 1 184 ? 18.594 12.383 8.094 1 98.62 184 ASN B C 1
ATOM 3136 O O . ASN B 1 184 ? 18.984 12.172 9.242 1 98.62 184 ASN B O 1
ATOM 3140 N N . TYR B 1 185 ? 18.172 11.398 7.273 1 98.62 185 TYR B N 1
ATOM 3141 C CA . TYR B 1 185 ? 18.156 10 7.684 1 98.62 185 TYR B CA 1
ATOM 3142 C C . TYR B 1 185 ? 18.734 9.109 6.59 1 98.62 185 TYR B C 1
ATOM 3144 O O . TYR B 1 185 ? 18.109 8.133 6.176 1 98.62 185 TYR B O 1
ATOM 3152 N N . PRO B 1 186 ? 19.984 9.344 6.195 1 98.44 186 PRO B N 1
ATOM 3153 C CA . PRO B 1 186 ? 20.547 8.609 5.062 1 98.44 186 PRO B CA 1
ATOM 3154 C C . PRO B 1 186 ? 20.562 7.098 5.293 1 98.44 186 PRO B C 1
ATOM 3156 O O . PRO B 1 186 ? 20.562 6.324 4.332 1 98.44 186 PRO B O 1
ATOM 3159 N N . GLU B 1 187 ? 20.547 6.59 6.523 1 98.38 187 GLU B N 1
ATOM 3160 C CA . GLU B 1 187 ? 20.516 5.164 6.84 1 98.38 187 GLU B CA 1
ATOM 3161 C C . GLU B 1 187 ? 19.219 4.52 6.391 1 98.38 187 GLU B C 1
ATOM 3163 O O . GLU B 1 187 ? 19.109 3.293 6.324 1 98.38 187 GLU B O 1
ATOM 3168 N N . LEU B 1 188 ? 18.203 5.363 6.039 1 98.69 188 LEU B N 1
ATOM 3169 C CA . LEU B 1 188 ? 16.906 4.832 5.641 1 98.69 188 LEU B CA 1
ATOM 3170 C C . LEU B 1 188 ? 16.766 4.836 4.125 1 98.69 188 LEU B C 1
ATOM 3172 O O . LEU B 1 188 ? 15.711 4.469 3.598 1 98.69 188 LEU B O 1
ATOM 3176 N N . LEU B 1 189 ? 17.781 5.262 3.447 1 98.69 189 LEU B N 1
ATOM 3177 C CA . LEU B 1 189 ? 17.766 5.062 2.004 1 98.69 189 LEU B CA 1
ATOM 3178 C C . LEU B 1 189 ? 17.781 3.578 1.658 1 98.69 189 LEU B C 1
ATOM 3180 O O . LEU B 1 189 ? 18.484 2.795 2.309 1 98.69 189 LEU B O 1
ATOM 3184 N N . PRO B 1 190 ? 17.062 3.148 0.69 1 98.12 190 PRO B N 1
ATOM 3185 C CA . PRO B 1 190 ? 16.969 1.725 0.367 1 98.12 190 PRO B CA 1
ATOM 3186 C C . PRO B 1 190 ? 18.328 1.047 0.255 1 98.12 190 PRO B C 1
ATOM 3188 O O . PRO B 1 190 ? 18.5 -0.074 0.74 1 98.12 190 PRO B O 1
ATOM 3191 N N . LYS B 1 191 ? 19.266 1.687 -0.393 1 97.25 191 LYS B N 1
ATOM 3192 C CA . LYS B 1 191 ? 20.578 1.088 -0.587 1 97.25 191 LYS B CA 1
ATOM 3193 C C . LYS B 1 191 ? 21.25 0.771 0.75 1 97.25 191 LYS B C 1
ATOM 3195 O O . LYS B 1 191 ? 22.188 -0.028 0.811 1 97.25 191 LYS B O 1
ATOM 3200 N N . ASN B 1 192 ? 20.766 1.398 1.843 1 98.19 192 ASN B N 1
ATOM 3201 C CA . ASN B 1 192 ? 21.391 1.243 3.15 1 98.19 192 ASN B CA 1
ATOM 3202 C C . ASN B 1 192 ? 20.547 0.358 4.07 1 98.19 192 ASN B C 1
ATOM 3204 O O . ASN B 1 192 ? 20.859 0.226 5.258 1 98.19 192 ASN B O 1
ATOM 3208 N N . ILE B 1 193 ? 19.469 -0.194 3.637 1 97.81 193 ILE B N 1
ATOM 3209 C CA . ILE B 1 193 ? 18.609 -1.101 4.395 1 97.81 193 ILE B CA 1
ATOM 3210 C C . ILE B 1 193 ? 18.719 -2.514 3.828 1 97.81 193 ILE B C 1
ATOM 3212 O O . ILE B 1 193 ? 18.547 -2.725 2.627 1 97.81 193 ILE B O 1
ATOM 3216 N N . PRO B 1 194 ? 19.016 -3.504 4.641 1 96 194 PRO B N 1
ATOM 3217 C CA . PRO B 1 194 ? 19.078 -4.879 4.137 1 96 194 PRO B CA 1
ATOM 3218 C C . PRO B 1 194 ? 17.734 -5.375 3.615 1 96 194 PRO B C 1
ATOM 3220 O O . PRO B 1 194 ? 16.672 -4.965 4.113 1 96 194 PRO B O 1
ATOM 3223 N N . LEU B 1 195 ? 17.734 -6.297 2.689 1 95.56 195 LEU B N 1
ATOM 3224 C CA . LEU B 1 195 ? 16.531 -6.906 2.145 1 95.56 195 LEU B CA 1
ATOM 3225 C C . LEU B 1 195 ? 15.797 -7.719 3.211 1 95.56 195 LEU B C 1
ATOM 3227 O O . LEU B 1 195 ? 16.438 -8.414 4.008 1 95.56 195 LEU B O 1
ATOM 3231 N N . PHE B 1 196 ? 14.539 -7.457 3.215 1 96.5 196 PHE B N 1
ATOM 3232 C CA . PHE B 1 196 ? 13.711 -8.375 3.99 1 96.5 196 PHE B CA 1
ATOM 3233 C C . PHE B 1 196 ? 13.617 -9.734 3.307 1 96.5 196 PHE B C 1
ATOM 3235 O O . PHE B 1 196 ? 13.18 -9.828 2.154 1 96.5 196 PHE B O 1
ATOM 3242 N N . LEU B 1 197 ? 14.125 -10.859 3.984 1 96.38 197 LEU B N 1
ATOM 3243 C CA . LEU B 1 197 ? 14.195 -12.219 3.459 1 96.38 197 LEU B CA 1
ATOM 3244 C C . LEU B 1 197 ? 15.227 -12.312 2.342 1 96.38 197 LEU B C 1
ATOM 3246 O O . LEU B 1 197 ? 15.547 -11.32 1.693 1 96.38 197 LEU B O 1
ATOM 3250 N N . PRO B 1 198 ? 15.727 -13.383 2.008 1 94.88 198 PRO B N 1
ATOM 3251 C CA . PRO B 1 198 ? 16.828 -13.539 1.055 1 94.88 198 PRO B CA 1
ATOM 3252 C C . PRO B 1 198 ? 16.375 -13.352 -0.395 1 94.88 198 PRO B C 1
ATOM 3254 O O . PRO B 1 198 ? 15.219 -13.617 -0.726 1 94.88 198 PRO B O 1
ATOM 3257 N N . TYR B 1 199 ? 17.312 -12.906 -1.17 1 91.56 199 TYR B N 1
ATOM 3258 C CA . TYR B 1 199 ? 17.141 -12.945 -2.617 1 91.56 199 TYR B CA 1
ATOM 3259 C C . TYR B 1 199 ? 17.078 -14.383 -3.119 1 91.56 199 TYR B C 1
ATOM 3261 O O . TYR B 1 199 ? 17.75 -15.266 -2.584 1 91.56 199 TYR B O 1
ATOM 3269 N N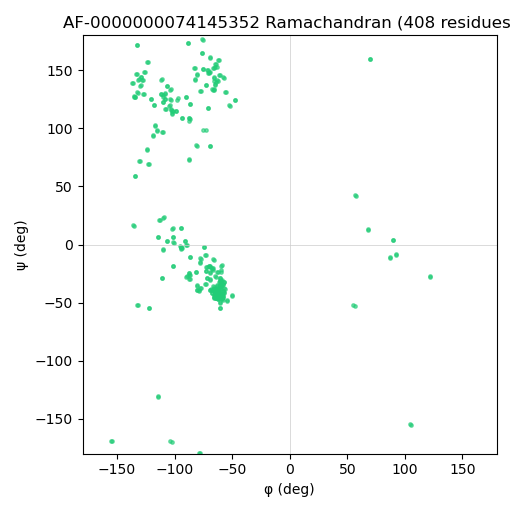 . PHE B 1 200 ? 16.281 -14.609 -4.086 1 88.12 200 PHE B N 1
ATOM 3270 C CA . PHE B 1 200 ? 16 -15.984 -4.492 1 88.12 200 PHE B CA 1
ATOM 3271 C C . PHE B 1 200 ? 17.281 -16.703 -4.879 1 88.12 200 PHE B C 1
ATOM 3273 O O . PHE B 1 200 ? 17.438 -17.891 -4.621 1 88.12 200 PHE B O 1
ATOM 3280 N N . GLU B 1 201 ? 18.219 -16 -5.457 1 86.12 201 GLU B N 1
ATOM 3281 C CA . GLU B 1 201 ? 19.469 -16.609 -5.883 1 86.12 201 GLU B CA 1
ATOM 3282 C C . GLU B 1 201 ? 20.328 -17 -4.684 1 86.12 201 GLU B C 1
ATOM 3284 O O . GLU B 1 201 ? 21.25 -17.812 -4.812 1 86.12 201 GLU B O 1
ATOM 3289 N N . ASP B 1 202 ? 20.016 -16.422 -3.588 1 85.12 202 ASP B N 1
ATOM 3290 C CA . ASP B 1 202 ? 20.797 -16.672 -2.385 1 85.12 202 ASP B CA 1
ATOM 3291 C C . ASP B 1 202 ? 20.172 -17.797 -1.55 1 85.12 202 ASP B C 1
ATOM 3293 O O . ASP B 1 202 ? 20.734 -18.188 -0.518 1 85.12 202 ASP B O 1
ATOM 3297 N N . ILE B 1 203 ? 19.016 -18.266 -2.047 1 84.5 203 ILE B N 1
ATOM 3298 C CA . ILE B 1 203 ? 18.344 -19.312 -1.305 1 84.5 203 ILE B CA 1
ATOM 3299 C C . ILE B 1 203 ? 18.875 -20.688 -1.732 1 84.5 203 ILE B C 1
ATOM 3301 O O . ILE B 1 203 ? 18.844 -21.031 -2.916 1 84.5 203 ILE B O 1
ATOM 3305 N N . VAL B 1 204 ? 19.688 -21.375 -0.898 1 66 204 VAL B N 1
ATOM 3306 C CA . VAL B 1 204 ? 20.156 -22.734 -1.116 1 66 204 VAL B CA 1
ATOM 3307 C C . VAL B 1 204 ? 19.078 -23.719 -0.689 1 66 204 VAL B C 1
ATOM 3309 O O . VAL B 1 204 ? 18.734 -23.812 0.494 1 66 204 VAL B O 1
ATOM 3312 N N . LEU B 1 205 ? 18.062 -24.047 -1.69 1 61.38 205 LEU B N 1
ATOM 3313 C CA . LEU B 1 205 ? 17.047 -25 -1.27 1 61.38 205 LEU B CA 1
ATOM 3314 C C . LEU B 1 205 ? 17.609 -26.422 -1.239 1 61.38 205 LEU B C 1
ATOM 3316 O O . LEU B 1 205 ? 18.203 -26.875 -2.217 1 61.38 205 LEU B O 1
ATOM 3320 N N . THR B 1 206 ? 17.984 -26.906 -0.127 1 45.5 206 THR B N 1
ATOM 3321 C CA . THR B 1 206 ? 18.391 -28.297 -0.036 1 45.5 206 THR B CA 1
ATOM 3322 C C . THR B 1 206 ? 17.203 -29.234 -0.265 1 45.5 206 THR B C 1
ATOM 3324 O O . THR B 1 206 ? 16.062 -28.859 0.008 1 45.5 206 THR B O 1
#

pLDDT: mean 95.62, std 7.01, range [45.5, 98.94]

Nearest PDB structures (foldseek):
  3mil-assembly1_B  TM=8.656E-01  e=1.627E-17  Saccharomyces cerevisiae
  1yzf-assembly1_A  TM=7.986E-01  e=6.338E-12  Enterococcus faecalis V583
  5b5s-assembly1_A  TM=6.954E-01  e=3.207E-06  Talaromyces pinophilus
  4bo2-assembly1_B  TM=4.921E-01  e=2.140E-01  Pseudomonas aeruginosa PAO1
  4bo7-assembly1_A  TM=4.197E-01  e=1.249E+00  Pseudomonas aeruginosa PAO1

Foldseek 3Di:
DAAAEEEAEEVLQVCQCPVLRLQVVVCVQQPQFHHYHYDYHHLDALVRCLVCVVVVVDDLVRYAEYEYEHQQNQQFQDPVGGPHDLVRSLVSVLVVVVVNVNHQYEYEFAAFFDDPDPTDGDRVSNLVSQVVSQVVDDRYDYQDNHVVLVPPPCNVQQADRRHHGDSVVSNSVNVSVVVCCVVRPVCPRNVNGDGNDDDPVPDPPD/DAAAEEEAEEVLQVCQCPVLRLQVVVCVQQPQFHHYHYDYHHLDALVRCLVCVVVVVDDLVRYAEYEYEHQQNQQFQDPVGGPHDLVRSLVSVLVVVVVNVNHQYEYEFAAFFDDPDPTDGDRVSNLVSQVVNQVVDDRYDYQDNHVVLVPPPCNVQQADRRHHGDSVVSNSVNVSVVVCCVVRPVCPRNVNGDGNDDDPVPDPDD